Protein AF-F8L084-F1 (afdb_monomer)

Nearest PDB structures (foldseek):
  6c5x-assembly2_D  TM=6.996E-01  e=3.041E-02  Xenopus laevis
  7zls-assembly2_D  TM=6.793E-01  e=5.026E-02  Homo sapiens
  5ndw-assembly2_O5  TM=4.497E-01  e=2.953E+00  Saccharomyces cerevisiae S288C
  2dc3-assembly1_A  TM=3.903E-01  e=5.457E+00  Homo sapiens

Radius of gyration: 29.78 Å; Cα contacts (8 Å, |Δi|>4): 560; chains: 1; bounding box: 77×56×80 Å

Organism: Parachlamydia acanthamoebae (strain UV7) (NCBI:txid765952)

Structure (mmCIF, N/CA/C/O backbone):
data_AF-F8L084-F1
#
_entry.id   AF-F8L084-F1
#
loop_
_atom_site.group_PDB
_atom_site.id
_atom_site.type_symbol
_atom_site.label_atom_id
_atom_site.label_alt_id
_atom_site.label_comp_id
_atom_site.label_asym_id
_atom_site.label_entity_id
_atom_site.label_seq_id
_atom_site.pdbx_PDB_ins_code
_atom_site.Cartn_x
_atom_site.Cartn_y
_atom_site.Cartn_z
_atom_site.occupancy
_atom_site.B_iso_or_equiv
_atom_site.auth_seq_id
_atom_site.auth_comp_id
_atom_site.auth_asym_id
_atom_site.auth_atom_id
_atom_site.pdbx_PDB_model_num
ATOM 1 N N . MET A 1 1 ? -34.695 33.159 -2.929 1.00 55.25 1 MET A N 1
ATOM 2 C CA . MET A 1 1 ? -34.371 31.725 -3.135 1.00 55.25 1 MET A CA 1
ATOM 3 C C . MET A 1 1 ? -35.307 31.016 -4.109 1.00 55.25 1 MET A C 1
ATOM 5 O O . MET A 1 1 ? -34.792 30.316 -4.969 1.00 55.25 1 MET A O 1
ATOM 9 N N . THR A 1 2 ? -36.622 31.263 -4.075 1.00 51.59 2 THR A N 1
ATOM 10 C CA . THR A 1 2 ? -37.584 30.842 -5.120 1.00 51.59 2 THR A CA 1
ATOM 11 C C . THR A 1 2 ? -37.130 31.127 -6.565 1.00 51.59 2 THR A C 1
ATOM 13 O O . THR A 1 2 ? -37.339 30.264 -7.413 1.00 51.59 2 THR A O 1
ATOM 16 N N . PRO A 1 3 ? -36.428 32.246 -6.863 1.00 59.41 3 PRO A N 1
ATOM 17 C CA . PRO A 1 3 ? -35.897 32.490 -8.203 1.00 59.41 3 PRO A CA 1
ATOM 18 C C . PRO A 1 3 ? -34.890 31.420 -8.639 1.00 59.41 3 PRO A C 1
ATOM 20 O O . PRO A 1 3 ? -34.998 30.901 -9.736 1.00 59.41 3 PRO A O 1
ATOM 23 N N . ILE A 1 4 ? -33.969 31.003 -7.761 1.00 63.38 4 ILE A N 1
ATOM 24 C CA . ILE A 1 4 ? -32.866 30.080 -8.093 1.00 63.38 4 ILE A CA 1
ATOM 25 C C . ILE A 1 4 ? -33.387 28.688 -8.464 1.00 63.38 4 ILE A C 1
ATOM 27 O O . ILE A 1 4 ? -32.926 28.094 -9.436 1.00 63.38 4 ILE A O 1
ATOM 31 N N . ILE A 1 5 ? -34.366 28.170 -7.720 1.00 59.41 5 ILE A N 1
ATOM 32 C CA . ILE A 1 5 ? -34.974 26.865 -8.018 1.00 59.41 5 ILE A CA 1
ATOM 33 C C . ILE A 1 5 ? -35.770 26.940 -9.320 1.00 59.41 5 ILE A C 1
ATOM 35 O O . ILE A 1 5 ? -35.641 26.049 -10.158 1.00 59.41 5 ILE A O 1
ATOM 39 N N . ASN A 1 6 ? -36.531 28.021 -9.522 1.00 65.44 6 ASN A N 1
ATOM 40 C CA . ASN A 1 6 ? -37.260 28.248 -10.767 1.00 65.44 6 ASN A CA 1
ATOM 41 C C . ASN A 1 6 ? -36.305 28.359 -11.967 1.00 65.44 6 ASN A C 1
ATOM 43 O O . ASN A 1 6 ? -36.569 27.742 -12.992 1.00 65.44 6 ASN A O 1
ATOM 47 N N . PHE A 1 7 ? -35.142 29.002 -11.811 1.00 68.38 7 PHE A N 1
ATOM 48 C CA . PHE A 1 7 ? -34.120 29.088 -12.858 1.00 68.38 7 PHE A CA 1
ATOM 49 C C . PHE A 1 7 ? -33.545 27.717 -13.241 1.00 68.38 7 PHE A C 1
ATOM 51 O O . PHE A 1 7 ? -33.439 27.398 -14.424 1.00 68.38 7 PHE A O 1
ATOM 58 N N . PHE A 1 8 ? -33.198 26.866 -12.267 1.00 65.75 8 PHE A N 1
ATOM 59 C CA . PHE A 1 8 ? -32.737 25.502 -12.564 1.00 65.75 8 PHE A CA 1
ATOM 60 C C . PHE A 1 8 ? -33.851 24.608 -13.115 1.00 65.75 8 PHE A C 1
ATOM 62 O O . PHE A 1 8 ? -33.569 23.697 -13.894 1.00 65.75 8 PHE A O 1
ATOM 69 N N . ARG A 1 9 ? -35.108 24.864 -12.735 1.00 66.12 9 ARG A N 1
ATOM 70 C CA . ARG A 1 9 ? -36.277 24.196 -13.306 1.00 66.12 9 ARG A CA 1
ATOM 71 C C . ARG A 1 9 ? -36.434 24.563 -14.779 1.00 66.12 9 ARG A C 1
ATOM 73 O O . ARG A 1 9 ? -36.512 23.662 -15.599 1.00 66.12 9 ARG A O 1
ATOM 80 N N . GLU A 1 10 ? -36.432 25.847 -15.121 1.00 69.12 10 GLU A N 1
ATOM 81 C CA . GLU A 1 10 ? -36.576 26.333 -16.500 1.00 69.12 10 GLU A CA 1
ATOM 82 C C . GLU A 1 10 ? -35.428 25.855 -17.398 1.00 69.12 10 GLU A C 1
ATOM 84 O O . GLU A 1 10 ? -35.671 25.284 -18.461 1.00 69.12 10 GLU A O 1
ATOM 89 N N . ALA A 1 11 ? -34.182 25.959 -16.928 1.00 64.94 11 ALA A N 1
ATOM 90 C CA . ALA A 1 11 ? -33.009 25.492 -17.668 1.00 64.94 11 ALA A CA 1
ATOM 91 C C . ALA A 1 11 ? -32.979 23.967 -17.882 1.00 64.94 11 ALA A C 1
ATOM 93 O O . ALA A 1 11 ? -32.348 23.493 -18.824 1.00 64.94 11 ALA A O 1
ATOM 94 N N . ALA A 1 12 ? -33.645 23.182 -17.027 1.00 60.50 12 ALA A N 1
ATOM 95 C CA . ALA A 1 12 ? -33.745 21.732 -17.195 1.00 60.50 12 ALA A CA 1
ATOM 96 C C . ALA A 1 12 ? -34.733 21.310 -18.299 1.00 60.50 12 ALA A C 1
ATOM 98 O O . ALA A 1 12 ? -34.694 20.150 -18.706 1.00 60.50 12 ALA A O 1
ATOM 99 N N . TYR A 1 13 ? -35.606 22.215 -18.760 1.00 64.44 13 TYR A N 1
ATOM 100 C CA . TYR A 1 13 ? -36.677 21.901 -19.714 1.00 64.44 13 TYR A CA 1
ATOM 101 C C . TYR A 1 13 ? -36.719 22.805 -20.958 1.00 64.44 13 TYR A C 1
ATOM 103 O O . TYR A 1 13 ? -37.559 22.578 -21.821 1.00 64.44 13 TYR A O 1
ATOM 111 N N . SER A 1 14 ? -35.848 23.812 -21.082 1.00 63.84 14 SER A N 1
ATOM 112 C CA . SER A 1 14 ? -35.783 24.669 -22.276 1.00 63.84 14 SER A CA 1
ATOM 113 C C . SER A 1 14 ? -34.642 24.262 -23.218 1.00 63.84 14 SER A C 1
ATOM 115 O O . SER A 1 14 ? -33.508 24.103 -22.765 1.00 63.84 14 SER A O 1
ATOM 117 N N . ASP A 1 15 ? -34.896 24.201 -24.526 1.00 60.84 15 ASP A N 1
ATOM 118 C CA . ASP A 1 15 ? -33.909 23.725 -25.510 1.00 60.84 15 ASP A CA 1
ATOM 119 C C . ASP A 1 15 ? -32.805 24.740 -25.872 1.00 60.84 15 ASP A C 1
ATOM 121 O O . ASP A 1 15 ? -31.769 24.364 -26.431 1.00 60.84 15 ASP A O 1
ATOM 125 N N . HIS A 1 16 ? -32.976 26.021 -25.516 1.00 62.50 16 HIS A N 1
ATOM 126 C CA . HIS A 1 16 ? -32.117 27.110 -26.005 1.00 62.50 16 HIS A CA 1
ATOM 127 C C . HIS A 1 16 ? -31.696 28.155 -24.957 1.00 62.50 16 HIS A C 1
ATOM 129 O O . HIS A 1 16 ? -31.237 29.233 -25.330 1.00 62.50 16 HIS A O 1
ATOM 135 N N . THR A 1 17 ? -31.791 27.857 -23.656 1.00 67.75 17 THR A N 1
ATOM 136 C CA . THR A 1 17 ? -31.203 28.729 -22.621 1.00 67.75 17 THR A CA 1
ATOM 137 C C . THR A 1 17 ? -29.917 28.141 -22.052 1.00 67.75 17 THR A C 1
ATOM 139 O O . THR A 1 17 ? -29.753 26.928 -21.903 1.00 67.75 17 THR A O 1
ATOM 142 N N . TYR A 1 18 ? -28.963 29.018 -21.750 1.00 75.25 18 TYR A N 1
ATOM 143 C CA . TYR A 1 18 ? -27.690 28.665 -21.141 1.00 75.25 18 TYR A CA 1
ATOM 144 C C . TYR A 1 18 ? -27.542 29.342 -19.781 1.00 75.25 18 TYR A C 1
ATOM 146 O O . TYR A 1 18 ? -28.055 30.429 -19.539 1.00 75.25 18 TYR A O 1
ATOM 154 N N . LEU A 1 19 ? -26.801 28.709 -18.876 1.00 78.56 19 LEU A N 1
ATOM 155 C CA . LEU A 1 19 ? -26.572 29.232 -17.532 1.00 78.56 19 LEU A CA 1
ATOM 156 C C . LEU A 1 19 ? -25.290 30.065 -17.480 1.00 78.56 19 LEU A C 1
ATOM 158 O O . LEU A 1 19 ? -24.242 29.625 -17.961 1.00 78.56 19 LEU A O 1
ATOM 162 N N . LYS A 1 20 ? -25.344 31.235 -16.840 1.00 82.19 20 LYS A N 1
ATOM 163 C CA . LYS A 1 20 ? -24.173 32.073 -16.551 1.00 82.19 20 LYS A CA 1
ATOM 164 C C . LYS A 1 20 ? -24.152 32.397 -15.059 1.00 82.19 20 LYS A C 1
ATOM 166 O O . LYS A 1 20 ? -25.128 32.874 -14.499 1.00 82.19 20 LYS A O 1
ATOM 171 N N . VAL A 1 21 ? -23.027 32.083 -14.427 1.00 81.75 21 VAL A N 1
ATOM 172 C CA . VAL A 1 21 ? -22.685 32.525 -13.078 1.00 81.75 21 VAL A CA 1
ATOM 173 C C . VAL A 1 21 ? -21.858 33.789 -13.247 1.00 81.75 21 VAL A C 1
ATOM 175 O O . VAL A 1 21 ? -20.856 33.769 -13.975 1.00 81.75 21 VAL A O 1
ATOM 178 N N . ASP A 1 22 ? -22.266 34.881 -12.625 1.00 78.56 22 ASP A N 1
ATOM 179 C CA . ASP A 1 22 ? -21.578 36.163 -12.731 1.00 78.56 22 ASP A CA 1
ATOM 180 C C . ASP A 1 22 ? -20.267 36.183 -11.900 1.00 78.56 22 ASP A C 1
ATOM 182 O O . ASP A 1 22 ? -19.690 35.130 -11.583 1.00 78.56 22 ASP A O 1
ATOM 186 N N . LYS A 1 23 ? -19.704 37.368 -11.635 1.00 72.06 23 LYS A N 1
ATOM 187 C CA . LYS A 1 23 ? -18.488 37.511 -10.811 1.00 72.06 23 LYS A CA 1
ATOM 188 C C . LYS A 1 23 ? -18.787 37.510 -9.307 1.00 72.06 23 LYS A C 1
ATOM 190 O O . LYS A 1 23 ? -17.911 37.126 -8.539 1.00 72.06 23 LYS A O 1
ATOM 195 N N . LEU A 1 24 ? -19.998 37.894 -8.906 1.00 74.19 24 LEU A N 1
ATOM 196 C CA . LEU A 1 24 ? -20.448 37.907 -7.512 1.00 74.19 24 LEU A CA 1
ATOM 197 C C . LEU A 1 24 ? -20.908 36.517 -7.045 1.00 74.19 24 LEU A C 1
ATOM 199 O O . LEU A 1 24 ? -21.069 36.261 -5.851 1.00 74.19 24 LEU A O 1
ATOM 203 N N . GLY A 1 25 ? -21.027 35.580 -7.984 1.00 65.75 25 GLY A N 1
ATOM 204 C CA . GLY A 1 25 ? -21.463 34.224 -7.720 1.00 65.75 25 GLY A CA 1
ATOM 205 C C . GLY A 1 25 ? -22.977 34.125 -7.665 1.00 65.75 25 GLY A C 1
ATOM 206 O O . GLY A 1 25 ? -23.474 33.302 -6.913 1.00 65.75 25 GLY A O 1
ATOM 207 N N . GLU A 1 26 ? -23.691 34.940 -8.431 1.00 75.94 26 GLU A N 1
ATOM 208 C CA . GLU A 1 26 ? -25.122 34.839 -8.693 1.00 75.94 26 GLU A CA 1
ATOM 209 C C . GLU A 1 26 ? -25.365 34.125 -10.028 1.00 75.94 26 GLU A C 1
ATOM 211 O O . GLU A 1 26 ? -24.513 34.132 -10.920 1.00 75.94 26 GLU A O 1
ATOM 216 N N . LEU A 1 27 ? -26.515 33.459 -10.161 1.00 74.69 27 LEU A N 1
ATOM 217 C CA . LEU A 1 27 ? -26.866 32.677 -11.345 1.00 74.69 27 LEU A CA 1
ATOM 218 C C . LEU A 1 27 ? -28.041 33.305 -12.087 1.00 74.69 27 LEU A C 1
ATOM 220 O O . LEU A 1 27 ? -29.094 33.533 -11.497 1.00 74.69 27 LEU A O 1
ATOM 224 N N . TRP A 1 28 ? -27.879 33.467 -13.398 1.00 76.50 28 TRP A N 1
ATOM 225 C CA . TRP A 1 28 ? -28.933 33.889 -14.318 1.00 76.50 28 TRP A CA 1
ATOM 226 C C . TRP A 1 28 ? -28.904 33.074 -15.624 1.00 76.50 28 TRP A C 1
ATOM 228 O O . TRP A 1 28 ? -27.961 32.319 -15.907 1.00 76.50 28 TRP A O 1
ATOM 238 N N . THR A 1 29 ? -29.945 33.228 -16.438 1.00 75.31 29 THR A N 1
ATOM 239 C CA . THR A 1 29 ? -30.062 32.622 -17.769 1.00 75.31 29 THR A CA 1
ATOM 240 C C . THR A 1 29 ? -29.585 33.584 -18.852 1.00 75.31 29 THR A C 1
ATOM 242 O O . THR A 1 29 ? -29.890 34.772 -18.814 1.00 75.31 29 THR A O 1
ATOM 245 N N . VAL A 1 30 ? -28.884 33.066 -19.855 1.00 74.62 30 VAL A N 1
ATOM 246 C CA . VAL A 1 30 ? -28.502 33.790 -21.071 1.00 74.62 30 VAL A CA 1
ATOM 247 C C . VAL A 1 30 ? -28.955 33.011 -22.299 1.00 74.62 30 VAL A C 1
ATOM 249 O O . VAL A 1 30 ? -28.946 31.781 -22.302 1.00 74.62 30 VAL A O 1
ATOM 252 N N . GLN A 1 31 ? -29.342 33.717 -23.358 1.00 73.94 31 GLN A N 1
ATOM 253 C CA . GLN A 1 31 ? -29.720 33.085 -24.627 1.00 73.94 31 GLN A CA 1
ATOM 254 C C . GLN A 1 31 ? -28.495 32.776 -25.499 1.00 73.94 31 GLN A C 1
ATOM 256 O O . GLN A 1 31 ? -28.487 31.799 -26.244 1.00 73.94 31 GLN A O 1
ATOM 261 N N . ASN A 1 32 ? -27.418 33.562 -25.377 1.00 75.38 32 ASN A N 1
ATOM 262 C CA . ASN A 1 32 ? -26.221 33.363 -26.186 1.00 75.38 32 ASN A CA 1
ATOM 263 C C . ASN A 1 32 ? -25.275 32.313 -25.581 1.00 75.38 32 ASN A C 1
ATOM 265 O O . ASN A 1 32 ? -24.867 32.386 -24.419 1.00 75.38 32 ASN A O 1
ATOM 269 N N . LYS A 1 33 ? -24.868 31.347 -26.409 1.00 76.31 33 LYS A N 1
ATOM 270 C CA . LYS A 1 33 ? -23.969 30.249 -26.037 1.00 76.31 33 LYS A CA 1
ATOM 271 C C . LYS A 1 33 ? -22.572 30.727 -25.643 1.00 76.31 33 LYS A C 1
ATOM 273 O O . LYS A 1 33 ? -21.944 30.076 -24.810 1.00 76.31 33 LYS A O 1
ATOM 278 N N . SER A 1 34 ? -22.072 31.808 -26.243 1.00 79.38 34 SER A N 1
ATOM 279 C CA . SER A 1 34 ? -20.730 32.344 -25.956 1.00 79.38 34 SER A CA 1
ATOM 280 C C . SER A 1 34 ? -20.609 32.890 -24.533 1.00 79.38 34 SER A C 1
ATOM 282 O O . SER A 1 34 ? -19.534 32.851 -23.943 1.00 79.38 34 SER A O 1
ATOM 284 N N . GLU A 1 35 ? -21.720 33.335 -23.950 1.00 79.56 35 GLU A N 1
ATOM 285 C CA . GLU A 1 35 ? -21.748 33.959 -22.630 1.00 79.56 35 GLU A CA 1
ATOM 286 C C . GLU A 1 35 ? -21.958 32.977 -21.480 1.00 79.56 35 GLU A C 1
ATOM 288 O O . GLU A 1 35 ? -21.903 33.355 -20.305 1.00 79.56 35 GLU A O 1
ATOM 293 N N . ARG A 1 36 ? -22.216 31.708 -21.794 1.00 82.94 36 ARG A N 1
ATOM 294 C CA . ARG A 1 36 ? -22.499 30.703 -20.777 1.00 82.94 36 ARG A CA 1
ATOM 295 C C . ARG A 1 36 ? -21.288 30.457 -19.889 1.00 82.94 36 ARG A C 1
ATOM 297 O O . ARG A 1 36 ? -20.136 30.427 -20.321 1.00 82.94 36 ARG A O 1
ATOM 304 N N . SER A 1 37 ? -21.567 30.164 -18.632 1.00 80.75 37 SER A N 1
ATOM 305 C CA . SER A 1 37 ? -20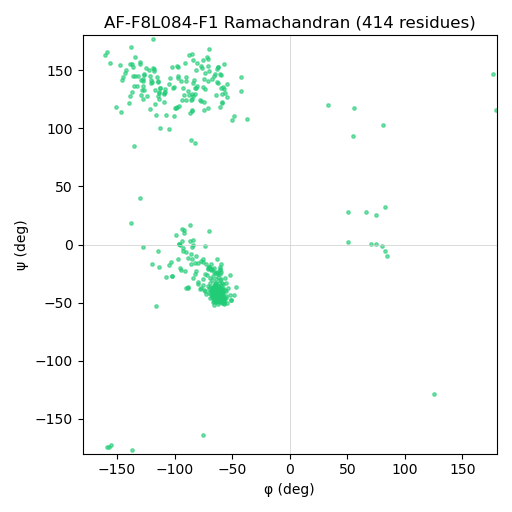.561 29.636 -17.728 1.00 80.75 37 SER A CA 1
ATOM 306 C C . SER A 1 37 ? -20.248 28.179 -18.043 1.00 80.75 37 SER A C 1
ATOM 308 O O . SER A 1 37 ? -21.100 27.406 -18.482 1.00 80.75 37 SER A O 1
ATOM 310 N N . SER A 1 38 ? -18.995 27.790 -17.810 1.00 78.19 38 SER A N 1
ATOM 311 C CA . SER A 1 38 ? -18.592 26.393 -17.934 1.00 78.19 38 SER A CA 1
ATOM 312 C C . SER A 1 38 ? -19.354 25.522 -16.932 1.00 78.19 38 SER A C 1
ATOM 314 O O . SER A 1 38 ? -19.707 25.974 -15.839 1.00 78.19 38 SER A O 1
ATOM 316 N N . LEU A 1 39 ? -19.537 24.238 -17.259 1.00 73.31 39 LEU A N 1
ATOM 317 C CA . LEU A 1 39 ? -20.150 23.276 -16.337 1.00 73.31 39 LEU A CA 1
ATOM 318 C C . LEU A 1 39 ? -19.406 23.235 -14.993 1.00 73.31 39 LEU A C 1
ATOM 320 O O . LEU A 1 39 ? -20.040 23.091 -13.955 1.00 73.31 39 LEU A O 1
ATOM 324 N N . ARG A 1 40 ? -18.079 23.441 -14.990 1.00 70.12 40 ARG A N 1
ATOM 325 C CA . ARG A 1 40 ? -17.268 23.552 -13.766 1.00 70.12 40 ARG A CA 1
ATOM 326 C C . ARG A 1 40 ? -17.727 24.716 -12.887 1.00 70.12 40 ARG A C 1
ATOM 328 O O . ARG A 1 40 ? -17.908 24.528 -11.688 1.00 70.12 40 ARG A O 1
ATOM 335 N N . LYS A 1 41 ? -17.938 25.896 -13.475 1.00 75.25 41 LYS A N 1
ATOM 336 C CA . LYS A 1 41 ? -18.374 27.091 -12.742 1.00 75.25 41 LYS A CA 1
ATOM 337 C C . LYS A 1 41 ? -19.806 26.935 -12.217 1.00 75.25 41 LYS A C 1
ATOM 339 O O . LYS A 1 41 ? -20.069 27.263 -11.065 1.00 75.25 41 LYS A O 1
ATOM 344 N N . ILE A 1 42 ? -20.696 26.342 -13.014 1.00 73.62 42 ILE A N 1
ATOM 345 C CA . ILE A 1 42 ? -22.078 26.037 -12.604 1.00 73.62 42 ILE A CA 1
ATOM 346 C C . ILE A 1 42 ? -22.098 24.978 -11.485 1.00 73.62 42 ILE A C 1
ATOM 348 O O . ILE A 1 42 ? -22.827 25.128 -10.510 1.00 73.62 42 ILE A O 1
ATOM 352 N N . SER A 1 43 ? -21.253 23.945 -11.573 1.00 74.50 43 SER A N 1
ATOM 353 C CA . SER A 1 43 ? -21.139 22.895 -10.548 1.00 74.50 43 SER A CA 1
ATOM 354 C C . SER A 1 43 ? -20.616 23.442 -9.222 1.00 74.50 43 SER A C 1
ATOM 356 O O . SER A 1 43 ? -21.130 23.086 -8.167 1.00 74.50 43 SER A O 1
ATOM 358 N N . ALA A 1 44 ? -19.613 24.324 -9.267 1.00 72.62 44 ALA A N 1
ATOM 359 C CA . ALA A 1 44 ? -19.083 24.983 -8.076 1.00 72.62 44 ALA A CA 1
ATOM 360 C C . ALA A 1 44 ? -20.144 25.864 -7.400 1.00 72.62 44 ALA A C 1
ATOM 362 O O . ALA A 1 44 ? -20.271 25.853 -6.178 1.00 72.62 44 ALA A O 1
ATOM 363 N N . TYR A 1 45 ? -20.950 26.570 -8.197 1.00 77.38 45 TYR A N 1
ATOM 364 C CA . TYR A 1 45 ? -22.071 27.350 -7.687 1.00 77.38 45 TYR A CA 1
ATOM 365 C C . TYR A 1 45 ? -23.145 26.468 -7.034 1.00 77.38 45 TYR A C 1
ATOM 367 O O . TYR A 1 45 ? -23.518 26.705 -5.886 1.00 77.38 45 TYR A O 1
ATOM 375 N N . ALA A 1 46 ? -23.585 25.402 -7.713 1.00 77.62 46 ALA A N 1
ATOM 376 C CA . ALA A 1 46 ? -24.550 24.455 -7.155 1.00 77.62 46 ALA A CA 1
ATOM 377 C C . ALA A 1 46 ? -24.035 23.836 -5.844 1.00 77.62 46 ALA A C 1
ATOM 379 O O . ALA A 1 46 ? -24.775 23.754 -4.867 1.00 77.62 46 ALA A O 1
ATOM 380 N N . LYS A 1 47 ? -22.745 23.479 -5.787 1.00 75.94 47 LYS A N 1
ATOM 381 C CA . LYS A 1 47 ? -22.088 22.977 -4.575 1.00 75.94 47 LYS A CA 1
ATOM 382 C C . LYS A 1 47 ? -22.154 23.973 -3.420 1.00 75.94 47 LYS A C 1
ATOM 384 O O . LYS A 1 47 ? -22.611 23.601 -2.345 1.00 75.94 47 LYS A O 1
ATOM 389 N N . LYS A 1 48 ? -21.798 25.237 -3.664 1.00 78.25 48 LYS A N 1
ATOM 390 C CA . LYS A 1 48 ? -21.864 26.306 -2.656 1.00 78.25 48 LYS A CA 1
ATOM 391 C C . LYS A 1 48 ? -23.266 26.440 -2.050 1.00 78.25 48 LYS A C 1
ATOM 393 O O . LYS A 1 48 ? -23.396 26.637 -0.849 1.00 78.25 48 LYS A O 1
ATOM 398 N N . ILE A 1 49 ? -24.315 26.317 -2.865 1.00 75.56 49 ILE A N 1
ATOM 399 C CA . ILE A 1 49 ? -25.705 26.404 -2.393 1.00 75.56 49 ILE A CA 1
ATOM 400 C C . ILE A 1 49 ? -26.117 25.159 -1.608 1.00 75.56 49 ILE A C 1
ATOM 402 O O . ILE A 1 49 ? -26.753 25.274 -0.563 1.00 75.56 49 ILE A O 1
ATOM 406 N N . LEU A 1 50 ? -25.755 23.968 -2.085 1.00 74.25 50 LEU A N 1
ATOM 407 C CA . LEU A 1 50 ? -26.092 22.714 -1.407 1.00 74.25 50 LEU A CA 1
ATOM 408 C C . LEU A 1 50 ? -25.406 22.603 -0.035 1.00 74.25 50 LEU A C 1
ATOM 410 O O . LEU A 1 50 ? -26.006 22.095 0.914 1.00 74.25 50 LEU A O 1
ATOM 414 N N . GLU A 1 51 ? -24.189 23.131 0.090 1.00 76.50 51 GLU A N 1
ATOM 415 C CA . GLU A 1 51 ? -23.417 23.151 1.337 1.00 76.50 51 GLU A CA 1
ATOM 416 C C . GLU A 1 51 ? -23.853 24.260 2.309 1.00 76.50 51 GLU A C 1
ATOM 418 O O . GLU A 1 51 ? -23.546 24.179 3.496 1.00 76.50 51 GLU A O 1
ATOM 423 N N . ASN A 1 52 ? -24.617 25.260 1.854 1.00 76.25 52 ASN A N 1
ATOM 424 C CA . ASN A 1 52 ? -25.080 26.349 2.709 1.00 76.25 52 ASN A CA 1
ATOM 425 C C . ASN A 1 52 ? -26.213 25.879 3.648 1.00 76.25 52 ASN A C 1
ATOM 427 O O . ASN A 1 52 ? -27.308 25.514 3.206 1.00 76.25 52 ASN A O 1
ATOM 431 N N . SER A 1 53 ? -25.955 25.898 4.960 1.00 71.56 53 SER A N 1
ATOM 432 C CA . SER A 1 53 ? -26.907 25.486 5.999 1.00 71.56 53 SER A CA 1
ATOM 433 C C . SER A 1 53 ? -28.081 26.443 6.200 1.00 71.56 53 SER A C 1
ATOM 435 O O . SER A 1 53 ? -29.119 26.001 6.692 1.00 71.56 53 SER A O 1
ATOM 437 N N . ASP A 1 54 ? -27.948 27.705 5.788 1.00 79.38 54 ASP A N 1
ATOM 438 C CA . ASP A 1 54 ? -28.980 28.741 5.937 1.00 79.38 54 ASP A CA 1
ATOM 439 C C . ASP A 1 54 ? -30.128 28.561 4.930 1.00 79.38 54 ASP A C 1
ATOM 441 O O . ASP A 1 54 ? -31.201 29.154 5.052 1.00 79.38 54 ASP A O 1
ATOM 445 N N . ILE A 1 55 ? -29.923 27.701 3.930 1.00 74.56 55 ILE A N 1
ATOM 446 C CA . ILE A 1 55 ? -30.903 27.374 2.900 1.00 74.56 55 ILE A CA 1
ATOM 447 C C . ILE A 1 55 ? -31.782 26.218 3.375 1.00 74.56 55 ILE A C 1
ATOM 449 O O . ILE A 1 55 ? -31.300 25.170 3.835 1.00 74.56 55 ILE A O 1
ATOM 453 N N . LYS A 1 56 ? -33.102 26.385 3.216 1.00 79.31 56 LYS A N 1
ATOM 454 C CA . LYS A 1 56 ? -34.087 25.361 3.578 1.00 79.31 56 LYS A CA 1
ATOM 455 C C . LYS A 1 56 ? -33.748 24.037 2.889 1.00 79.31 56 LYS A C 1
ATOM 457 O O . LYS A 1 56 ? -33.373 23.985 1.722 1.00 79.31 56 LYS A O 1
ATOM 462 N N . LEU A 1 57 ? -33.873 22.943 3.635 1.00 73.75 57 LEU A N 1
ATOM 463 C CA . LEU A 1 57 ? -33.502 21.610 3.154 1.00 73.75 57 LEU A CA 1
ATOM 464 C C . LEU A 1 57 ? -34.283 21.202 1.894 1.00 73.75 57 LEU A C 1
ATOM 466 O O . LEU A 1 57 ? -33.715 20.590 0.995 1.00 73.75 57 LEU A O 1
ATOM 470 N N . GLU A 1 58 ? -35.567 21.550 1.826 1.00 75.06 58 GLU A N 1
ATOM 471 C CA . GLU A 1 58 ? -36.422 21.225 0.679 1.00 75.06 58 GLU A CA 1
ATOM 472 C C . GLU A 1 58 ? -35.949 21.937 -0.597 1.00 75.06 58 GLU A C 1
ATOM 474 O O . GLU A 1 58 ? -35.820 21.315 -1.649 1.00 75.06 58 GLU A O 1
ATOM 479 N N . ASP A 1 59 ? -35.548 23.200 -0.464 1.00 73.94 59 ASP A N 1
ATOM 480 C CA . ASP A 1 59 ? -35.002 24.015 -1.549 1.00 73.94 59 ASP A CA 1
ATOM 481 C C . ASP A 1 59 ? -33.690 23.424 -2.094 1.00 73.94 59 ASP A C 1
ATOM 483 O O . ASP A 1 59 ? -33.486 23.325 -3.308 1.00 73.94 59 ASP A O 1
ATOM 487 N N . ARG A 1 60 ? -32.814 22.941 -1.200 1.00 75.06 60 ARG A N 1
ATOM 488 C CA . ARG A 1 60 ? -31.576 22.239 -1.581 1.00 75.06 60 ARG A CA 1
ATOM 489 C C . ARG A 1 60 ? -31.852 20.918 -2.294 1.00 75.06 60 ARG A C 1
ATOM 491 O O . ARG A 1 60 ? -31.156 20.584 -3.252 1.00 75.06 60 ARG A O 1
ATOM 498 N N . LYS A 1 61 ? -32.872 20.170 -1.868 1.00 73.19 61 LYS A N 1
ATOM 499 C CA . LYS A 1 61 ? -33.269 18.912 -2.520 1.00 73.19 61 LYS A CA 1
ATOM 500 C C . LYS A 1 61 ? -33.788 19.153 -3.929 1.00 73.19 61 LYS A C 1
ATOM 502 O O . LYS A 1 61 ? -33.324 18.494 -4.858 1.00 73.19 61 LYS A O 1
ATOM 507 N N . GLN A 1 62 ? -34.688 20.118 -4.099 1.00 74.19 62 GLN A N 1
ATOM 508 C CA . GLN A 1 62 ? -35.217 20.474 -5.414 1.00 74.19 62 GLN A CA 1
ATOM 509 C C . GLN A 1 62 ? -34.097 20.925 -6.357 1.00 74.19 62 GLN A C 1
ATOM 511 O O . GLN A 1 62 ? -34.003 20.432 -7.482 1.00 74.19 62 GLN A O 1
ATOM 516 N N . LEU A 1 63 ? -33.174 21.762 -5.874 1.00 75.50 63 LEU A N 1
ATOM 517 C CA . LEU A 1 63 ? -31.989 22.158 -6.631 1.00 75.50 63 LEU A CA 1
ATOM 518 C C . LEU A 1 63 ? -31.136 20.957 -7.068 1.00 75.50 63 LEU A C 1
ATOM 520 O O . LEU A 1 63 ? -30.767 20.862 -8.238 1.00 75.50 63 LEU A O 1
ATOM 524 N N . ALA A 1 64 ? -30.832 20.030 -6.153 1.00 74.12 64 ALA A N 1
ATOM 525 C CA . ALA A 1 64 ? -30.042 18.839 -6.465 1.00 74.12 64 ALA A CA 1
ATOM 526 C C . ALA A 1 64 ? -30.720 17.963 -7.530 1.00 74.12 64 ALA A C 1
ATOM 528 O O . ALA A 1 64 ? -30.050 17.460 -8.434 1.00 74.12 64 ALA A O 1
ATOM 529 N N . VAL A 1 65 ? -32.047 17.814 -7.459 1.00 74.56 65 VAL A N 1
ATOM 530 C CA . VAL A 1 65 ? -32.843 17.071 -8.446 1.00 74.56 65 VAL A CA 1
ATOM 531 C C . VAL A 1 65 ? -32.791 17.745 -9.818 1.00 74.56 65 VAL A C 1
ATOM 533 O O . VAL A 1 65 ? -32.525 17.070 -10.812 1.00 74.56 65 VAL A O 1
ATOM 536 N N . HIS A 1 66 ? -32.992 19.062 -9.899 1.00 73.50 66 HIS A N 1
ATOM 537 C CA . HIS A 1 66 ? -32.932 19.786 -11.173 1.00 73.50 66 HIS A CA 1
ATOM 538 C C . HIS A 1 66 ? -31.526 19.781 -11.777 1.00 73.50 66 HIS A C 1
ATOM 540 O O . HIS A 1 66 ? -31.359 19.499 -12.964 1.00 73.50 66 HIS A O 1
ATOM 546 N N . PHE A 1 67 ? -30.498 19.998 -10.956 1.00 77.25 67 PHE A N 1
ATOM 547 C CA . PHE A 1 67 ? -29.114 19.963 -11.414 1.00 77.25 67 PHE A CA 1
ATOM 548 C C . PHE A 1 67 ? -28.709 18.572 -11.919 1.00 77.25 67 PHE A C 1
ATOM 550 O O . PHE A 1 67 ? -28.038 18.458 -12.944 1.00 77.25 67 PHE A O 1
ATOM 557 N N . LYS A 1 68 ? -29.182 17.504 -11.265 1.00 74.88 68 LYS A N 1
ATOM 558 C CA . LYS A 1 68 ? -28.995 16.128 -11.740 1.00 74.88 68 LYS A CA 1
ATOM 559 C C . LYS A 1 68 ? -29.556 15.930 -13.152 1.00 74.88 68 LYS A C 1
ATOM 561 O O . LYS A 1 68 ? -28.845 15.386 -13.990 1.00 74.88 68 LYS A O 1
ATOM 566 N N . LYS A 1 69 ? -30.773 16.416 -13.435 1.00 73.06 69 LYS A N 1
ATOM 567 C CA . LYS A 1 69 ? -31.385 16.314 -14.776 1.00 73.06 69 LYS A CA 1
ATOM 568 C C . LYS A 1 69 ? -30.550 17.015 -15.848 1.00 73.06 69 LYS A C 1
ATOM 570 O O . LYS A 1 69 ? -30.331 16.457 -16.919 1.00 73.06 69 LYS A O 1
ATOM 575 N N . ILE A 1 70 ? -30.026 18.201 -15.537 1.00 70.25 70 ILE A N 1
ATOM 576 C CA . ILE A 1 70 ? -29.138 18.945 -16.440 1.00 70.25 70 ILE A CA 1
ATOM 577 C C . ILE A 1 70 ? -27.884 18.119 -16.747 1.00 70.25 70 ILE A C 1
ATOM 579 O O . ILE A 1 70 ? -27.537 17.936 -17.910 1.00 70.25 70 ILE A O 1
ATOM 583 N N . VAL A 1 71 ? -27.230 17.566 -15.724 1.00 70.62 71 VAL A N 1
ATOM 584 C CA . VAL A 1 71 ? -26.017 16.744 -15.880 1.00 70.62 71 VAL A CA 1
ATOM 585 C C . VAL A 1 71 ? -26.295 15.475 -16.696 1.00 70.62 71 VAL A C 1
ATOM 587 O O . VAL A 1 71 ? -25.507 15.139 -17.577 1.00 70.62 71 VAL A O 1
ATOM 590 N N . GLU A 1 72 ? -27.425 14.808 -16.455 1.00 65.38 72 GLU A N 1
ATOM 591 C CA . GLU A 1 72 ? -27.849 13.613 -17.201 1.00 65.38 72 GLU A CA 1
ATOM 592 C C . GLU A 1 72 ? -28.137 13.925 -18.682 1.00 65.38 72 GLU A C 1
ATOM 594 O O . GLU A 1 72 ? -27.783 13.136 -19.557 1.00 65.38 72 GLU A O 1
ATOM 599 N N . SER A 1 73 ? -28.673 15.111 -18.998 1.00 65.81 73 SER A N 1
ATOM 600 C CA . SER A 1 73 ? -28.915 15.530 -20.389 1.00 65.81 73 SER A CA 1
ATOM 601 C C . SER A 1 73 ? -27.629 15.683 -21.224 1.00 65.81 73 SER A C 1
ATOM 603 O O . SER A 1 73 ? -27.640 15.444 -22.434 1.00 65.81 73 SER A O 1
ATOM 605 N N . PHE A 1 74 ? -26.499 16.030 -20.591 1.00 61.75 74 PHE A N 1
ATOM 606 C CA . PHE A 1 74 ? -25.197 16.126 -21.263 1.00 61.75 74 PHE A CA 1
ATOM 607 C C . PHE A 1 74 ? -24.584 14.753 -21.567 1.00 61.75 74 PHE A C 1
ATOM 609 O O . PHE A 1 74 ? -23.863 14.616 -22.556 1.00 61.75 74 PHE A O 1
ATOM 616 N N . GLU A 1 75 ? -24.886 13.744 -20.748 1.00 56.22 75 GLU A N 1
ATOM 617 C CA . GLU A 1 75 ? -24.401 12.365 -20.895 1.00 56.22 75 GLU A CA 1
ATOM 618 C C . GLU A 1 75 ? -25.011 11.701 -22.143 1.00 56.22 75 GLU A C 1
ATOM 620 O O . GLU A 1 75 ? -24.303 11.078 -22.934 1.00 56.22 75 GLU A O 1
ATOM 625 N N . ASN A 1 76 ? -26.300 11.953 -22.396 1.00 54.62 76 ASN A N 1
ATOM 626 C CA . ASN A 1 76 ? -27.008 11.420 -23.563 1.00 54.62 76 ASN A CA 1
ATOM 627 C C . ASN A 1 76 ? -26.534 12.018 -24.902 1.00 54.62 76 ASN A C 1
ATOM 629 O O . ASN A 1 76 ? -26.716 11.393 -25.943 1.00 54.62 76 ASN A O 1
ATOM 633 N N . LYS A 1 77 ? -25.909 13.208 -24.901 1.00 54.84 77 LYS A N 1
ATOM 634 C CA . LYS A 1 77 ? -25.428 13.882 -26.125 1.00 54.84 77 LYS A CA 1
ATOM 635 C C . LYS A 1 77 ? -23.938 13.657 -26.427 1.00 54.84 77 LYS A C 1
ATOM 637 O O . LYS A 1 77 ? -23.511 13.973 -27.535 1.00 54.84 77 LYS A O 1
ATOM 642 N N . LYS A 1 78 ? -23.135 13.114 -25.498 1.00 48.72 78 LYS A N 1
ATOM 643 C CA . LYS A 1 78 ? -21.717 12.769 -25.736 1.00 48.72 78 LYS A CA 1
ATOM 644 C C . LYS A 1 78 ? -21.292 11.522 -24.955 1.00 48.72 78 LYS A C 1
ATOM 646 O O . LYS A 1 78 ? -21.154 11.563 -23.735 1.00 48.72 78 LYS A O 1
ATOM 651 N N . LYS A 1 79 ? -20.977 10.441 -25.682 1.00 48.88 79 LYS A N 1
ATOM 652 C CA . LYS A 1 79 ? -20.267 9.272 -25.141 1.00 48.88 79 LYS A CA 1
ATOM 653 C C . LYS A 1 79 ? -18.910 9.724 -24.580 1.00 48.88 79 LYS A C 1
ATOM 655 O O . LYS A 1 79 ? -18.078 10.245 -25.315 1.00 48.88 79 LYS A O 1
ATOM 660 N N . SER A 1 80 ? -18.691 9.462 -23.294 1.00 48.31 80 SER A N 1
ATOM 661 C CA . SER A 1 80 ? -17.438 9.615 -22.535 1.00 48.31 80 SER A CA 1
ATOM 662 C C . SER A 1 80 ? -17.086 11.025 -22.023 1.00 48.31 80 SER A C 1
ATOM 664 O O . SER A 1 80 ? -16.531 11.882 -22.705 1.00 48.31 80 SER A O 1
ATOM 666 N N . THR A 1 81 ? -17.305 11.246 -20.723 1.00 53.44 81 THR A N 1
ATOM 667 C CA . THR A 1 81 ? -16.346 11.996 -19.897 1.00 53.44 81 THR A CA 1
ATOM 668 C C . THR A 1 81 ? -16.437 11.498 -18.444 1.00 53.44 81 THR A C 1
ATOM 670 O O . THR A 1 81 ? -17.482 11.681 -17.817 1.00 53.44 81 THR A O 1
ATOM 673 N N . PRO A 1 82 ? -15.362 10.939 -17.850 1.00 53.81 82 PRO A N 1
ATOM 674 C CA . PRO A 1 82 ? -15.329 10.491 -16.444 1.00 53.81 82 PRO A CA 1
ATOM 675 C C . PRO A 1 82 ? -15.786 11.559 -15.431 1.00 53.81 82 PRO A C 1
ATOM 677 O O . PRO A 1 82 ? -16.322 11.256 -14.366 1.00 53.81 82 PRO A O 1
ATOM 680 N N . LYS A 1 83 ? -15.630 12.838 -15.795 1.00 55.34 83 LYS A N 1
ATOM 681 C CA . LYS A 1 83 ? -16.020 14.005 -14.991 1.00 55.34 83 LYS A CA 1
ATOM 682 C C . LYS A 1 83 ? -17.538 14.107 -14.763 1.00 55.34 83 LYS A C 1
ATOM 684 O O . LYS A 1 83 ? -17.950 14.546 -13.693 1.00 55.34 83 LYS A O 1
ATOM 689 N N . ILE A 1 84 ? -18.363 13.682 -15.727 1.00 56.25 84 ILE A N 1
ATOM 690 C CA . ILE A 1 84 ? -19.836 13.689 -15.610 1.00 56.25 84 ILE A CA 1
ATOM 691 C C . ILE A 1 84 ? -20.294 12.569 -14.660 1.00 56.25 84 ILE A C 1
ATOM 693 O O . ILE A 1 84 ? -21.130 12.800 -13.784 1.00 56.25 84 ILE A O 1
ATOM 697 N N . LEU A 1 85 ? -19.660 11.393 -14.748 1.00 57.19 85 LEU A N 1
ATOM 698 C CA . LEU A 1 85 ? -19.909 10.254 -13.857 1.00 57.19 85 LEU A CA 1
ATOM 699 C C . LEU A 1 85 ? -19.549 10.570 -12.395 1.00 57.19 85 LEU A C 1
ATOM 701 O O . LEU A 1 85 ? -20.313 10.232 -11.487 1.00 57.19 85 LEU A O 1
ATOM 705 N N . PHE A 1 86 ? -18.434 11.275 -12.159 1.00 57.81 86 PHE A N 1
ATOM 706 C CA . PHE A 1 86 ? -18.057 11.752 -10.823 1.00 57.81 86 PHE A CA 1
ATOM 707 C C . PHE A 1 86 ? -19.114 12.697 -10.238 1.00 57.81 86 PHE A C 1
ATOM 709 O O . PHE A 1 86 ? -19.552 12.508 -9.101 1.00 57.81 86 PHE A O 1
ATOM 716 N N . LEU A 1 87 ? -19.584 13.667 -11.031 1.00 59.94 87 LEU A N 1
ATOM 717 C CA . LEU A 1 87 ? -20.609 14.618 -10.602 1.00 59.94 87 LEU A CA 1
ATOM 718 C C . LEU A 1 87 ? -21.924 13.908 -10.244 1.00 59.94 87 LEU A C 1
ATOM 720 O O . LEU A 1 87 ? -22.538 14.214 -9.226 1.00 59.94 87 LEU A O 1
ATOM 724 N N . LYS A 1 88 ? -22.326 12.904 -11.033 1.00 60.88 88 LYS A N 1
ATOM 725 C CA . LYS A 1 88 ? -23.520 12.084 -10.784 1.00 60.88 88 LYS A CA 1
ATOM 726 C C . LYS A 1 88 ? -23.404 11.273 -9.496 1.00 60.88 88 LYS A C 1
ATOM 728 O O . LYS A 1 88 ? -24.350 11.249 -8.708 1.00 60.88 88 LYS A O 1
ATOM 733 N N . LYS A 1 89 ? -22.253 10.632 -9.254 1.00 67.25 89 LYS A N 1
ATOM 734 C CA . LYS A 1 89 ? -21.985 9.888 -8.009 1.00 67.25 89 LYS A CA 1
ATOM 735 C C . LYS A 1 89 ? -22.026 10.825 -6.801 1.00 67.25 89 LYS A C 1
ATOM 737 O O . LYS A 1 89 ? -22.648 10.495 -5.797 1.00 67.25 89 LYS A O 1
ATOM 742 N N . TRP A 1 90 ? -21.448 12.017 -6.931 1.00 69.88 90 TRP A N 1
ATOM 743 C CA . TRP A 1 90 ? -21.451 13.038 -5.889 1.00 69.88 90 TRP A CA 1
ATOM 744 C C . TRP A 1 90 ? -22.861 13.583 -5.589 1.00 69.88 90 TRP A C 1
ATOM 746 O O . TRP A 1 90 ? -23.277 13.563 -4.432 1.00 69.88 90 TRP A O 1
ATOM 756 N N . ILE A 1 91 ? -23.648 13.957 -6.608 1.00 61.34 91 ILE A N 1
ATOM 757 C CA . ILE A 1 91 ? -25.043 14.410 -6.432 1.00 61.34 91 ILE A CA 1
ATOM 758 C C . ILE A 1 91 ? -25.908 13.289 -5.840 1.00 61.34 91 ILE A C 1
ATOM 760 O O . ILE A 1 91 ? -26.693 13.532 -4.927 1.00 61.34 91 ILE A O 1
ATOM 764 N N . ARG A 1 92 ? -25.747 12.043 -6.309 1.00 65.31 92 ARG A N 1
ATOM 765 C CA . ARG A 1 92 ? -26.464 10.878 -5.767 1.00 65.31 92 ARG A CA 1
ATOM 766 C C . ARG A 1 92 ? -26.125 10.650 -4.292 1.00 65.31 92 ARG A C 1
ATOM 768 O O . ARG A 1 92 ? -27.029 10.368 -3.514 1.00 65.31 92 ARG A O 1
ATOM 775 N N . ASN A 1 93 ? -24.860 10.800 -3.903 1.00 69.38 93 ASN A N 1
ATOM 776 C CA . ASN A 1 93 ? -24.434 10.685 -2.509 1.00 69.38 93 ASN A CA 1
ATOM 777 C C . ASN A 1 93 ? -24.979 11.827 -1.642 1.00 69.38 93 ASN A C 1
ATOM 779 O O . ASN A 1 93 ? -25.386 11.572 -0.514 1.00 69.38 93 ASN A O 1
ATOM 783 N N . LEU A 1 94 ? -25.054 13.055 -2.164 1.00 65.06 94 LEU A N 1
ATOM 784 C CA . LEU A 1 94 ? -25.694 14.178 -1.473 1.00 65.06 94 LEU A CA 1
ATOM 785 C C . LEU A 1 94 ? -27.190 13.940 -1.266 1.00 65.06 94 LEU A C 1
ATOM 787 O O . LEU A 1 94 ? -27.670 14.073 -0.145 1.00 65.06 94 LEU A O 1
ATOM 791 N N . ILE A 1 95 ? -27.915 13.530 -2.311 1.00 63.78 95 ILE A N 1
ATOM 792 C CA . ILE A 1 95 ? -29.341 13.191 -2.206 1.00 63.78 95 ILE A CA 1
ATOM 793 C C . ILE A 1 95 ? -29.536 12.084 -1.163 1.00 63.78 95 ILE A C 1
ATOM 795 O O . ILE A 1 95 ? -30.325 12.273 -0.243 1.00 63.78 95 ILE A O 1
ATOM 799 N N . LYS A 1 96 ? -28.747 10.999 -1.222 1.00 65.31 96 LYS A N 1
ATOM 800 C CA . LYS A 1 96 ? -28.788 9.912 -0.228 1.00 65.31 96 LYS A CA 1
ATOM 801 C C . LYS A 1 96 ? -28.490 10.395 1.190 1.00 65.31 96 LYS A C 1
ATOM 803 O O . LYS A 1 96 ? -29.199 10.010 2.109 1.00 65.31 96 LYS A O 1
ATOM 808 N N . LYS A 1 97 ? -27.483 11.253 1.381 1.00 63.91 97 LYS A N 1
ATOM 809 C CA . LYS A 1 97 ? -27.137 11.840 2.687 1.00 63.91 97 LYS A CA 1
ATOM 810 C C . LYS A 1 97 ? -28.302 12.663 3.257 1.00 63.91 97 LYS A C 1
ATOM 812 O O . LYS A 1 97 ? -28.613 12.542 4.437 1.00 63.91 97 LYS A O 1
ATOM 817 N N . TYR A 1 98 ? -29.001 13.429 2.419 1.00 61.50 98 TYR A N 1
ATOM 818 C CA . TYR A 1 98 ? -30.161 14.231 2.830 1.00 61.50 98 TYR A CA 1
ATOM 819 C C . TYR A 1 98 ? -31.487 13.444 2.920 1.00 61.50 98 TYR A C 1
ATOM 821 O O . TYR A 1 98 ? -32.426 13.872 3.602 1.00 61.50 98 TYR A O 1
ATOM 829 N N . GLU A 1 99 ? -31.623 12.314 2.225 1.00 54.66 99 GLU A N 1
ATOM 830 C CA . GLU A 1 99 ? -32.714 11.343 2.408 1.00 54.66 99 GLU A CA 1
ATOM 831 C C . GLU A 1 99 ? -32.522 10.537 3.697 1.00 54.66 99 GLU A C 1
ATOM 833 O O . GLU A 1 99 ? -33.478 10.364 4.457 1.00 54.66 99 GLU A O 1
ATOM 838 N N . LEU A 1 100 ? -31.279 10.161 4.012 1.00 50.38 100 LEU A N 1
ATOM 839 C CA . LEU A 1 100 ? -30.885 9.617 5.309 1.00 50.38 100 LEU A CA 1
ATOM 840 C C . LEU A 1 100 ? -31.203 10.605 6.430 1.00 50.38 100 LEU A C 1
ATOM 842 O O . LEU A 1 100 ? -31.824 10.200 7.399 1.00 50.38 100 LEU A O 1
ATOM 846 N N . GLU A 1 101 ? -30.916 11.904 6.286 1.00 49.19 101 GLU A N 1
ATOM 847 C CA . GLU A 1 101 ? -31.336 12.906 7.282 1.00 49.19 101 GLU A CA 1
ATOM 848 C C . GLU A 1 101 ? -32.860 12.968 7.478 1.00 49.19 101 GLU A C 1
ATOM 850 O O . GLU A 1 101 ? -33.311 13.169 8.602 1.00 49.19 101 GLU A O 1
ATOM 855 N N . LYS A 1 102 ? -33.674 12.770 6.427 1.00 43.38 102 LYS A N 1
ATOM 856 C CA . LYS A 1 102 ? -35.147 12.709 6.550 1.00 43.38 102 LYS A CA 1
ATOM 857 C C . LYS A 1 102 ? -35.581 11.432 7.280 1.00 43.38 102 LYS A C 1
ATOM 859 O O . LYS A 1 102 ? -36.461 11.501 8.129 1.00 43.38 102 LYS A O 1
ATOM 864 N N . SER A 1 103 ? -34.905 10.317 7.012 1.00 34.25 103 SER A N 1
ATOM 865 C CA . SER A 1 103 ? -35.099 9.026 7.689 1.00 34.25 103 SER A CA 1
ATOM 866 C C . SER A 1 103 ? -34.696 9.110 9.168 1.00 34.25 103 SER A C 1
ATOM 868 O O . SER A 1 103 ? -35.442 8.679 10.038 1.00 34.25 103 SER A O 1
ATOM 870 N N . TYR A 1 104 ? -33.594 9.800 9.475 1.00 35.22 104 TYR A N 1
ATOM 871 C CA . TYR A 1 104 ? -33.167 10.149 10.832 1.00 35.22 104 TYR A CA 1
ATOM 872 C C . TYR A 1 104 ? -34.111 11.150 11.515 1.00 35.22 104 TYR A C 1
ATOM 874 O O . TYR A 1 104 ? -34.258 11.111 12.732 1.00 35.22 104 TYR A O 1
ATOM 882 N N . LYS A 1 105 ? -34.780 12.039 10.766 1.00 37.12 105 LYS A N 1
ATOM 883 C CA . LYS A 1 105 ? -35.793 12.963 11.306 1.00 37.12 105 LYS A CA 1
ATOM 884 C C . LYS A 1 105 ? -37.117 12.260 11.612 1.00 37.12 105 LYS A C 1
ATOM 886 O O . LYS A 1 105 ? -37.748 12.619 12.598 1.00 37.12 105 LYS A O 1
ATOM 891 N N . ILE A 1 106 ? -37.495 11.257 10.813 1.00 34.16 106 ILE A N 1
ATOM 892 C CA . ILE A 1 106 ? -38.625 10.346 11.070 1.00 34.16 106 ILE A CA 1
ATOM 893 C C . ILE A 1 106 ? -38.320 9.479 12.302 1.00 34.16 106 ILE A C 1
ATOM 895 O O . ILE A 1 106 ? -39.141 9.394 13.208 1.00 34.16 106 ILE A O 1
ATOM 899 N N . LEU A 1 107 ? -37.091 8.964 12.417 1.00 30.39 107 LEU A N 1
ATOM 900 C CA . LEU A 1 107 ? -36.615 8.260 13.616 1.00 30.39 107 LEU A CA 1
ATOM 901 C C . LEU A 1 107 ? -36.509 9.169 14.859 1.00 30.39 107 LEU A C 1
ATOM 903 O O . LEU A 1 107 ? -36.599 8.675 15.973 1.00 30.39 107 LEU A O 1
ATOM 907 N N . ARG A 1 108 ? -36.364 10.493 14.687 1.00 32.94 108 ARG A N 1
ATOM 908 C CA . ARG A 1 108 ? -36.414 11.504 15.767 1.00 32.94 108 ARG A CA 1
ATOM 909 C C . ARG A 1 108 ? -37.813 12.044 16.082 1.00 32.94 108 ARG A C 1
ATOM 911 O O . ARG A 1 108 ? -37.950 12.763 17.062 1.00 32.94 108 ARG A O 1
ATOM 918 N N . THR A 1 109 ? -38.823 11.781 15.249 1.00 32.91 109 THR A N 1
ATOM 919 C CA . THR A 1 109 ? -40.222 12.176 15.529 1.00 32.91 109 THR A CA 1
ATOM 920 C C . THR A 1 109 ? -41.012 11.075 16.236 1.00 32.91 109 THR A C 1
ATOM 922 O O . THR A 1 109 ? -42.137 11.317 16.659 1.00 32.91 109 THR A O 1
ATOM 925 N N . PHE A 1 110 ? -40.395 9.912 16.450 1.00 27.39 110 PHE A N 1
ATOM 926 C CA . PHE A 1 110 ? -40.751 9.003 17.533 1.00 27.39 110 PHE A CA 1
ATOM 927 C C . PHE A 1 110 ? -40.060 9.495 18.813 1.00 27.39 110 PHE A C 1
ATOM 929 O O . PHE A 1 110 ? -38.925 9.133 19.108 1.00 27.39 110 PHE A O 1
ATOM 936 N N . ASP A 1 111 ? -40.723 10.404 19.520 1.00 29.92 111 ASP A N 1
ATOM 937 C CA . ASP A 1 111 ? -40.271 10.944 20.804 1.00 29.92 111 ASP A CA 1
ATOM 938 C C . ASP A 1 111 ? -41.047 10.248 21.932 1.00 29.92 111 ASP A C 1
ATOM 940 O O . ASP A 1 111 ? -42.278 10.184 21.872 1.00 29.92 111 ASP A O 1
ATOM 944 N N . PRO A 1 112 ? -40.374 9.813 23.005 1.00 28.66 112 PRO A N 1
ATOM 945 C CA . PRO A 1 112 ? -40.887 10.084 24.326 1.00 28.66 112 PRO A CA 1
ATOM 946 C C . PRO A 1 112 ? -39.923 11.052 25.008 1.00 28.66 112 PRO A C 1
ATOM 948 O O . PRO A 1 112 ? -38.871 10.659 25.502 1.00 28.66 112 PRO A O 1
ATOM 951 N N . SER A 1 113 ? -40.336 12.321 25.002 1.00 31.23 113 SER A N 1
ATOM 952 C CA . SER A 1 113 ? -40.128 13.352 26.020 1.00 31.23 113 SER A CA 1
ATOM 953 C C . SER A 1 113 ? -38.812 13.317 26.810 1.00 31.23 113 SER A C 1
ATOM 955 O O . SER A 1 113 ? -38.597 12.415 27.604 1.00 31.23 113 SER A O 1
ATOM 957 N N . TYR A 1 114 ? -38.015 14.387 26.735 1.00 28.09 114 TYR A N 1
ATOM 958 C CA . TYR A 1 114 ? -37.773 15.309 27.863 1.00 28.09 114 TYR A CA 1
ATOM 959 C C . TYR A 1 114 ? -36.796 16.435 27.452 1.00 28.09 114 TYR A C 1
ATOM 961 O O . TYR A 1 114 ? -35.618 16.230 27.182 1.00 28.09 114 TYR A O 1
ATOM 969 N N . THR A 1 115 ? -37.332 17.660 27.471 1.00 29.95 115 THR A N 1
ATOM 970 C CA . THR A 1 115 ? -36.698 18.953 27.814 1.00 29.95 115 THR A CA 1
ATOM 971 C C . THR A 1 115 ? -35.431 19.463 27.097 1.00 29.95 115 THR A C 1
ATOM 973 O O . THR A 1 115 ? -34.311 18.989 27.254 1.00 29.95 115 THR A O 1
ATOM 976 N N . ARG A 1 116 ? -35.634 20.614 26.433 1.00 36.88 116 ARG A N 1
ATOM 977 C CA . ARG A 1 116 ? -34.653 21.628 26.001 1.00 36.88 116 ARG A CA 1
ATOM 978 C C . ARG A 1 116 ? -33.578 21.948 27.052 1.00 36.88 116 ARG A C 1
ATOM 980 O O . ARG A 1 116 ? -33.927 22.442 28.117 1.00 36.88 116 ARG A O 1
ATOM 987 N N . ILE A 1 117 ? -32.306 21.954 26.636 1.00 30.03 117 ILE A N 1
ATOM 988 C CA . ILE A 1 117 ? -31.302 22.950 27.070 1.00 30.03 117 ILE A CA 1
ATOM 989 C C . ILE A 1 117 ? -30.429 23.350 25.866 1.00 30.03 117 ILE A C 1
ATOM 991 O O . ILE A 1 117 ? -29.764 22.516 25.256 1.00 30.03 117 ILE A O 1
ATOM 995 N N . LYS A 1 118 ? -30.406 24.651 25.536 1.00 38.59 118 LYS A N 1
ATOM 996 C CA . LYS A 1 118 ? -29.395 25.279 24.666 1.00 38.59 118 LYS A CA 1
ATOM 997 C C . LYS A 1 118 ? -28.178 25.664 25.518 1.00 38.59 118 LYS A C 1
ATOM 999 O O . LYS A 1 118 ? -28.287 26.568 26.338 1.00 38.59 118 LYS A O 1
ATOM 1004 N N . LYS A 1 119 ? -27.020 25.050 25.263 1.00 32.34 119 LYS A N 1
ATOM 1005 C CA . LYS A 1 119 ? -25.669 25.581 25.536 1.00 32.34 119 LYS A CA 1
ATOM 1006 C C . LYS A 1 119 ? -24.741 25.089 24.417 1.00 32.34 119 LYS A C 1
ATOM 1008 O O . LYS A 1 119 ? -24.911 23.965 23.952 1.00 32.34 119 LYS A O 1
ATOM 1013 N N . LYS A 1 120 ? -23.807 25.935 23.955 1.00 39.97 120 LYS A N 1
ATOM 1014 C CA . LYS A 1 120 ? -22.731 25.572 23.008 1.00 39.97 120 LYS A CA 1
ATOM 1015 C C . LYS A 1 120 ? -22.058 24.286 23.509 1.00 39.97 120 LYS A C 1
ATOM 1017 O O . LYS A 1 120 ? -21.419 24.324 24.556 1.00 39.97 120 LYS A O 1
ATOM 1022 N N . LYS A 1 121 ? -22.232 23.162 22.808 1.00 30.41 121 LYS A N 1
ATOM 1023 C CA . LYS A 1 121 ? -21.559 21.910 23.163 1.00 30.41 121 LYS A CA 1
ATOM 1024 C C . LYS A 1 121 ? -20.171 21.907 22.527 1.00 30.41 121 LYS A C 1
ATOM 1026 O O . LYS A 1 121 ? -20.044 22.074 21.315 1.00 30.41 121 LYS A O 1
ATOM 1031 N N . ALA A 1 122 ? -19.149 21.714 23.364 1.00 34.94 122 ALA A N 1
ATOM 1032 C CA . ALA A 1 122 ? -17.921 21.040 22.959 1.00 34.94 122 ALA A CA 1
ATOM 1033 C C . ALA A 1 122 ? -18.299 19.825 22.098 1.00 34.94 122 ALA A C 1
ATOM 1035 O O . ALA A 1 122 ? -19.344 19.231 22.374 1.00 34.94 122 ALA A O 1
ATOM 1036 N N . LYS A 1 123 ? -17.508 19.496 21.064 1.00 36.50 123 LYS A N 1
ATOM 1037 C CA . LYS A 1 123 ? -17.680 18.269 20.263 1.00 36.50 123 LYS A CA 1
ATOM 1038 C C . LYS A 1 123 ? -18.114 17.143 21.205 1.00 36.50 123 LYS A C 1
ATOM 1040 O O . LYS A 1 123 ? -17.338 16.741 22.070 1.00 36.50 123 LYS A O 1
ATOM 1045 N N . GLU A 1 124 ? -19.381 16.736 21.112 1.00 37.06 124 GLU A N 1
ATOM 1046 C CA . GLU A 1 124 ? -19.879 15.614 21.897 1.00 37.06 124 GLU A CA 1
ATOM 1047 C C . GLU A 1 124 ? -18.982 14.433 21.562 1.00 37.06 124 GLU A C 1
ATOM 1049 O O . GLU A 1 124 ? -18.697 14.186 20.389 1.00 37.06 124 GLU A O 1
ATOM 1054 N N . ILE A 1 125 ? -18.486 13.768 22.601 1.00 42.84 125 ILE A N 1
ATOM 1055 C CA . ILE A 1 125 ? -17.713 12.541 22.487 1.00 42.84 125 ILE A CA 1
ATOM 1056 C C . ILE A 1 125 ? -18.528 11.598 21.587 1.00 42.84 125 ILE A C 1
ATOM 1058 O O . ILE A 1 125 ? -19.572 11.102 21.991 1.00 42.84 125 ILE A O 1
ATOM 1062 N N . LEU A 1 126 ? -18.076 11.405 20.343 1.00 52.25 126 LEU A N 1
ATOM 1063 C CA . LEU A 1 126 ? -18.693 10.509 19.352 1.00 52.25 126 LEU A CA 1
ATOM 1064 C C . LEU A 1 126 ? -18.445 9.027 19.677 1.00 52.25 126 LEU A C 1
ATOM 1066 O O . LEU A 1 126 ? -18.907 8.150 18.951 1.00 52.25 126 LEU A O 1
ATOM 1070 N N . ALA A 1 127 ? -17.708 8.744 20.751 1.00 59.50 127 ALA A N 1
ATOM 1071 C CA . ALA A 1 127 ? -17.482 7.394 21.227 1.00 59.50 127 ALA A CA 1
ATOM 1072 C C . ALA A 1 127 ? -18.737 6.876 21.939 1.00 59.50 127 ALA A C 1
ATOM 1074 O O . ALA A 1 127 ? -19.307 7.604 22.759 1.00 59.50 127 ALA A O 1
ATOM 1075 N N . PRO A 1 128 ? -19.160 5.630 21.684 1.00 71.88 128 PRO A N 1
ATOM 1076 C CA . PRO A 1 128 ? -20.217 5.019 22.468 1.00 71.88 128 PRO A CA 1
ATOM 1077 C C . PRO A 1 128 ? -19.771 4.953 23.933 1.00 71.88 128 PRO A C 1
ATOM 1079 O O . PRO A 1 128 ? -18.745 4.355 24.270 1.00 71.88 128 PRO A O 1
ATOM 1082 N N . TYR A 1 129 ? -20.530 5.646 24.782 1.00 76.25 129 TYR A N 1
ATOM 1083 C CA . TYR A 1 129 ? -20.338 5.668 26.222 1.00 76.25 129 TYR A CA 1
ATOM 1084 C C . TYR A 1 129 ? -21.269 4.644 26.866 1.00 76.25 129 TYR A C 1
ATOM 1086 O O . TYR A 1 129 ? -22.492 4.752 26.758 1.00 76.25 129 TYR A O 1
ATOM 1094 N N . PHE A 1 130 ? -20.683 3.665 27.544 1.00 79.25 130 PHE A N 1
ATOM 1095 C CA . PHE A 1 130 ? -21.404 2.626 28.263 1.00 79.25 130 PHE A CA 1
ATOM 1096 C C . PHE A 1 130 ? -21.412 2.988 29.743 1.00 79.25 130 PHE A C 1
ATOM 1098 O O . PHE A 1 130 ? -20.377 2.991 30.411 1.00 79.25 130 PHE A O 1
ATOM 1105 N N . LYS A 1 131 ? -22.579 3.350 30.267 1.00 74.62 131 LYS A N 1
ATOM 1106 C CA . LYS A 1 131 ? -22.699 3.704 31.679 1.00 74.62 131 LYS A CA 1
ATOM 1107 C C . LYS A 1 131 ? -22.555 2.441 32.532 1.00 74.62 131 LYS A C 1
ATOM 1109 O O . LYS A 1 131 ? -23.375 1.538 32.405 1.00 74.62 131 LYS A O 1
ATOM 1114 N N . ASP A 1 132 ? -21.517 2.404 33.367 1.00 67.88 132 ASP A N 1
ATOM 1115 C CA . ASP A 1 132 ? -21.238 1.351 34.356 1.00 67.88 132 ASP A CA 1
ATOM 1116 C C . ASP A 1 132 ? -21.277 -0.090 33.802 1.00 67.88 132 ASP A C 1
ATOM 1118 O O . ASP A 1 132 ? -21.575 -1.035 34.528 1.00 67.88 132 ASP A O 1
ATOM 1122 N N . ASN A 1 133 ? -20.989 -0.277 32.506 1.00 81.75 133 ASN A N 1
ATOM 1123 C CA . ASN A 1 133 ? -21.107 -1.579 31.849 1.00 81.75 133 ASN A CA 1
ATOM 1124 C C . ASN A 1 133 ? -19.896 -1.880 30.955 1.00 81.75 133 ASN A C 1
ATOM 1126 O O . ASN A 1 133 ? -19.898 -1.628 29.747 1.00 81.75 133 ASN A O 1
ATOM 1130 N N . SER A 1 134 ? -18.843 -2.419 31.573 1.00 86.69 134 SER A N 1
ATOM 1131 C CA . SER A 1 134 ? -17.625 -2.833 30.870 1.00 86.69 134 SER A CA 1
ATOM 1132 C C . SER A 1 134 ? -17.871 -3.986 29.900 1.00 86.69 134 SER A C 1
ATOM 1134 O O . SER A 1 134 ? -17.256 -4.021 28.840 1.00 86.69 134 SER A O 1
ATOM 1136 N N . GLU A 1 135 ? -18.775 -4.912 30.227 1.00 87.25 135 GLU A N 1
ATOM 1137 C CA . GLU A 1 135 ? -19.067 -6.078 29.385 1.00 87.25 135 GLU A CA 1
ATOM 1138 C C . GLU A 1 135 ? -19.662 -5.657 28.040 1.00 87.25 135 GLU A C 1
ATOM 1140 O O . GLU A 1 135 ? -19.190 -6.096 26.994 1.00 87.25 135 GLU A O 1
ATOM 1145 N N . GLN A 1 136 ? -20.624 -4.729 28.046 1.00 87.00 136 GLN A N 1
ATOM 1146 C CA . GLN A 1 136 ? -21.196 -4.173 26.818 1.00 87.00 136 GLN A CA 1
ATOM 1147 C C . GLN A 1 136 ? -20.168 -3.388 26.000 1.00 87.00 136 GLN A C 1
ATOM 1149 O O . GLN A 1 136 ? -20.176 -3.473 24.773 1.00 87.00 136 GLN A O 1
ATOM 1154 N N . ALA A 1 137 ? -19.270 -2.647 26.657 1.00 85.12 137 ALA A N 1
ATOM 1155 C CA . ALA A 1 137 ? -18.203 -1.931 25.964 1.00 85.12 137 ALA A CA 1
ATOM 1156 C C . ALA A 1 137 ? -17.236 -2.899 25.263 1.00 85.12 137 ALA A C 1
ATOM 1158 O O . ALA A 1 137 ? -16.847 -2.666 24.116 1.00 85.12 137 ALA A O 1
ATOM 1159 N N . VAL A 1 138 ? -16.874 -4.000 25.926 1.00 86.44 138 VAL A N 1
ATOM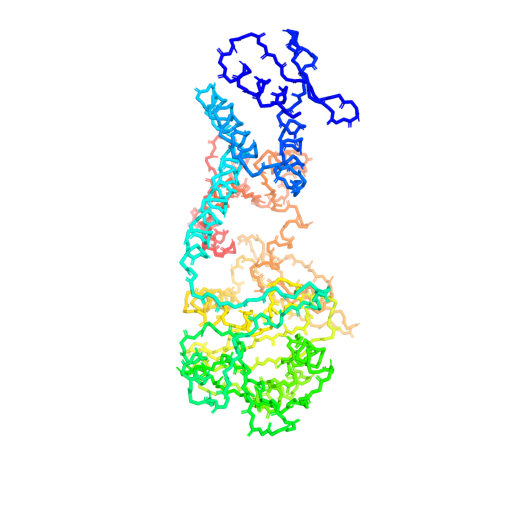 1160 C CA . VAL A 1 138 ? -15.999 -5.035 25.362 1.00 86.44 138 VAL A CA 1
ATOM 1161 C C . VAL A 1 138 ? -16.701 -5.798 24.237 1.00 86.44 138 VAL A C 1
ATOM 1163 O O . VAL A 1 138 ? -16.106 -5.942 23.173 1.00 86.44 138 VAL A O 1
ATOM 1166 N N . ASP A 1 139 ? -17.956 -6.218 24.413 1.00 86.56 139 ASP A N 1
ATOM 1167 C CA . ASP A 1 139 ? -18.743 -6.899 23.369 1.00 86.56 139 ASP A CA 1
ATOM 1168 C C . ASP A 1 139 ? -18.939 -6.006 22.131 1.00 86.56 139 ASP A C 1
ATOM 1170 O O . ASP A 1 139 ? -18.776 -6.452 20.991 1.00 86.56 139 ASP A O 1
ATOM 1174 N N . PHE A 1 140 ? -19.197 -4.710 22.340 1.00 87.75 140 PHE A N 1
ATOM 1175 C CA . PHE A 1 140 ? -19.226 -3.724 21.263 1.00 87.75 140 PHE A CA 1
ATOM 1176 C C . PHE A 1 140 ? -17.887 -3.670 20.524 1.00 87.75 140 PHE A C 1
ATOM 1178 O O . PHE A 1 140 ? -17.858 -3.779 19.297 1.00 87.75 140 PHE A O 1
ATOM 1185 N N . LEU A 1 141 ? -16.773 -3.537 21.252 1.00 87.31 141 LEU A N 1
ATOM 1186 C CA . LEU A 1 141 ? -15.451 -3.469 20.638 1.00 87.31 141 LEU A CA 1
ATOM 1187 C C . LEU A 1 141 ? -15.129 -4.751 19.870 1.00 87.31 141 LEU A C 1
ATOM 1189 O O . LEU A 1 141 ? -14.709 -4.657 18.722 1.00 87.31 141 LEU A O 1
ATOM 1193 N N . GLN A 1 142 ? -15.422 -5.929 20.422 1.00 85.88 142 GLN A N 1
ATOM 1194 C CA . GLN A 1 142 ? -15.242 -7.233 19.766 1.00 85.88 142 GLN A CA 1
ATOM 1195 C C . GLN A 1 142 ? -16.044 -7.400 18.466 1.00 85.88 142 GLN A C 1
ATOM 1197 O O . GLN A 1 142 ? -15.687 -8.234 17.628 1.00 85.88 142 GLN A O 1
ATOM 1202 N N . LYS A 1 143 ? -17.058 -6.564 18.225 1.00 84.06 143 LYS A N 1
ATOM 1203 C CA . LYS A 1 143 ? -17.828 -6.517 16.969 1.00 84.06 143 LYS A CA 1
ATOM 1204 C C . LYS A 1 143 ? -17.475 -5.320 16.076 1.00 84.06 143 LYS A C 1
ATOM 1206 O O . LYS A 1 143 ? -17.777 -5.344 14.887 1.00 84.06 143 LYS A O 1
ATOM 1211 N N . ALA A 1 144 ? -16.832 -4.289 16.621 1.00 82.81 144 ALA A N 1
ATOM 1212 C CA . ALA A 1 144 ? -16.483 -3.062 15.907 1.00 82.81 144 ALA A CA 1
ATOM 1213 C C . ALA A 1 144 ? -15.205 -3.192 15.048 1.00 82.81 144 ALA A C 1
ATOM 1215 O O . ALA A 1 144 ? -14.341 -4.000 15.367 1.00 82.81 144 ALA A O 1
ATOM 1216 N N . PRO A 1 145 ? -15.010 -2.378 13.996 1.00 78.81 145 PRO A N 1
ATOM 1217 C CA . PRO A 1 145 ? -13.754 -2.357 13.234 1.00 78.81 145 PRO A CA 1
ATOM 1218 C C . PRO A 1 145 ? -12.522 -2.057 14.105 1.00 78.81 145 PRO A C 1
ATOM 1220 O O . PRO A 1 145 ? -12.642 -1.394 15.145 1.00 78.81 145 PRO A O 1
ATOM 1223 N N . ILE A 1 146 ? -11.331 -2.491 13.679 1.00 80.25 146 ILE A N 1
ATOM 1224 C CA . ILE A 1 146 ? -10.083 -2.141 14.370 1.00 80.25 146 ILE A CA 1
ATOM 1225 C C . ILE A 1 146 ? -9.894 -0.614 14.392 1.00 80.25 146 ILE A C 1
ATOM 1227 O O . ILE A 1 146 ? -10.295 0.118 13.488 1.00 80.25 146 ILE A O 1
ATOM 1231 N N . GLY A 1 147 ? -9.302 -0.105 15.471 1.00 73.44 147 GLY A N 1
ATOM 1232 C CA . GLY A 1 147 ? -9.125 1.327 15.695 1.00 73.44 147 GLY A CA 1
ATOM 1233 C C . GLY A 1 147 ? -10.358 2.020 16.275 1.00 73.44 147 GLY A C 1
ATOM 1234 O O . GLY A 1 147 ? -10.267 3.189 16.650 1.00 73.44 147 GLY A O 1
ATOM 1235 N N . THR A 1 148 ? -11.482 1.310 16.413 1.00 82.94 148 THR A N 1
ATOM 1236 C CA . THR A 1 148 ? -12.616 1.789 17.207 1.00 82.94 148 THR A CA 1
ATOM 1237 C C . THR A 1 148 ? -12.232 1.823 18.683 1.00 82.94 148 THR A C 1
ATOM 1239 O O . THR A 1 148 ? -11.539 0.931 19.184 1.00 82.94 148 THR A O 1
ATOM 1242 N N . TYR A 1 149 ? -12.716 2.842 19.386 1.00 87.88 149 TYR A N 1
ATOM 1243 C CA . TYR A 1 149 ? -12.595 2.946 20.830 1.00 87.88 149 TYR A CA 1
ATOM 1244 C C . TYR A 1 149 ? -13.964 3.123 21.489 1.00 87.88 149 TYR A C 1
ATOM 1246 O O . TYR A 1 149 ? -14.903 3.648 20.888 1.00 87.88 149 TYR A O 1
ATOM 1254 N N . ALA A 1 150 ? -14.069 2.666 22.731 1.00 88.62 150 ALA A N 1
ATOM 1255 C CA . ALA A 1 150 ? -15.251 2.784 23.571 1.00 88.62 150 ALA A CA 1
ATOM 1256 C C . ALA A 1 150 ? -14.852 3.344 24.931 1.00 88.62 150 ALA A C 1
ATOM 1258 O O . ALA A 1 150 ? -13.703 3.204 25.362 1.00 88.62 150 ALA A O 1
ATOM 1259 N N . VAL A 1 151 ? -15.807 3.979 25.605 1.00 87.12 151 VAL A N 1
ATOM 1260 C CA . VAL A 1 151 ? -15.584 4.546 26.933 1.00 87.12 151 VAL A CA 1
ATOM 1261 C C . VAL A 1 151 ? -16.649 4.027 27.887 1.00 87.12 151 VAL A C 1
ATOM 1263 O O . VAL A 1 151 ? -17.825 4.004 27.539 1.00 87.12 151 VAL A O 1
ATOM 1266 N N . TRP A 1 152 ? -16.269 3.640 29.100 1.00 88.19 152 TRP A N 1
ATOM 1267 C CA . TRP A 1 152 ? -17.227 3.369 30.175 1.00 88.19 152 TRP A CA 1
ATOM 1268 C C . TRP A 1 152 ? -16.777 4.011 31.476 1.00 88.19 152 TRP A C 1
ATOM 1270 O O . TRP A 1 152 ? -15.618 4.387 31.635 1.00 88.19 152 TRP A O 1
ATOM 1280 N N . GLN A 1 153 ? -17.701 4.167 32.415 1.00 84.81 153 GLN A N 1
ATOM 1281 C CA . GLN A 1 153 ? -17.368 4.630 33.755 1.00 84.81 153 GLN A CA 1
ATOM 1282 C C . GLN A 1 153 ? -16.945 3.443 34.624 1.00 84.81 153 GLN A C 1
ATOM 1284 O O . GLN A 1 153 ? -17.678 2.467 34.732 1.00 84.81 153 GLN A O 1
ATOM 1289 N N . GLN A 1 154 ? -15.749 3.510 35.216 1.00 84.06 154 GLN A N 1
ATOM 1290 C CA . GLN A 1 154 ? -15.265 2.481 36.146 1.00 84.06 154 GLN A CA 1
ATOM 1291 C C . GLN A 1 154 ? -15.660 2.802 37.586 1.00 84.06 154 GLN A C 1
ATOM 1293 O O . GLN A 1 154 ? -15.952 1.903 38.365 1.00 84.06 154 GLN A O 1
ATOM 1298 N N . ASN A 1 155 ? -15.626 4.082 37.960 1.00 82.25 155 ASN A N 1
ATOM 1299 C CA . ASN A 1 155 ? -16.035 4.555 39.278 1.00 82.25 155 ASN A CA 1
ATOM 1300 C C . ASN A 1 155 ? -16.420 6.043 39.217 1.00 82.25 155 ASN A C 1
ATOM 1302 O O . ASN A 1 155 ? -16.443 6.659 38.153 1.00 82.25 155 ASN A O 1
ATOM 1306 N N . SER A 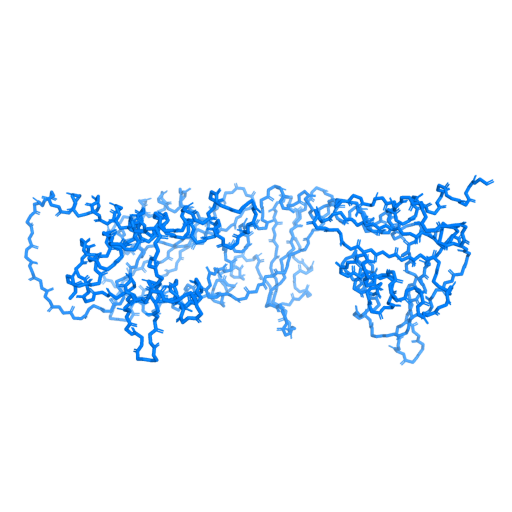1 156 ? -16.712 6.658 40.364 1.00 80.06 156 SER A N 1
ATOM 1307 C CA . SER A 1 156 ? -17.110 8.073 40.450 1.00 80.06 156 SER A CA 1
ATOM 1308 C C . SER A 1 156 ? -16.042 9.077 39.992 1.00 80.06 156 SER A C 1
ATOM 1310 O O . SER A 1 156 ? -16.360 10.250 39.818 1.00 80.06 156 SER A O 1
ATOM 1312 N N . LYS A 1 157 ? -14.790 8.643 39.800 1.00 82.88 157 LYS A N 1
ATOM 1313 C CA . LYS A 1 157 ? -13.644 9.500 39.467 1.00 82.88 157 LYS A CA 1
ATOM 1314 C C . LYS A 1 157 ? -12.984 9.166 38.133 1.00 82.88 157 LYS A C 1
ATOM 1316 O O . LYS A 1 157 ? -12.251 10.010 37.629 1.00 82.88 157 LYS A O 1
ATOM 1321 N N . ASN A 1 158 ? -13.235 7.989 37.561 1.00 84.38 158 ASN A N 1
ATOM 1322 C CA . ASN A 1 158 ? -12.520 7.484 36.392 1.00 84.38 158 ASN A CA 1
ATOM 1323 C C . ASN A 1 158 ? -13.467 6.933 35.319 1.00 84.38 158 ASN A C 1
ATOM 1325 O O . ASN A 1 158 ? -14.379 6.145 35.587 1.00 84.38 158 ASN A O 1
ATOM 1329 N N . LEU A 1 159 ? -13.158 7.304 34.084 1.00 86.12 159 LEU A N 1
ATOM 1330 C CA . LEU A 1 159 ? -13.548 6.625 32.862 1.00 86.12 159 LEU A CA 1
ATOM 1331 C C . LEU A 1 159 ? -12.473 5.604 32.481 1.00 86.12 159 LEU A C 1
ATOM 1333 O O . LEU A 1 159 ? -11.303 5.759 32.820 1.00 86.12 159 LEU A O 1
ATOM 1337 N N . MET A 1 160 ? -12.858 4.592 31.724 1.00 89.25 160 MET A N 1
ATOM 1338 C CA . MET A 1 160 ? -11.950 3.688 31.034 1.00 89.25 160 MET A CA 1
ATOM 1339 C C . MET A 1 160 ? -12.128 3.900 29.545 1.00 89.25 160 MET A C 1
ATOM 1341 O O . MET A 1 160 ? -13.243 3.813 29.039 1.00 89.25 160 MET A O 1
ATOM 1345 N N . LEU A 1 161 ? -11.031 4.187 28.858 1.00 89.56 161 LEU A N 1
ATOM 1346 C CA . LEU A 1 161 ? -10.957 4.264 27.409 1.00 89.56 161 LEU A CA 1
ATOM 1347 C C . LEU A 1 161 ? -10.360 2.956 26.907 1.00 89.56 161 LEU A C 1
ATOM 1349 O O . LEU A 1 161 ? -9.209 2.666 27.231 1.00 89.56 161 LEU A O 1
ATOM 1353 N N . ALA A 1 162 ? -11.106 2.186 26.120 1.00 89.62 162 ALA A N 1
ATOM 1354 C CA . ALA A 1 162 ? -10.578 0.985 25.489 1.00 89.62 162 ALA A CA 1
ATOM 1355 C C . ALA A 1 162 ? -10.547 1.078 23.974 1.00 89.62 162 ALA A C 1
ATOM 1357 O O . ALA A 1 162 ? -11.449 1.639 23.360 1.00 89.62 162 ALA A O 1
ATOM 1358 N N . PHE A 1 163 ? -9.516 0.481 23.390 1.00 88.25 163 PHE A N 1
ATOM 1359 C CA . PHE A 1 163 ? -9.290 0.381 21.959 1.00 88.25 163 PHE A CA 1
ATOM 1360 C C . PHE A 1 163 ? -9.381 -1.066 21.531 1.00 88.25 163 PHE A C 1
ATOM 1362 O O . PHE A 1 163 ? -8.831 -1.939 22.200 1.00 88.25 163 PHE A O 1
ATOM 1369 N N . ARG A 1 164 ? -9.982 -1.299 20.367 1.00 86.38 164 ARG A N 1
ATOM 1370 C CA . ARG A 1 164 ? -9.745 -2.530 19.625 1.00 86.38 164 ARG A CA 1
ATOM 1371 C C . ARG A 1 164 ? -8.518 -2.349 18.739 1.00 86.38 164 ARG A C 1
ATOM 1373 O O . ARG A 1 164 ? -8.556 -1.573 17.785 1.00 86.38 164 ARG A O 1
ATOM 1380 N N . ILE A 1 165 ? -7.452 -3.077 19.041 1.00 85.38 165 ILE A N 1
ATOM 1381 C CA . ILE A 1 165 ? -6.215 -3.070 18.261 1.00 85.38 165 ILE A CA 1
ATOM 1382 C C . ILE A 1 165 ? -6.123 -4.322 17.373 1.00 85.38 165 ILE A C 1
ATOM 1384 O O . ILE A 1 165 ? -6.711 -5.359 17.707 1.00 85.38 165 ILE A O 1
ATOM 1388 N N . PRO A 1 166 ? -5.411 -4.249 16.238 1.00 76.12 166 PRO A N 1
ATOM 1389 C CA . PRO A 1 166 ? -5.177 -5.417 15.402 1.00 76.12 166 PRO A CA 1
ATOM 1390 C C . PRO A 1 166 ? -4.305 -6.442 16.144 1.00 76.12 166 PRO A C 1
ATOM 1392 O O . PRO A 1 166 ? -3.435 -6.084 16.929 1.00 76.12 166 PRO A O 1
ATOM 1395 N N . SER A 1 167 ? -4.560 -7.729 15.921 1.00 75.88 167 SER A N 1
ATOM 1396 C CA . SER A 1 167 ? -3.752 -8.843 16.432 1.00 75.88 167 SER A CA 1
ATOM 1397 C C . SER A 1 167 ? -3.961 -10.064 15.533 1.00 75.88 167 SER A C 1
ATOM 1399 O O . SER A 1 167 ? -4.974 -10.151 14.837 1.00 75.88 167 SER A O 1
ATOM 1401 N N . SER A 1 168 ? -2.987 -10.975 15.519 1.00 61.06 168 SER A N 1
ATOM 1402 C CA . SER A 1 168 ? -2.863 -12.077 14.554 1.00 61.06 168 SER A CA 1
ATOM 1403 C C . SER A 1 168 ? -4.001 -13.097 14.586 1.00 61.06 168 SER A C 1
ATOM 1405 O O . SER A 1 168 ? -4.231 -13.773 13.588 1.00 61.06 168 SER A O 1
ATOM 1407 N N . LYS A 1 169 ? -4.720 -13.219 15.710 1.00 61.78 169 LYS A N 1
ATOM 1408 C CA . LYS A 1 169 ? -5.806 -14.204 15.883 1.00 61.78 169 LYS A CA 1
ATOM 1409 C C . LYS A 1 169 ? -7.163 -13.530 16.079 1.00 61.78 169 LYS A C 1
ATOM 1411 O O . LYS A 1 169 ? -8.099 -13.793 15.331 1.00 61.78 169 LYS A O 1
ATOM 1416 N N . HIS A 1 170 ? -7.256 -12.608 17.036 1.00 62.28 170 HIS A N 1
ATOM 1417 C CA . HIS A 1 170 ? -8.455 -11.816 17.315 1.00 62.28 170 HIS A CA 1
ATOM 1418 C C . HIS A 1 170 ? -8.047 -10.411 17.747 1.00 62.28 170 HIS A C 1
ATOM 1420 O O . HIS A 1 170 ? -7.046 -10.262 18.442 1.00 62.28 170 HIS A O 1
ATOM 1426 N N . GLY A 1 171 ? -8.817 -9.387 17.361 1.00 65.75 171 GLY A N 1
ATOM 1427 C CA . GLY A 1 171 ? -8.547 -8.014 17.795 1.00 65.75 171 GLY A CA 1
ATOM 1428 C C . GLY A 1 171 ? -8.481 -7.932 19.321 1.00 65.75 171 GLY A C 1
ATOM 1429 O O . GLY A 1 171 ? -9.397 -8.393 20.001 1.00 65.75 171 GLY A O 1
ATOM 1430 N N . LEU A 1 172 ? -7.393 -7.376 19.853 1.00 76.69 172 LEU A N 1
ATOM 1431 C CA . LEU A 1 172 ? -7.206 -7.240 21.296 1.00 76.69 172 LEU A CA 1
ATOM 1432 C C . LEU A 1 172 ? -7.920 -5.981 21.774 1.00 76.69 172 LEU A C 1
ATOM 1434 O O . LEU A 1 172 ? -7.853 -4.938 21.123 1.00 76.69 172 LEU A O 1
ATOM 1438 N N . VAL A 1 173 ? -8.589 -6.071 22.920 1.00 80.38 173 VAL A N 1
ATOM 1439 C CA . VAL A 1 173 ? -9.162 -4.905 23.591 1.00 80.38 173 VAL A CA 1
ATOM 1440 C C . VAL A 1 173 ? -8.206 -4.470 24.693 1.00 80.38 173 VAL A C 1
ATOM 1442 O O . VAL A 1 173 ? -7.964 -5.223 25.631 1.00 80.38 173 VAL A O 1
ATOM 1445 N N . ILE A 1 174 ? -7.665 -3.259 24.580 1.00 82.31 174 ILE A N 1
ATOM 1446 C CA . ILE A 1 174 ? -6.738 -2.682 25.563 1.00 82.31 174 ILE A CA 1
ATOM 1447 C C . ILE A 1 174 ? -7.386 -1.450 26.158 1.00 82.31 174 ILE A C 1
ATOM 1449 O O . ILE A 1 174 ? -7.881 -0.609 25.414 1.00 82.31 174 ILE A O 1
ATOM 1453 N N . SER A 1 175 ? -7.358 -1.325 27.483 1.00 84.94 175 SER A N 1
ATOM 1454 C CA . SER A 1 175 ? -8.006 -0.230 28.200 1.00 84.94 175 SER A CA 1
ATOM 1455 C C . SER A 1 175 ? -7.036 0.583 29.047 1.00 84.94 175 SER A C 1
ATOM 1457 O O . SER A 1 175 ? -6.143 0.016 29.671 1.00 84.94 175 SER A O 1
ATOM 1459 N N . GLN A 1 176 ? -7.269 1.889 29.138 1.00 87.62 176 GLN A N 1
ATOM 1460 C CA . GLN A 1 176 ? -6.523 2.808 29.992 1.00 87.62 176 GLN A CA 1
ATOM 1461 C C . GLN A 1 176 ? -7.468 3.746 30.761 1.00 87.62 176 GLN A C 1
ATOM 1463 O O . GLN A 1 176 ? -8.509 4.139 30.222 1.00 87.62 176 GLN A O 1
ATOM 1468 N N . PRO A 1 177 ? -7.135 4.109 32.011 1.00 89.00 177 PRO A N 1
ATOM 1469 C CA . PRO A 1 177 ? -7.960 5.002 32.811 1.00 89.00 177 PRO A CA 1
ATOM 1470 C C . PRO A 1 177 ? -7.846 6.456 32.334 1.00 89.00 177 PRO A C 1
ATOM 1472 O O . PRO A 1 177 ? -6.769 6.931 31.982 1.00 89.00 177 PRO A O 1
ATOM 1475 N N . VAL A 1 178 ? -8.963 7.179 32.378 1.00 87.44 178 VAL A N 1
ATOM 1476 C CA . VAL A 1 178 ? -9.075 8.614 32.092 1.00 87.44 178 VAL A CA 1
ATOM 1477 C C . VAL A 1 178 ? -9.824 9.277 33.252 1.00 87.44 178 VAL A C 1
ATOM 1479 O O . VAL A 1 178 ? -10.913 8.821 33.597 1.00 87.44 178 VAL A O 1
ATOM 1482 N N . PRO A 1 179 ? -9.312 10.358 33.864 1.00 82.44 179 PRO A N 1
ATOM 1483 C CA . PRO A 1 179 ? -10.038 11.063 34.919 1.00 82.44 179 PRO A CA 1
ATOM 1484 C C . PRO A 1 179 ? -11.404 11.555 34.428 1.00 82.44 179 PRO A C 1
ATOM 1486 O O . PRO A 1 179 ? -11.485 12.130 33.345 1.00 82.44 179 PRO A O 1
ATOM 1489 N N . LEU A 1 180 ? -12.463 11.370 35.219 1.00 83.69 180 LEU A N 1
ATOM 1490 C CA . LEU A 1 180 ? -13.820 11.860 34.953 1.00 83.69 180 LEU A CA 1
ATOM 1491 C C . LEU A 1 180 ? -13.961 13.303 35.466 1.00 83.69 180 LEU A C 1
ATOM 1493 O O . LEU A 1 180 ? -14.292 13.541 36.625 1.00 83.69 180 LEU A O 1
ATOM 1497 N N . ASN A 1 181 ? -13.663 14.278 34.609 1.00 82.19 181 ASN A N 1
ATOM 1498 C CA . ASN A 1 181 ? -13.726 15.709 34.903 1.00 82.19 181 ASN A CA 1
ATOM 1499 C C . ASN A 1 181 ? -13.934 16.529 33.609 1.00 82.19 181 ASN A C 1
ATOM 1501 O O . ASN A 1 181 ? -14.157 15.983 32.532 1.00 82.19 181 ASN A O 1
ATOM 1505 N N . ALA A 1 182 ? -13.862 17.860 33.692 1.00 74.75 182 ALA A N 1
ATOM 1506 C CA . ALA A 1 182 ? -14.046 18.731 32.525 1.00 74.75 182 ALA A CA 1
ATOM 1507 C C . ALA A 1 182 ? -13.012 18.502 31.397 1.00 74.75 182 ALA A C 1
ATOM 1509 O O . ALA A 1 182 ? -13.290 18.832 30.245 1.00 74.75 182 ALA A O 1
ATOM 1510 N N . ASN A 1 183 ? -11.853 17.911 31.709 1.00 78.25 183 ASN A N 1
ATOM 1511 C CA . ASN A 1 183 ? -10.767 17.648 30.766 1.00 78.25 183 ASN A CA 1
ATOM 1512 C C . ASN A 1 183 ? -10.834 16.248 30.133 1.00 78.25 183 ASN A C 1
ATOM 1514 O O . ASN A 1 183 ? -10.054 15.978 29.222 1.00 78.25 183 ASN A O 1
ATOM 1518 N N . SER A 1 184 ? -11.759 15.370 30.551 1.00 79.00 184 SER A N 1
ATOM 1519 C CA . SER A 1 184 ? -11.880 14.016 29.982 1.00 79.00 184 SER A CA 1
ATOM 1520 C C . SER A 1 184 ? -11.964 13.993 28.450 1.00 79.00 184 SER A C 1
ATOM 1522 O O . SER A 1 184 ? -11.279 13.165 27.854 1.00 79.00 184 SER A O 1
ATOM 1524 N N . PRO A 1 185 ? -12.737 14.874 27.773 1.00 81.94 185 PRO A N 1
ATOM 1525 C CA . PRO A 1 185 ? -12.812 14.858 26.312 1.00 81.94 185 PRO A CA 1
ATOM 1526 C C . PRO A 1 185 ? -11.465 15.154 25.640 1.00 81.94 185 PRO A C 1
ATOM 1528 O O . PRO A 1 185 ? -11.094 14.463 24.695 1.00 81.94 185 PRO A O 1
ATOM 1531 N N . ALA A 1 186 ? -10.724 16.145 26.147 1.00 80.12 186 ALA A N 1
ATOM 1532 C CA . ALA A 1 186 ? -9.413 16.517 25.614 1.00 80.12 186 ALA A CA 1
ATOM 1533 C C . ALA A 1 186 ? -8.380 15.407 25.846 1.00 80.12 186 ALA A C 1
ATOM 1535 O O . ALA A 1 186 ? -7.549 15.137 24.983 1.00 80.12 186 ALA A O 1
ATOM 1536 N N . GLU A 1 187 ? -8.462 14.727 26.990 1.00 82.44 187 GLU A N 1
ATOM 1537 C CA . GLU A 1 187 ? -7.593 13.595 27.296 1.00 82.44 187 GLU A CA 1
ATOM 1538 C C . GLU A 1 187 ? -7.894 12.384 26.403 1.00 82.44 187 GLU A C 1
ATOM 1540 O O . GLU A 1 187 ? -6.970 11.755 25.895 1.00 82.44 187 GLU A O 1
ATOM 1545 N N . ILE A 1 188 ? -9.170 12.093 26.127 1.00 85.06 188 ILE A N 1
ATOM 1546 C CA . ILE A 1 188 ? -9.559 11.055 25.160 1.00 85.06 188 ILE A CA 1
ATOM 1547 C C . ILE A 1 188 ? -9.029 11.404 23.764 1.00 85.06 188 ILE A C 1
ATOM 1549 O O . ILE A 1 188 ? -8.394 10.563 23.133 1.00 85.06 188 ILE A O 1
ATOM 1553 N N . GLU A 1 189 ? -9.228 12.641 23.297 1.00 85.81 189 GLU A N 1
ATOM 1554 C CA . GLU A 1 189 ? -8.720 13.100 21.996 1.00 85.81 189 GLU A CA 1
ATOM 1555 C C . GLU A 1 189 ? -7.196 12.941 21.913 1.00 85.81 189 GLU A C 1
ATOM 1557 O O . GLU A 1 189 ? -6.689 12.322 20.974 1.00 85.81 189 GLU A O 1
ATOM 1562 N N . ARG A 1 190 ? -6.470 13.377 22.953 1.00 86.44 190 ARG A N 1
ATOM 1563 C CA . ARG A 1 190 ? -5.022 13.181 23.083 1.00 86.44 190 ARG A CA 1
ATOM 1564 C C . ARG A 1 190 ? -4.657 11.704 22.965 1.00 86.44 190 ARG A C 1
ATOM 1566 O O . ARG A 1 190 ? -3.779 11.362 22.182 1.00 86.44 190 ARG A O 1
ATOM 1573 N N . LEU A 1 191 ? -5.311 10.825 23.715 1.00 85.56 191 LEU A N 1
ATOM 1574 C CA . LEU A 1 191 ? -5.009 9.392 23.747 1.00 85.56 191 LEU A CA 1
ATOM 1575 C C . LEU A 1 191 ? -5.335 8.663 22.436 1.00 85.56 191 LEU A C 1
ATOM 1577 O O . LEU A 1 191 ? -4.760 7.611 22.169 1.00 85.56 191 LEU A O 1
ATOM 1581 N N . THR A 1 192 ? -6.212 9.225 21.605 1.00 86.56 192 THR A N 1
ATOM 1582 C CA . THR A 1 192 ? -6.569 8.662 20.294 1.00 86.56 192 THR A CA 1
ATOM 1583 C C . THR A 1 192 ? -5.619 9.058 19.154 1.00 86.56 192 THR A C 1
ATOM 1585 O O . THR A 1 192 ? -5.794 8.558 18.044 1.00 86.56 192 THR A O 1
ATOM 1588 N N . THR A 1 193 ? -4.598 9.895 19.388 1.00 86.94 193 THR A N 1
ATOM 1589 C CA . THR A 1 193 ? -3.645 10.320 18.341 1.00 86.94 193 THR A CA 1
ATOM 1590 C C . THR A 1 193 ? -2.694 9.198 17.894 1.00 86.94 193 THR A C 1
ATOM 1592 O O . THR A 1 193 ? -2.357 8.330 18.704 1.00 86.94 193 THR A O 1
ATOM 1595 N N . PRO A 1 194 ? -2.167 9.225 16.650 1.00 88.44 194 PRO A N 1
ATOM 1596 C CA . PRO A 1 194 ? -1.210 8.222 16.165 1.00 88.44 194 PRO A CA 1
ATOM 1597 C C . PRO A 1 194 ? 0.018 8.034 17.065 1.00 88.44 194 PRO A C 1
ATOM 1599 O O . PRO A 1 194 ? 0.466 6.911 17.288 1.00 88.44 194 PRO A O 1
ATOM 1602 N N . GLN A 1 195 ? 0.537 9.117 17.653 1.00 89.06 195 GLN A N 1
ATOM 1603 C CA . GLN A 1 195 ? 1.691 9.056 18.551 1.00 89.06 195 GLN A CA 1
ATOM 1604 C C . GLN A 1 195 ? 1.374 8.292 19.842 1.00 89.06 195 GLN A C 1
ATOM 1606 O O . GLN A 1 195 ? 2.229 7.559 20.335 1.00 89.06 195 GLN A O 1
ATOM 1611 N N . ASN A 1 196 ? 0.164 8.437 20.392 1.00 90.38 196 ASN A N 1
ATOM 1612 C CA . ASN A 1 196 ? -0.244 7.670 21.570 1.00 90.38 196 ASN A CA 1
ATOM 1613 C C . ASN A 1 196 ? -0.673 6.246 21.206 1.00 90.38 196 ASN A C 1
ATOM 1615 O O . ASN A 1 196 ? -0.380 5.330 21.965 1.00 90.38 196 ASN A O 1
ATOM 1619 N N . GLN A 1 197 ? -1.253 6.023 20.025 1.00 90.38 197 GLN A N 1
ATOM 1620 C CA . GLN A 1 197 ? -1.498 4.673 19.507 1.00 90.38 197 GLN A CA 1
ATOM 1621 C C . GLN A 1 197 ? -0.196 3.883 19.351 1.00 90.38 197 GLN A C 1
ATOM 1623 O O . GLN A 1 197 ? -0.134 2.723 19.747 1.00 90.38 197 GLN A O 1
ATOM 1628 N N . PHE A 1 198 ? 0.871 4.522 18.863 1.00 92.06 198 PHE A N 1
ATOM 1629 C CA . PHE A 1 198 ? 2.198 3.914 18.814 1.00 92.06 198 PHE A CA 1
ATOM 1630 C C . PHE A 1 198 ? 2.702 3.532 20.212 1.00 92.06 198 PHE A C 1
ATOM 1632 O O . PHE A 1 198 ? 3.146 2.407 20.406 1.00 92.06 198 PHE A O 1
ATOM 1639 N N . LYS A 1 199 ? 2.564 4.421 21.207 1.00 91.06 199 LYS A N 1
ATOM 1640 C CA . LYS A 1 199 ? 2.920 4.108 22.605 1.00 91.06 199 LYS A CA 1
ATOM 1641 C C . LYS A 1 199 ? 2.100 2.953 23.180 1.00 91.06 199 LYS A C 1
ATOM 1643 O O . LYS A 1 199 ? 2.626 2.155 23.943 1.00 91.06 199 LYS A O 1
ATOM 1648 N N . ILE A 1 200 ? 0.820 2.842 22.817 1.00 88.94 200 ILE A N 1
ATOM 1649 C CA . ILE A 1 200 ? -0.008 1.692 23.204 1.00 88.94 200 ILE A CA 1
ATOM 1650 C C . ILE A 1 200 ? 0.589 0.408 22.615 1.00 88.94 200 ILE A C 1
ATOM 1652 O O . ILE A 1 200 ? 0.752 -0.562 23.347 1.00 88.94 200 ILE A O 1
ATOM 1656 N N . LEU A 1 201 ? 0.967 0.399 21.334 1.00 90.38 201 LEU A N 1
ATOM 1657 C CA . LEU A 1 201 ? 1.621 -0.762 20.715 1.00 90.38 201 LEU A CA 1
ATOM 1658 C C . LEU A 1 201 ? 2.979 -1.079 21.358 1.00 90.38 201 LEU A C 1
ATOM 1660 O O . LEU A 1 201 ? 3.307 -2.250 21.518 1.00 90.38 201 LEU A O 1
ATOM 1664 N N . GLU A 1 202 ? 3.743 -0.061 21.752 1.00 91.69 202 GLU A N 1
ATOM 1665 C CA . GLU A 1 202 ? 5.041 -0.206 22.423 1.00 91.69 202 GLU A CA 1
ATOM 1666 C C . GLU A 1 202 ? 4.889 -0.895 23.784 1.00 91.69 202 GLU A C 1
ATOM 1668 O O . GLU A 1 202 ? 5.530 -1.912 24.036 1.00 91.69 202 GLU A O 1
ATOM 1673 N N . THR A 1 203 ? 3.944 -0.441 24.614 1.00 89.25 203 THR A N 1
ATOM 1674 C CA . THR A 1 203 ? 3.621 -1.076 25.906 1.00 89.25 203 THR A CA 1
ATOM 1675 C C . THR A 1 203 ? 3.166 -2.533 25.759 1.00 89.25 203 THR A C 1
ATOM 1677 O O . THR A 1 203 ? 3.279 -3.311 26.701 1.00 89.25 203 THR A O 1
ATOM 1680 N N . ASN A 1 204 ? 2.655 -2.917 24.586 1.00 85.69 204 ASN A N 1
ATOM 1681 C CA . ASN A 1 204 ? 2.195 -4.278 24.299 1.00 85.69 204 ASN A CA 1
ATOM 1682 C C . ASN A 1 204 ? 3.229 -5.118 23.535 1.00 85.69 204 ASN A C 1
ATOM 1684 O O . ASN A 1 204 ? 2.898 -6.212 23.088 1.00 85.69 204 ASN A O 1
ATOM 1688 N N . GLY A 1 205 ? 4.462 -4.626 23.366 1.00 88.56 205 GLY A N 1
ATOM 1689 C CA . GLY A 1 205 ? 5.526 -5.361 22.681 1.00 88.56 205 GLY A CA 1
ATOM 1690 C C . GLY A 1 205 ? 5.258 -5.589 21.192 1.00 88.56 205 GLY A C 1
ATOM 1691 O O . GLY A 1 205 ? 5.711 -6.582 20.640 1.00 88.56 205 GLY A O 1
ATOM 1692 N N . ILE A 1 206 ? 4.488 -4.704 20.553 1.00 90.81 206 ILE A N 1
ATOM 1693 C CA . ILE A 1 206 ? 4.183 -4.745 19.112 1.00 90.81 206 ILE A CA 1
ATOM 1694 C C . ILE A 1 206 ? 4.933 -3.632 18.370 1.00 90.81 206 ILE A C 1
ATOM 1696 O O . ILE A 1 206 ? 5.223 -3.761 17.179 1.00 90.81 206 ILE A O 1
ATOM 1700 N N . ALA A 1 207 ? 5.240 -2.520 19.047 1.00 92.94 207 ALA A N 1
ATOM 1701 C CA . ALA A 1 207 ? 5.975 -1.411 18.452 1.00 92.94 207 ALA A CA 1
ATOM 1702 C C . ALA A 1 207 ? 7.317 -1.132 19.130 1.00 92.94 207 ALA A C 1
ATOM 1704 O O . ALA A 1 207 ? 7.464 -1.318 20.334 1.00 92.94 207 ALA A O 1
ATOM 1705 N N . TYR A 1 208 ? 8.276 -0.638 18.345 1.00 92.88 208 TYR A N 1
ATOM 1706 C CA . TYR A 1 208 ? 9.645 -0.392 18.788 1.00 92.88 208 TYR A CA 1
ATOM 1707 C C . TYR A 1 208 ? 10.153 0.972 18.305 1.00 92.88 208 TYR A C 1
ATOM 1709 O O . TYR A 1 208 ? 9.986 1.328 17.134 1.00 92.88 208 TYR A O 1
ATOM 1717 N N . PRO A 1 209 ? 10.826 1.760 19.153 1.00 89.19 209 PRO A N 1
ATOM 1718 C CA . PRO A 1 209 ? 11.326 3.080 18.779 1.00 89.19 209 PRO A CA 1
ATOM 1719 C C . PRO A 1 209 ? 12.463 3.038 17.747 1.00 89.19 209 PRO A C 1
ATOM 1721 O O . PRO A 1 209 ? 12.753 4.066 17.134 1.00 89.19 209 PRO A O 1
ATOM 1724 N N . THR A 1 210 ? 13.115 1.885 17.548 1.00 82.06 210 THR A N 1
ATOM 1725 C CA . THR A 1 210 ? 14.241 1.731 16.614 1.00 82.06 210 THR A CA 1
ATOM 1726 C C . THR A 1 210 ? 14.154 0.444 15.798 1.00 82.06 210 THR A C 1
ATOM 1728 O O . THR A 1 210 ? 13.588 -0.555 16.239 1.00 82.06 210 THR A O 1
ATOM 1731 N N . THR A 1 211 ? 14.788 0.454 14.623 1.00 81.00 211 THR A N 1
ATOM 1732 C CA . THR A 1 211 ? 14.923 -0.723 13.755 1.00 81.00 211 THR A CA 1
ATOM 1733 C C . THR A 1 211 ? 15.674 -1.868 14.439 1.00 81.00 211 THR A C 1
ATOM 1735 O O . THR A 1 211 ? 15.299 -3.021 14.267 1.00 81.00 211 THR A O 1
ATOM 1738 N N . LEU A 1 212 ? 16.705 -1.564 15.240 1.00 77.44 212 LEU A N 1
ATOM 1739 C CA . LEU A 1 212 ? 17.504 -2.575 15.944 1.00 77.44 212 LEU A CA 1
ATOM 1740 C C . LEU A 1 212 ? 16.645 -3.380 16.929 1.00 77.44 212 LEU A C 1
ATOM 1742 O O . LEU A 1 212 ? 16.594 -4.601 16.841 1.00 77.44 212 LEU A O 1
ATOM 1746 N N . GLN A 1 213 ? 15.902 -2.686 17.793 1.00 81.94 213 GLN A N 1
ATOM 1747 C CA . GLN A 1 213 ? 15.011 -3.334 18.761 1.00 81.94 213 GLN A CA 1
ATOM 1748 C C . GLN A 1 213 ? 13.904 -4.138 18.079 1.00 81.94 213 GLN A C 1
ATOM 1750 O O . GLN A 1 213 ? 13.523 -5.202 18.557 1.00 81.94 213 GLN A O 1
ATOM 1755 N N . MET A 1 214 ? 13.400 -3.655 16.942 1.00 87.25 214 MET A N 1
ATOM 1756 C CA . MET A 1 214 ? 12.432 -4.409 16.154 1.00 87.25 214 MET A CA 1
ATOM 1757 C C . MET A 1 214 ? 13.037 -5.707 15.602 1.00 87.25 214 MET A C 1
ATOM 1759 O O . MET A 1 214 ? 12.386 -6.743 15.675 1.00 87.25 214 MET A O 1
ATOM 1763 N N . HIS A 1 215 ? 14.278 -5.688 15.103 1.00 73.81 215 HIS A N 1
ATOM 1764 C CA . HIS A 1 215 ? 14.942 -6.897 14.601 1.00 73.81 215 HIS A CA 1
ATOM 1765 C C . HIS A 1 215 ? 15.153 -7.961 15.682 1.00 73.81 215 HIS A C 1
ATOM 1767 O O . HIS A 1 215 ? 14.974 -9.146 15.407 1.00 73.81 215 HIS A O 1
ATOM 1773 N N . GLU A 1 216 ? 15.485 -7.542 16.903 1.00 81.12 216 GLU A N 1
ATOM 1774 C CA . GLU A 1 216 ? 15.608 -8.431 18.067 1.00 81.12 216 GLU A CA 1
ATOM 1775 C C . GLU A 1 216 ? 14.267 -9.063 18.471 1.00 81.12 216 GLU A C 1
ATOM 1777 O O . GLU A 1 216 ? 14.245 -10.099 19.130 1.00 81.12 216 GLU A O 1
ATOM 1782 N N . ASN A 1 217 ? 13.149 -8.464 18.051 1.00 85.50 217 ASN A N 1
ATOM 1783 C CA . ASN A 1 217 ? 11.796 -8.856 18.432 1.00 85.50 217 ASN A CA 1
ATOM 1784 C C . ASN A 1 217 ? 10.877 -9.016 17.207 1.00 85.50 217 ASN A C 1
ATOM 1786 O O . ASN A 1 217 ? 9.714 -8.596 17.204 1.00 85.50 217 ASN A O 1
ATOM 1790 N N . LEU A 1 218 ? 11.406 -9.597 16.127 1.00 84.25 218 LEU A N 1
ATOM 1791 C CA . LEU A 1 218 ? 10.610 -9.878 14.936 1.00 84.25 218 LEU A CA 1
ATOM 1792 C C . LEU A 1 218 ? 9.449 -10.832 15.261 1.00 84.25 218 LEU A C 1
ATOM 1794 O O . LEU A 1 218 ? 9.601 -11.747 16.076 1.00 84.25 218 LEU A O 1
ATOM 1798 N N . PRO A 1 219 ? 8.298 -10.675 14.587 1.00 86.38 219 PRO A N 1
ATOM 1799 C CA . PRO A 1 219 ? 7.164 -11.553 14.807 1.00 86.38 219 PRO A CA 1
ATOM 1800 C C . PRO A 1 219 ? 7.514 -12.986 14.383 1.00 86.38 219 PRO A C 1
ATOM 1802 O O . PRO A 1 219 ? 7.980 -13.220 13.267 1.00 86.38 219 PRO A O 1
ATOM 1805 N N . LEU A 1 220 ? 7.281 -13.949 15.279 1.00 85.88 220 LEU A N 1
ATOM 1806 C CA . LEU A 1 220 ? 7.612 -15.362 15.052 1.00 85.88 220 LEU A CA 1
ATOM 1807 C C . LEU A 1 220 ? 6.478 -16.130 14.360 1.00 85.88 220 LEU A C 1
ATOM 1809 O O . LEU A 1 220 ? 6.728 -16.998 13.524 1.00 85.88 220 LEU A O 1
ATOM 1813 N N . GLU A 1 221 ? 5.228 -15.805 14.692 1.00 87.38 221 GLU A N 1
ATOM 1814 C CA . GLU A 1 221 ? 4.044 -16.472 14.145 1.00 87.38 221 GLU A CA 1
ATOM 1815 C C . GLU A 1 221 ? 3.544 -15.787 12.867 1.00 87.38 221 GLU A C 1
ATOM 1817 O O . GLU A 1 221 ? 3.558 -14.562 12.746 1.00 87.38 221 GLU A O 1
ATOM 1822 N N . THR A 1 222 ? 3.049 -16.582 11.917 1.00 84.44 222 THR A N 1
ATOM 1823 C CA . THR A 1 222 ? 2.408 -16.061 10.699 1.00 84.44 222 THR A CA 1
ATOM 1824 C C . THR A 1 222 ? 1.193 -15.202 11.058 1.00 84.44 222 THR A C 1
ATOM 1826 O O . THR A 1 222 ? 0.385 -15.580 11.902 1.00 84.44 222 THR A O 1
ATOM 1829 N N . GLY A 1 223 ? 1.067 -14.042 10.414 1.00 82.50 223 GLY A N 1
ATOM 1830 C CA . GLY A 1 223 ? 0.028 -13.047 10.681 1.00 82.50 223 GLY A CA 1
ATOM 1831 C C . GLY A 1 223 ? 0.360 -12.087 11.828 1.00 82.50 223 GLY A C 1
ATOM 1832 O O . GLY A 1 223 ? -0.336 -11.085 11.994 1.00 82.50 223 GLY A O 1
ATOM 1833 N N . CYS A 1 224 ? 1.421 -12.339 12.603 1.00 88.62 224 CYS A N 1
ATOM 1834 C CA . CYS A 1 224 ? 1.930 -11.363 13.565 1.00 88.62 224 CYS A CA 1
ATOM 1835 C C . CYS A 1 224 ? 2.716 -10.262 12.854 1.00 88.62 224 CYS A C 1
ATOM 1837 O O . CYS A 1 224 ? 3.323 -10.467 11.800 1.00 88.62 224 CYS A O 1
ATOM 1839 N N . TYR A 1 225 ? 2.722 -9.082 13.461 1.00 92.75 225 TYR A N 1
ATOM 1840 C CA . TYR A 1 225 ? 3.387 -7.914 12.916 1.00 92.75 225 TYR A CA 1
ATOM 1841 C C . TYR A 1 225 ? 4.118 -7.141 14.010 1.00 92.75 225 TYR A C 1
ATOM 1843 O O . TYR A 1 225 ? 3.721 -7.185 15.172 1.00 92.75 225 TYR A O 1
ATOM 1851 N N . SER A 1 226 ? 5.141 -6.402 13.599 1.00 93.31 226 SER A N 1
ATOM 1852 C CA . SER A 1 226 ? 5.851 -5.433 14.428 1.00 93.31 226 SER A CA 1
ATOM 1853 C C . SER A 1 226 ? 5.877 -4.085 13.718 1.00 93.31 226 SER A C 1
ATOM 1855 O O . SER A 1 226 ? 5.934 -4.022 12.488 1.00 93.31 226 SER A O 1
ATOM 1857 N N . VAL A 1 227 ? 5.829 -2.993 14.474 1.00 93.94 227 VAL A N 1
ATOM 1858 C CA . VAL A 1 227 ? 5.878 -1.624 13.940 1.00 93.94 227 VAL A CA 1
ATOM 1859 C C . VAL A 1 227 ? 7.092 -0.909 14.512 1.00 93.94 227 VAL A C 1
ATOM 1861 O O . VAL A 1 227 ? 7.386 -1.035 15.692 1.00 93.94 227 VAL A O 1
ATOM 1864 N N . PHE A 1 228 ? 7.806 -0.119 13.722 1.00 92.88 228 PHE A N 1
ATOM 1865 C CA . PHE A 1 228 ? 8.859 0.731 14.263 1.00 92.88 228 PHE A CA 1
ATOM 1866 C C . PHE A 1 228 ? 8.832 2.127 13.675 1.00 92.88 228 PHE A C 1
ATOM 1868 O O . PHE A 1 228 ? 8.347 2.351 12.566 1.00 92.88 228 PHE A O 1
ATOM 1875 N N . LYS A 1 229 ? 9.333 3.085 14.455 1.00 89.00 229 LYS A N 1
ATOM 1876 C CA . LYS A 1 229 ? 9.368 4.490 14.060 1.00 89.00 229 LYS A CA 1
ATOM 1877 C C . LYS A 1 229 ? 10.566 4.768 13.155 1.00 89.00 229 LYS A C 1
ATOM 1879 O O . LYS A 1 229 ? 11.689 4.366 13.456 1.00 89.00 229 LYS A O 1
ATOM 1884 N N . THR A 1 230 ? 10.339 5.500 12.071 1.00 84.44 230 THR A N 1
ATOM 1885 C CA . THR A 1 230 ? 11.394 5.934 11.149 1.00 84.44 230 THR A CA 1
ATOM 1886 C C . THR A 1 230 ? 11.839 7.366 11.437 1.00 84.44 230 THR A C 1
ATOM 1888 O O . THR A 1 230 ? 11.095 8.177 11.983 1.00 84.44 230 THR A O 1
ATOM 1891 N N . LYS A 1 231 ? 13.088 7.687 11.074 1.00 74.94 231 LYS A N 1
ATOM 1892 C CA . LYS A 1 231 ? 13.645 9.054 11.141 1.00 74.94 231 LYS A CA 1
ATOM 1893 C C . LYS A 1 231 ? 13.509 9.830 9.817 1.00 74.94 231 LYS A C 1
ATOM 1895 O O . LYS A 1 231 ? 14.043 10.927 9.707 1.00 74.94 231 LYS A O 1
ATOM 1900 N N . GLY A 1 232 ? 12.869 9.240 8.804 1.00 57.94 232 GLY A N 1
ATOM 1901 C CA . GLY A 1 232 ? 12.771 9.803 7.454 1.00 57.94 232 GLY A CA 1
ATOM 1902 C C . GLY A 1 232 ? 11.636 10.817 7.296 1.00 57.94 232 GLY A C 1
ATOM 1903 O O . GLY A 1 232 ? 10.673 10.795 8.053 1.00 57.94 232 GLY A O 1
ATOM 1904 N N . TYR A 1 233 ? 11.744 11.680 6.283 1.00 52.09 233 TYR A N 1
ATOM 1905 C CA . TYR A 1 233 ? 10.766 12.740 5.999 1.00 52.09 233 TYR A CA 1
ATOM 1906 C C . TYR A 1 233 ? 9.444 12.228 5.403 1.00 52.09 233 TYR A C 1
ATOM 1908 O O . TYR A 1 233 ? 8.415 12.875 5.569 1.00 52.09 233 TYR A O 1
ATOM 1916 N N . ASP A 1 234 ? 9.456 11.068 4.736 1.00 67.50 234 ASP A N 1
ATOM 1917 C CA . ASP A 1 234 ? 8.301 10.597 3.961 1.00 67.50 234 ASP A CA 1
ATOM 1918 C C . ASP A 1 234 ? 7.480 9.502 4.639 1.00 67.50 234 ASP A C 1
ATOM 1920 O O . ASP A 1 234 ? 6.378 9.210 4.181 1.00 67.50 234 ASP A O 1
ATOM 1924 N N . VAL A 1 235 ? 8.001 8.850 5.674 1.00 77.25 235 VAL A N 1
ATOM 1925 C CA . VAL A 1 235 ? 7.350 7.721 6.349 1.00 77.25 235 VAL A CA 1
ATOM 1926 C C . VAL A 1 235 ? 7.519 7.924 7.844 1.00 77.25 235 VAL A C 1
ATOM 1928 O O . VAL A 1 235 ? 8.634 8.182 8.299 1.00 77.25 235 VAL A O 1
ATOM 1931 N N . ASP A 1 236 ? 6.427 7.805 8.596 1.00 86.19 236 ASP A N 1
ATOM 1932 C CA . ASP A 1 236 ? 6.444 7.946 10.054 1.00 86.19 236 ASP A CA 1
ATOM 1933 C C . ASP A 1 236 ? 6.742 6.610 10.744 1.00 86.19 236 ASP A C 1
ATOM 1935 O O . ASP A 1 236 ? 7.457 6.567 11.751 1.00 86.19 236 ASP A O 1
ATOM 1939 N N . TYR A 1 237 ? 6.204 5.516 10.189 1.00 91.94 237 TYR A N 1
ATOM 1940 C CA . TYR A 1 237 ? 6.388 4.170 10.718 1.00 91.94 237 TYR A CA 1
ATOM 1941 C C . TYR A 1 237 ? 6.534 3.132 9.609 1.00 91.94 237 TYR A C 1
ATOM 1943 O O . TYR A 1 237 ? 5.933 3.236 8.540 1.00 91.94 237 TYR A O 1
ATOM 1951 N N . ILE A 1 238 ? 7.274 2.073 9.905 1.00 90.81 238 ILE A N 1
ATOM 1952 C CA . ILE A 1 238 ? 7.331 0.871 9.082 1.00 90.81 238 ILE A CA 1
ATOM 1953 C C . ILE A 1 238 ? 6.696 -0.275 9.857 1.00 90.81 238 ILE A C 1
ATOM 1955 O O . ILE A 1 238 ? 6.971 -0.471 11.037 1.00 90.81 238 ILE A O 1
ATOM 1959 N N . MET A 1 239 ? 5.858 -1.039 9.171 1.00 93.81 239 MET A N 1
ATOM 1960 C CA . MET A 1 239 ? 5.244 -2.260 9.668 1.00 93.81 239 MET A CA 1
ATOM 1961 C C . MET A 1 239 ? 5.846 -3.462 8.952 1.00 93.81 239 MET A C 1
ATOM 1963 O O . MET A 1 239 ? 5.906 -3.483 7.725 1.00 93.81 239 MET A O 1
ATOM 1967 N N . ILE A 1 240 ? 6.259 -4.466 9.716 1.00 90.06 240 ILE A N 1
ATOM 1968 C CA . ILE A 1 240 ? 6.757 -5.744 9.211 1.00 90.06 240 ILE A CA 1
ATOM 1969 C C . ILE A 1 240 ? 5.784 -6.834 9.632 1.00 90.06 240 ILE A C 1
ATOM 1971 O O . ILE A 1 240 ? 5.468 -6.942 10.812 1.00 90.06 240 ILE A O 1
ATOM 1975 N N . VAL A 1 241 ? 5.324 -7.643 8.682 1.00 91.50 241 VAL A N 1
ATOM 1976 C CA . VAL A 1 241 ? 4.406 -8.762 8.930 1.00 91.50 241 VAL A CA 1
ATOM 1977 C C . VAL A 1 241 ? 5.122 -10.068 8.633 1.00 91.50 241 VAL A C 1
ATOM 1979 O O . VAL A 1 241 ? 5.729 -10.211 7.570 1.00 91.50 241 VAL A O 1
ATOM 1982 N N . LYS A 1 242 ? 5.044 -11.022 9.562 1.00 88.38 242 LYS A N 1
ATOM 1983 C CA . LYS A 1 242 ? 5.486 -12.398 9.342 1.00 88.38 242 LYS A CA 1
ATOM 1984 C C . LYS A 1 242 ? 4.431 -13.128 8.522 1.00 88.38 242 LYS A C 1
ATOM 1986 O O . LYS A 1 242 ? 3.271 -13.214 8.915 1.00 88.38 242 LYS A O 1
ATOM 1991 N N . THR A 1 243 ? 4.846 -13.682 7.400 1.00 86.75 243 THR A N 1
ATOM 1992 C CA . THR A 1 243 ? 4.030 -14.509 6.520 1.00 86.75 243 THR A CA 1
ATOM 1993 C C . THR A 1 243 ? 4.612 -15.921 6.409 1.00 86.75 243 THR A C 1
ATOM 1995 O O . THR A 1 243 ? 5.676 -16.211 6.985 1.00 86.75 243 THR A O 1
ATOM 1998 N N . GLN A 1 244 ? 3.917 -16.804 5.682 1.00 83.44 244 GLN A N 1
ATOM 1999 C CA . GLN A 1 244 ? 4.387 -18.173 5.447 1.00 83.44 244 GLN A CA 1
ATOM 2000 C C . GLN A 1 244 ? 5.742 -18.155 4.720 1.00 83.44 244 GLN A C 1
ATOM 2002 O O . GLN A 1 244 ? 6.674 -18.833 5.151 1.00 83.44 244 GLN A O 1
ATOM 2007 N N . ASP A 1 245 ? 5.903 -17.247 3.753 1.00 77.75 245 ASP A N 1
ATOM 2008 C CA . ASP A 1 245 ? 7.093 -17.131 2.897 1.00 77.75 245 ASP A CA 1
ATOM 2009 C C . ASP A 1 245 ? 8.153 -16.132 3.413 1.00 77.75 245 ASP A C 1
ATOM 2011 O O . ASP A 1 245 ? 9.090 -15.726 2.714 1.00 77.75 245 ASP A O 1
ATOM 2015 N N . GLY A 1 246 ? 8.034 -15.695 4.669 1.00 83.38 246 GLY A N 1
ATOM 2016 C CA . GLY A 1 246 ? 9.029 -14.848 5.329 1.00 83.38 246 GLY A CA 1
ATOM 2017 C C . GLY A 1 246 ? 8.425 -13.574 5.894 1.00 83.38 246 GLY A C 1
ATOM 2018 O O . GLY A 1 246 ? 7.502 -13.645 6.687 1.00 83.38 246 GLY A O 1
ATOM 2019 N N . PHE A 1 247 ? 9.002 -12.420 5.568 1.00 84.31 247 PHE A N 1
ATOM 2020 C CA . PHE A 1 247 ? 8.524 -11.113 6.028 1.00 84.31 247 PHE A CA 1
ATOM 2021 C C . PHE A 1 247 ? 8.147 -10.207 4.857 1.00 84.31 247 PHE A C 1
ATOM 2023 O O . PHE A 1 247 ? 8.870 -10.187 3.856 1.00 84.31 247 PHE A O 1
ATOM 2030 N N . VAL A 1 248 ? 7.067 -9.443 5.013 1.00 86.88 248 VAL A N 1
ATOM 2031 C CA . VAL A 1 248 ? 6.656 -8.356 4.109 1.00 86.88 248 VAL A CA 1
ATOM 2032 C C . VAL A 1 248 ? 6.631 -7.028 4.863 1.00 86.88 248 VAL A C 1
ATOM 2034 O O . VAL A 1 248 ? 6.425 -7.006 6.078 1.00 86.88 248 VAL A O 1
ATOM 2037 N N . GLN A 1 249 ? 6.855 -5.921 4.153 1.00 88.12 249 GLN A N 1
ATOM 2038 C CA . GLN A 1 249 ? 6.972 -4.585 4.740 1.00 88.12 249 GLN A CA 1
ATOM 2039 C C . GLN A 1 249 ? 5.913 -3.626 4.182 1.00 88.12 249 GLN A C 1
ATOM 2041 O O . GLN A 1 249 ? 5.684 -3.579 2.975 1.00 88.12 249 GLN A O 1
ATOM 2046 N N . PHE A 1 250 ? 5.335 -2.799 5.055 1.00 91.12 250 PHE A N 1
ATOM 2047 C CA . PHE A 1 250 ? 4.412 -1.722 4.707 1.00 91.12 250 PHE A CA 1
ATOM 2048 C C . PHE A 1 250 ? 4.861 -0.389 5.313 1.00 91.12 250 PHE A C 1
ATOM 2050 O O . PHE A 1 250 ? 5.307 -0.329 6.459 1.00 91.12 250 PHE A O 1
ATOM 2057 N N . ASN A 1 251 ? 4.701 0.693 4.553 1.00 90.50 251 ASN A N 1
ATOM 2058 C CA . ASN A 1 251 ? 4.956 2.053 5.028 1.00 90.50 251 ASN A CA 1
ATOM 2059 C C . ASN A 1 251 ? 3.659 2.652 5.580 1.00 90.50 251 ASN A C 1
ATOM 2061 O O . ASN A 1 251 ? 2.644 2.659 4.881 1.00 90.50 251 ASN A O 1
ATOM 2065 N N . LEU A 1 252 ? 3.704 3.181 6.801 1.00 90.81 252 LEU A N 1
ATOM 2066 C CA . LEU A 1 252 ? 2.582 3.838 7.468 1.00 90.81 252 LEU A CA 1
ATOM 2067 C C . LEU A 1 252 ? 2.906 5.323 7.667 1.00 90.81 252 LEU A C 1
ATOM 2069 O O . LEU A 1 252 ? 4.038 5.686 8.007 1.00 90.81 252 LEU A O 1
ATOM 2073 N N . LYS A 1 253 ? 1.913 6.187 7.457 1.00 89.69 253 LYS A N 1
ATOM 2074 C CA . LYS A 1 253 ? 2.076 7.643 7.557 1.00 89.69 253 LYS A CA 1
ATOM 2075 C C . LYS A 1 253 ? 1.002 8.239 8.444 1.00 89.69 253 LYS A C 1
ATOM 2077 O O . LYS A 1 253 ? -0.153 7.838 8.371 1.00 89.69 253 LYS A O 1
ATOM 2082 N N . ASN A 1 254 ? 1.350 9.230 9.244 1.00 85.38 254 ASN A N 1
ATOM 2083 C CA . ASN A 1 254 ? 0.370 10.017 9.971 1.00 85.38 254 ASN A CA 1
ATOM 2084 C C . ASN A 1 254 ? -0.595 10.673 8.974 1.00 85.38 254 ASN A C 1
ATOM 2086 O O . ASN A 1 254 ? -0.178 11.285 7.993 1.00 85.38 254 ASN A O 1
ATOM 2090 N N . SER A 1 255 ? -1.892 10.511 9.219 1.00 80.44 255 SER A N 1
ATOM 2091 C CA . SER A 1 255 ? -2.966 11.031 8.377 1.00 80.44 255 SER A CA 1
ATOM 2092 C C . SER A 1 255 ? -4.042 11.648 9.263 1.00 80.44 255 SER A C 1
ATOM 2094 O O . SER A 1 255 ? -4.300 11.153 10.360 1.00 80.44 255 SER A O 1
ATOM 2096 N N . GLU A 1 256 ? -4.675 12.721 8.788 1.00 75.25 256 GLU A N 1
ATOM 2097 C CA . GLU A 1 256 ? -5.871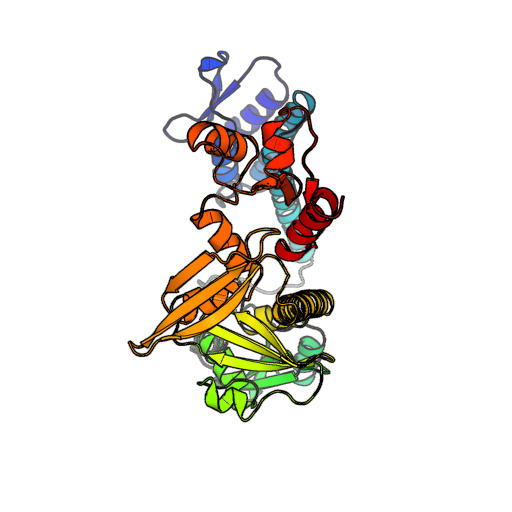 13.281 9.432 1.00 75.25 256 GLU A CA 1
ATOM 2098 C C . GLU A 1 256 ? -7.100 12.379 9.231 1.00 75.25 256 GLU A C 1
ATOM 2100 O O . GLU A 1 256 ? -8.008 12.376 10.061 1.00 75.25 256 GLU A O 1
ATOM 2105 N N . ASP A 1 257 ? -7.110 11.592 8.151 1.00 78.69 257 ASP A N 1
ATOM 2106 C CA . ASP A 1 257 ? -8.247 10.762 7.748 1.00 78.69 257 ASP A CA 1
ATOM 2107 C C . ASP A 1 257 ? -8.195 9.340 8.329 1.00 78.69 257 ASP A C 1
ATOM 2109 O O . ASP A 1 257 ? -9.226 8.669 8.409 1.00 78.69 257 ASP A O 1
ATOM 2113 N N . GLU A 1 258 ? -7.005 8.853 8.704 1.00 82.50 258 GLU A N 1
ATOM 2114 C CA . GLU A 1 258 ? -6.797 7.458 9.108 1.00 82.50 258 GLU A CA 1
ATOM 2115 C C . GLU A 1 258 ? -5.868 7.322 10.309 1.00 82.50 258 GLU A C 1
ATOM 2117 O O . GLU A 1 258 ? -4.724 7.783 10.302 1.00 82.50 258 GLU A O 1
ATOM 2122 N N . SER A 1 259 ? -6.340 6.596 11.321 1.00 85.88 259 SER A N 1
ATOM 2123 C CA . SER A 1 259 ? -5.539 6.272 12.495 1.00 85.88 259 SER A CA 1
ATOM 2124 C C . SER A 1 259 ? -4.454 5.236 12.187 1.00 85.88 259 SER A C 1
ATOM 2126 O O . SER A 1 259 ? -4.542 4.485 11.211 1.00 85.88 259 SER A O 1
ATOM 2128 N N . LEU A 1 260 ? -3.436 5.152 13.048 1.00 90.31 260 LEU A N 1
ATOM 2129 C CA . LEU A 1 260 ? -2.375 4.153 12.909 1.00 90.31 260 LEU A CA 1
ATOM 2130 C C . LEU A 1 260 ? -2.959 2.730 12.946 1.00 90.31 260 LEU A C 1
ATOM 2132 O O . LEU A 1 260 ? -2.593 1.889 12.128 1.00 90.31 260 LEU A O 1
ATOM 2136 N N . PHE A 1 261 ? -3.924 2.473 13.834 1.00 89.94 261 PHE A N 1
ATOM 2137 C CA . PHE A 1 261 ? -4.606 1.176 13.920 1.00 89.94 261 PHE A CA 1
ATOM 2138 C C . PHE A 1 261 ? -5.372 0.807 12.645 1.00 89.94 261 PHE A C 1
ATOM 2140 O O . PHE A 1 261 ? -5.306 -0.344 12.215 1.00 89.94 261 PHE A O 1
ATOM 2147 N N . GLN A 1 262 ? -6.049 1.769 12.012 1.00 85.50 262 GLN A N 1
ATOM 2148 C CA . GLN A 1 262 ? -6.763 1.537 10.750 1.00 85.50 262 GLN A CA 1
ATOM 2149 C C . GLN A 1 262 ? -5.803 1.219 9.599 1.00 85.50 262 GLN A C 1
ATOM 2151 O O . GLN A 1 262 ? -6.079 0.341 8.782 1.00 85.50 262 GLN A O 1
ATOM 2156 N N . GLN A 1 263 ? -4.658 1.902 9.537 1.00 90.31 263 GLN A N 1
ATOM 2157 C CA . GLN A 1 263 ? -3.642 1.617 8.522 1.00 90.31 263 GLN A CA 1
ATOM 2158 C C . GLN A 1 263 ? -3.055 0.213 8.688 1.00 90.31 263 GLN A C 1
ATOM 2160 O O . GLN A 1 263 ? -2.868 -0.494 7.698 1.00 90.31 263 GLN A O 1
ATOM 2165 N N . ILE A 1 264 ? -2.807 -0.213 9.930 1.00 91.25 264 ILE A N 1
ATOM 2166 C CA . ILE A 1 264 ? -2.346 -1.574 10.225 1.00 91.25 264 ILE A CA 1
ATOM 2167 C C . ILE A 1 264 ? -3.394 -2.601 9.774 1.00 91.25 264 ILE A C 1
ATOM 2169 O O . ILE A 1 264 ? -3.056 -3.523 9.037 1.00 91.25 264 ILE A O 1
ATOM 2173 N N . GLU A 1 265 ? -4.668 -2.419 10.138 1.00 88.00 265 GLU A N 1
ATOM 2174 C CA . GLU A 1 265 ? -5.758 -3.330 9.749 1.00 88.00 265 GLU A CA 1
ATOM 2175 C C . GLU A 1 265 ? -5.840 -3.522 8.230 1.00 88.00 265 GLU A C 1
ATOM 2177 O O . GLU A 1 265 ? -5.909 -4.653 7.748 1.00 88.00 265 GLU A O 1
ATOM 2182 N N . LYS A 1 266 ? -5.763 -2.434 7.455 1.00 88.00 266 LYS A N 1
ATOM 2183 C CA . LYS A 1 266 ? -5.803 -2.503 5.986 1.00 88.00 266 LYS A CA 1
ATOM 2184 C C . LYS A 1 266 ? -4.691 -3.368 5.400 1.00 88.00 266 LYS A C 1
ATOM 2186 O O . LYS A 1 266 ? -4.928 -4.074 4.416 1.00 88.00 266 LYS A O 1
ATOM 2191 N N . ASN A 1 267 ? -3.500 -3.315 5.990 1.00 89.75 267 ASN A N 1
ATOM 2192 C CA . ASN A 1 267 ? -2.332 -4.055 5.520 1.00 89.75 267 ASN A CA 1
ATOM 2193 C C . ASN A 1 267 ? -2.307 -5.520 5.989 1.00 89.75 267 ASN A C 1
ATOM 2195 O O . ASN A 1 267 ? -1.595 -6.318 5.391 1.00 89.75 267 ASN A O 1
ATOM 2199 N N . LEU A 1 268 ? -3.112 -5.897 6.992 1.00 87.88 268 LEU A N 1
ATOM 2200 C CA . LEU A 1 268 ? -3.264 -7.289 7.449 1.00 87.88 268 LEU A CA 1
ATOM 2201 C C . LEU A 1 268 ? -4.323 -8.086 6.671 1.00 87.88 268 LEU A C 1
ATOM 2203 O O . LEU A 1 268 ? -4.596 -9.237 7.004 1.00 87.88 268 LEU A O 1
ATOM 2207 N N . THR A 1 269 ? -4.948 -7.501 5.647 1.00 85.81 269 THR A N 1
ATOM 2208 C CA . THR A 1 269 ? -5.934 -8.226 4.832 1.00 85.81 269 THR A CA 1
ATOM 2209 C C . THR A 1 269 ? -5.253 -9.288 3.952 1.00 85.81 269 THR A C 1
ATOM 2211 O O . THR A 1 269 ? -4.211 -8.984 3.366 1.00 85.81 269 THR A O 1
ATOM 2214 N N . PRO A 1 270 ? -5.837 -10.495 3.776 1.00 83.06 270 PRO A N 1
ATOM 2215 C CA . PRO A 1 270 ? -5.232 -11.561 2.967 1.00 83.06 270 PRO A CA 1
ATOM 2216 C C . PRO A 1 270 ? -4.809 -11.098 1.568 1.00 83.06 270 PRO A C 1
ATOM 2218 O O . PRO A 1 270 ? -3.652 -11.240 1.197 1.00 83.06 270 PRO A O 1
ATOM 2221 N N . ALA A 1 271 ? -5.688 -10.388 0.854 1.00 81.75 271 ALA A N 1
ATOM 2222 C CA . ALA A 1 271 ? -5.398 -9.869 -0.485 1.00 81.75 271 ALA A CA 1
ATOM 2223 C C . ALA A 1 271 ? -4.205 -8.891 -0.536 1.00 81.75 271 ALA A C 1
ATOM 2225 O O . ALA A 1 271 ? -3.526 -8.780 -1.556 1.00 81.75 271 ALA A O 1
ATOM 2226 N N . ARG A 1 272 ? -3.950 -8.134 0.542 1.00 84.69 272 ARG A N 1
ATOM 2227 C CA . ARG A 1 272 ? -2.789 -7.232 0.620 1.00 84.69 272 ARG A CA 1
ATOM 2228 C C . ARG A 1 272 ? -1.504 -7.989 0.912 1.00 84.69 272 ARG A C 1
ATOM 2230 O O . ARG A 1 272 ? -0.476 -7.626 0.342 1.00 84.69 272 ARG A O 1
ATOM 2237 N N . LEU A 1 273 ? -1.572 -9.003 1.769 1.00 85.56 273 LEU A N 1
ATOM 2238 C CA . LEU A 1 273 ? -0.437 -9.857 2.100 1.00 85.56 273 LEU A CA 1
ATOM 2239 C C . LEU A 1 273 ? -0.015 -10.691 0.888 1.00 85.56 273 LEU A C 1
ATOM 2241 O O . LEU A 1 273 ? 1.139 -10.591 0.489 1.00 85.56 273 LEU A O 1
ATOM 2245 N N . GLU A 1 274 ? -0.957 -11.362 0.219 1.00 83.75 274 GLU A N 1
ATOM 2246 C CA . GLU A 1 274 ? -0.705 -12.144 -1.003 1.00 83.75 274 GLU A CA 1
ATOM 2247 C C . GLU A 1 274 ? -0.045 -11.290 -2.096 1.00 83.75 274 GLU A C 1
ATOM 2249 O O . GLU A 1 274 ? 0.942 -11.690 -2.714 1.00 83.75 274 GLU A O 1
ATOM 2254 N N . LYS A 1 275 ? -0.536 -10.059 -2.301 1.00 80.75 275 LYS A N 1
ATOM 2255 C CA . LYS A 1 275 ? 0.072 -9.121 -3.256 1.00 80.75 275 LYS A CA 1
ATOM 2256 C C . LYS A 1 275 ? 1.513 -8.761 -2.874 1.00 80.75 275 LYS A C 1
ATOM 2258 O O . LYS A 1 275 ? 2.366 -8.648 -3.752 1.00 80.75 275 LYS A O 1
ATOM 2263 N N . ALA A 1 276 ? 1.785 -8.541 -1.589 1.00 81.19 276 ALA A N 1
ATOM 2264 C CA . ALA A 1 276 ? 3.124 -8.205 -1.111 1.00 81.19 276 ALA A CA 1
ATOM 2265 C C . ALA A 1 276 ? 4.089 -9.404 -1.190 1.00 81.19 276 ALA A C 1
ATOM 2267 O O . ALA A 1 276 ? 5.265 -9.221 -1.504 1.00 81.19 276 ALA A O 1
ATOM 2268 N N . GLU A 1 277 ? 3.601 -10.622 -0.949 1.00 82.06 277 GLU A N 1
ATOM 2269 C CA . GLU A 1 277 ? 4.368 -11.863 -1.095 1.00 82.06 277 GLU A CA 1
ATOM 2270 C C . GLU A 1 277 ? 4.731 -12.137 -2.553 1.00 82.06 277 GLU A C 1
ATOM 2272 O O . GLU A 1 277 ? 5.901 -12.382 -2.849 1.00 82.06 277 GLU A O 1
ATOM 2277 N N . ALA A 1 278 ? 3.770 -12.003 -3.473 1.00 78.00 278 ALA A N 1
ATOM 2278 C CA . ALA A 1 278 ? 4.013 -12.154 -4.906 1.00 78.00 278 ALA A CA 1
ATOM 2279 C C . ALA A 1 278 ? 5.088 -11.176 -5.402 1.00 78.00 278 ALA A C 1
ATOM 2281 O O . ALA A 1 278 ? 6.015 -11.573 -6.108 1.00 78.00 278 ALA A O 1
ATOM 2282 N N . GLN A 1 279 ? 5.016 -9.913 -4.965 1.00 73.75 279 GLN A N 1
ATOM 2283 C CA . GLN A 1 279 ? 6.030 -8.909 -5.282 1.00 73.75 279 GLN A CA 1
ATOM 2284 C C . GLN A 1 279 ? 7.423 -9.329 -4.800 1.00 73.75 279 GLN A C 1
ATOM 2286 O O . GLN A 1 279 ? 8.405 -9.231 -5.532 1.00 73.75 279 GLN A O 1
ATOM 2291 N N . LYS A 1 280 ? 7.512 -9.820 -3.563 1.00 74.81 280 LYS A N 1
ATOM 2292 C CA . LYS A 1 280 ? 8.779 -10.228 -2.959 1.00 74.81 280 LYS A CA 1
ATOM 2293 C C . LYS A 1 280 ? 9.377 -11.456 -3.646 1.00 74.81 280 LYS A C 1
ATOM 2295 O O . LYS A 1 280 ? 10.584 -11.489 -3.878 1.00 74.81 280 LYS A O 1
ATOM 2300 N N . ALA A 1 281 ? 8.562 -12.462 -3.960 1.00 73.56 281 ALA A N 1
ATOM 2301 C CA . ALA A 1 281 ? 9.010 -13.659 -4.672 1.00 73.56 281 ALA A CA 1
ATOM 2302 C C . ALA A 1 281 ? 9.605 -13.300 -6.041 1.00 73.56 281 ALA A C 1
ATOM 2304 O O . ALA A 1 281 ? 10.648 -13.822 -6.433 1.00 73.56 281 ALA A O 1
ATOM 2305 N N . ASN A 1 282 ? 8.979 -12.343 -6.719 1.00 69.19 282 ASN A N 1
ATOM 2306 C CA . ASN A 1 282 ? 9.429 -11.799 -7.990 1.00 69.19 282 ASN A CA 1
ATOM 2307 C C . ASN A 1 282 ? 10.767 -11.047 -7.866 1.00 69.19 282 ASN A C 1
ATOM 2309 O O . ASN A 1 282 ? 11.720 -11.357 -8.581 1.00 69.19 282 ASN A O 1
ATOM 2313 N N . ASP A 1 283 ? 10.896 -10.153 -6.878 1.00 67.88 283 ASP A N 1
ATOM 2314 C CA . ASP A 1 283 ? 12.155 -9.447 -6.600 1.00 67.88 283 ASP A CA 1
ATOM 2315 C C . ASP A 1 283 ? 13.307 -10.432 -6.288 1.00 67.88 283 ASP A C 1
ATOM 2317 O O . ASP A 1 283 ? 14.437 -10.236 -6.744 1.00 67.88 283 ASP A O 1
ATOM 2321 N N . ILE A 1 284 ? 13.037 -11.525 -5.557 1.00 70.44 284 ILE A N 1
ATOM 2322 C CA . ILE A 1 284 ? 14.022 -12.586 -5.273 1.00 70.44 284 ILE A CA 1
ATOM 2323 C C . ILE A 1 284 ? 14.400 -13.351 -6.547 1.00 70.44 284 ILE A C 1
ATOM 2325 O O . ILE A 1 284 ? 15.583 -13.607 -6.782 1.00 70.44 284 ILE A O 1
ATOM 2329 N N . TYR A 1 285 ? 13.415 -13.723 -7.367 1.00 71.31 285 TYR A N 1
ATOM 2330 C CA . TYR A 1 285 ? 13.649 -14.423 -8.627 1.00 71.31 285 TYR A CA 1
ATOM 2331 C C . TYR A 1 285 ? 14.578 -13.612 -9.537 1.00 71.31 285 TYR A C 1
ATOM 2333 O O . TYR A 1 285 ? 15.618 -14.123 -9.961 1.00 71.31 285 TYR A O 1
ATOM 2341 N N . VAL A 1 286 ? 14.268 -12.332 -9.754 1.00 67.81 286 VAL A N 1
ATOM 2342 C CA . VAL A 1 286 ? 15.094 -11.416 -10.552 1.00 67.81 286 VAL A CA 1
ATOM 2343 C C . VAL A 1 286 ? 16.499 -11.284 -9.959 1.00 67.81 286 VAL A C 1
ATOM 2345 O O . VAL A 1 286 ? 17.490 -11.368 -10.685 1.00 67.81 286 VAL A O 1
ATOM 2348 N N . ALA A 1 287 ? 16.618 -11.114 -8.638 1.00 66.31 287 ALA A N 1
ATOM 2349 C CA . ALA A 1 287 ? 17.914 -10.954 -7.978 1.00 66.31 287 ALA A CA 1
ATOM 2350 C C . ALA A 1 287 ? 18.835 -12.179 -8.129 1.00 66.31 287 ALA A C 1
ATOM 2352 O O . ALA A 1 287 ? 20.059 -12.028 -8.120 1.00 66.31 287 ALA A O 1
ATOM 2353 N N . ASN A 1 288 ? 18.276 -13.380 -8.288 1.00 70.25 288 ASN A N 1
ATOM 2354 C CA . ASN A 1 288 ? 19.050 -14.615 -8.413 1.00 70.25 288 ASN A CA 1
ATOM 2355 C C . ASN A 1 288 ? 19.501 -14.927 -9.854 1.00 70.25 288 ASN A C 1
ATOM 2357 O O . ASN A 1 288 ? 20.434 -15.711 -10.039 1.00 70.25 288 ASN A O 1
ATOM 2361 N N . HIS A 1 289 ? 18.911 -14.299 -10.876 1.00 71.50 289 HIS A N 1
ATOM 2362 C CA . HIS A 1 289 ? 19.207 -14.594 -12.283 1.00 71.50 289 HIS A CA 1
ATOM 2363 C C . HIS A 1 289 ? 20.080 -13.504 -12.926 1.00 71.50 289 HIS A C 1
ATOM 2365 O O . HIS A 1 289 ? 19.595 -12.476 -13.386 1.00 71.50 289 HIS A O 1
ATOM 2371 N N . LYS A 1 290 ? 21.395 -13.761 -13.028 1.00 70.88 290 LYS A N 1
ATOM 2372 C CA . LYS A 1 290 ? 22.407 -12.806 -13.548 1.00 70.88 290 LYS A CA 1
ATOM 2373 C C . LYS A 1 290 ? 22.197 -12.347 -14.998 1.00 70.88 290 LYS A C 1
ATOM 2375 O O . LYS A 1 290 ? 22.766 -11.332 -15.397 1.00 70.88 290 LYS A O 1
ATOM 2380 N N . ASN A 1 291 ? 21.416 -13.101 -15.770 1.00 73.69 291 ASN A N 1
ATOM 2381 C CA . ASN A 1 291 ? 21.158 -12.831 -17.184 1.00 73.69 291 ASN A CA 1
ATOM 2382 C C . ASN A 1 291 ? 19.852 -12.066 -17.418 1.00 73.69 291 ASN A C 1
ATOM 2384 O O . ASN A 1 291 ? 19.535 -11.789 -18.567 1.00 73.69 291 ASN A O 1
ATOM 2388 N N . HIS A 1 292 ? 19.125 -11.734 -16.352 1.00 79.69 292 HIS A N 1
ATOM 2389 C CA . HIS A 1 292 ? 17.823 -11.098 -16.442 1.00 79.69 292 HIS A CA 1
ATOM 2390 C C . HIS A 1 292 ? 17.932 -9.577 -16.623 1.00 79.69 292 HIS A C 1
ATOM 2392 O O . HIS A 1 292 ? 18.762 -8.929 -15.981 1.00 79.69 292 HIS A O 1
ATOM 2398 N N . ILE A 1 293 ? 17.065 -8.978 -17.438 1.00 84.00 293 ILE A N 1
ATOM 2399 C CA . ILE A 1 293 ? 16.975 -7.520 -17.585 1.00 84.00 293 ILE A CA 1
ATOM 2400 C C . ILE A 1 293 ? 16.587 -6.896 -16.241 1.00 84.00 293 ILE A C 1
ATOM 2402 O O . ILE A 1 293 ? 15.771 -7.431 -15.493 1.00 84.00 293 ILE A O 1
ATOM 2406 N N . GLY A 1 294 ? 17.204 -5.769 -15.905 1.00 81.38 294 GLY A N 1
ATOM 2407 C CA . GLY A 1 294 ? 17.053 -5.087 -14.626 1.00 81.38 294 GLY A CA 1
ATOM 2408 C C . GLY A 1 294 ? 17.787 -5.751 -13.464 1.00 81.38 294 GLY A C 1
ATOM 2409 O O . GLY A 1 294 ? 17.743 -5.2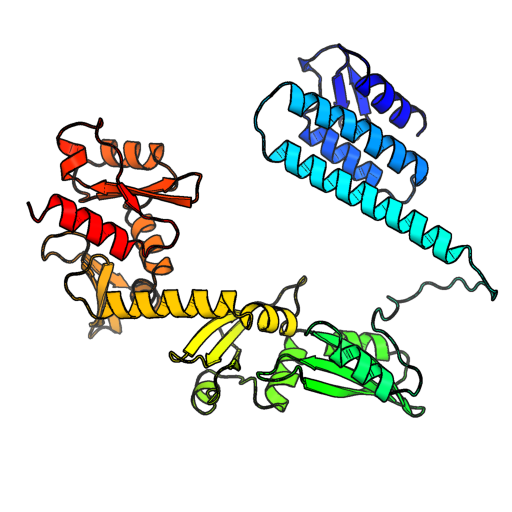18 -12.355 1.00 81.38 294 GLY A O 1
ATOM 2410 N N . TYR A 1 295 ? 18.498 -6.867 -13.688 1.00 83.56 295 TYR A N 1
ATOM 2411 C CA . TYR A 1 295 ? 19.417 -7.421 -12.696 1.00 83.56 295 TYR A CA 1
ATOM 2412 C C . TYR A 1 295 ? 20.485 -6.380 -12.347 1.00 83.56 295 TYR A C 1
ATOM 2414 O O . TYR A 1 295 ? 21.215 -5.917 -13.225 1.00 83.56 295 TYR A O 1
ATOM 2422 N N . ALA A 1 296 ? 20.589 -6.038 -11.059 1.00 82.44 296 ALA A N 1
ATOM 2423 C CA . ALA A 1 296 ? 21.533 -5.056 -10.544 1.00 82.44 296 ALA A CA 1
ATOM 2424 C C . ALA A 1 296 ? 22.545 -5.710 -9.592 1.00 82.44 296 ALA A C 1
ATOM 2426 O O . ALA A 1 296 ? 22.209 -6.090 -8.466 1.00 82.44 296 ALA A O 1
ATOM 2427 N N . LYS A 1 297 ? 23.815 -5.791 -10.004 1.00 85.06 297 LYS A N 1
ATOM 2428 C CA . LYS A 1 297 ? 24.913 -6.141 -9.092 1.00 85.06 297 LYS A CA 1
ATOM 2429 C C . LYS A 1 297 ? 25.397 -4.885 -8.382 1.00 85.06 297 LYS A C 1
ATOM 2431 O O . LYS A 1 297 ? 25.949 -3.998 -9.026 1.00 85.06 297 LYS A O 1
ATOM 2436 N N . ILE A 1 298 ? 25.219 -4.839 -7.065 1.00 87.75 298 ILE A N 1
ATOM 2437 C CA . ILE A 1 298 ? 25.561 -3.680 -6.237 1.00 87.75 298 ILE A CA 1
ATOM 2438 C C . ILE A 1 298 ? 26.842 -3.951 -5.442 1.00 87.75 298 ILE A C 1
ATOM 2440 O O . ILE A 1 298 ? 27.002 -5.043 -4.894 1.00 87.75 298 ILE A O 1
ATOM 2444 N N . LYS A 1 299 ? 27.738 -2.966 -5.358 1.00 90.44 299 LYS A N 1
ATOM 2445 C CA . LYS A 1 299 ? 28.914 -2.982 -4.476 1.00 90.44 299 LYS A CA 1
ATOM 2446 C C . LYS A 1 299 ? 29.194 -1.584 -3.921 1.00 90.44 299 LYS A C 1
ATOM 2448 O O . LYS A 1 299 ? 28.978 -0.596 -4.617 1.00 90.44 299 LYS A O 1
ATOM 2453 N N . MET A 1 300 ? 29.718 -1.514 -2.703 1.00 90.56 300 MET A N 1
ATOM 2454 C CA . MET A 1 300 ? 30.305 -0.287 -2.168 1.00 90.56 300 MET A CA 1
ATOM 2455 C C . MET A 1 300 ? 31.731 -0.138 -2.717 1.00 90.56 300 MET A C 1
ATOM 2457 O O . MET A 1 300 ? 32.468 -1.121 -2.815 1.00 90.56 300 MET A O 1
ATOM 2461 N N . LEU A 1 301 ? 32.083 1.070 -3.136 1.00 90.19 301 LEU A N 1
ATOM 2462 C CA . LEU A 1 301 ? 33.413 1.456 -3.589 1.00 90.19 301 LEU A CA 1
ATOM 2463 C C . LEU A 1 301 ? 34.270 1.902 -2.395 1.00 90.19 301 LEU A C 1
ATOM 2465 O O . LEU A 1 301 ? 33.757 2.196 -1.317 1.00 90.19 301 LEU A O 1
ATOM 2469 N N . GLU A 1 302 ? 35.587 1.955 -2.593 1.00 88.25 302 GLU A N 1
ATOM 2470 C CA . GLU A 1 302 ? 36.552 2.337 -1.548 1.00 88.25 302 GLU A CA 1
ATOM 2471 C C . GLU A 1 302 ? 36.363 3.781 -1.049 1.00 88.25 302 GLU A C 1
ATOM 2473 O O . GLU A 1 302 ? 36.698 4.088 0.090 1.00 88.25 302 GLU A O 1
ATOM 2478 N N . ASP A 1 303 ? 35.774 4.651 -1.872 1.00 87.75 303 ASP A N 1
ATOM 2479 C CA . ASP A 1 303 ? 35.444 6.043 -1.542 1.00 87.75 303 ASP A CA 1
ATOM 2480 C C . ASP A 1 303 ? 34.098 6.203 -0.802 1.00 87.75 303 ASP A C 1
ATOM 2482 O O . ASP A 1 303 ? 33.658 7.324 -0.543 1.00 87.75 303 ASP A O 1
ATOM 2486 N N . GLY A 1 304 ? 33.429 5.093 -0.466 1.00 83.31 304 GLY A N 1
ATOM 2487 C CA . GLY A 1 304 ? 32.128 5.073 0.206 1.00 83.31 304 GLY A CA 1
ATOM 2488 C C . GLY A 1 304 ? 30.924 5.305 -0.715 1.00 83.31 304 GLY A C 1
ATOM 2489 O O . GLY A 1 304 ? 29.786 5.252 -0.243 1.00 83.31 304 GLY A O 1
ATOM 2490 N N . GLN A 1 305 ? 31.129 5.530 -2.018 1.00 88.00 305 GLN A N 1
ATOM 2491 C CA . GLN A 1 305 ? 30.035 5.556 -2.992 1.00 88.00 305 GLN A CA 1
ATOM 2492 C C . GLN A 1 305 ? 29.543 4.142 -3.299 1.00 88.00 305 GLN A C 1
ATOM 2494 O O . GLN A 1 305 ? 30.263 3.159 -3.131 1.00 88.00 305 GLN A O 1
ATOM 2499 N N . TRP A 1 306 ? 28.315 4.020 -3.796 1.00 90.56 306 TRP A N 1
ATOM 2500 C CA . TRP A 1 306 ? 27.772 2.734 -4.206 1.00 90.56 306 TRP A CA 1
ATOM 2501 C C . TRP A 1 306 ? 27.666 2.642 -5.726 1.00 90.56 306 TRP A C 1
ATOM 2503 O O . TRP A 1 306 ? 27.182 3.553 -6.389 1.00 90.56 306 TRP A O 1
ATOM 2513 N N . GLU A 1 307 ? 28.109 1.518 -6.284 1.00 91.00 307 GLU A N 1
ATOM 2514 C CA . GLU A 1 307 ? 28.013 1.193 -7.707 1.00 91.00 307 GLU A CA 1
ATOM 2515 C C . GLU A 1 307 ? 26.966 0.095 -7.912 1.00 91.00 307 GLU A C 1
ATOM 2517 O O . GLU A 1 307 ? 27.022 -0.948 -7.258 1.00 91.00 307 GLU A O 1
ATOM 2522 N N . ALA A 1 308 ? 26.058 0.295 -8.864 1.00 89.62 308 ALA A N 1
ATOM 2523 C CA . ALA A 1 308 ? 25.188 -0.730 -9.419 1.00 89.62 308 ALA A CA 1
ATOM 2524 C C . ALA A 1 308 ? 25.546 -0.994 -10.888 1.00 89.62 308 ALA A C 1
ATOM 2526 O O . ALA A 1 308 ? 25.722 -0.066 -11.677 1.00 89.62 308 ALA A O 1
ATOM 2527 N N . ARG A 1 309 ? 25.630 -2.274 -11.262 1.00 89.56 309 ARG A N 1
ATOM 2528 C CA . ARG A 1 309 ? 25.748 -2.732 -12.653 1.00 89.56 309 ARG A CA 1
ATOM 2529 C C . ARG A 1 309 ? 24.430 -3.349 -13.075 1.00 89.56 309 ARG A C 1
ATOM 2531 O O . ARG A 1 309 ? 24.075 -4.397 -12.539 1.00 89.56 309 ARG A O 1
ATOM 2538 N N . ILE A 1 310 ? 23.723 -2.696 -13.986 1.00 88.38 310 ILE A N 1
ATOM 2539 C CA . ILE A 1 310 ? 22.352 -3.039 -14.362 1.00 88.38 310 ILE A CA 1
ATOM 2540 C C . ILE A 1 310 ? 22.350 -3.635 -15.765 1.00 88.38 310 ILE A C 1
ATOM 2542 O O . ILE A 1 310 ? 22.797 -2.975 -16.700 1.00 88.38 310 ILE A O 1
ATOM 2546 N N . LYS A 1 311 ? 21.841 -4.857 -15.930 1.00 87.25 311 LYS A N 1
ATOM 2547 C CA . LYS A 1 311 ? 21.639 -5.434 -17.265 1.00 87.25 311 LYS A CA 1
ATOM 2548 C C . LYS A 1 311 ? 20.426 -4.775 -17.919 1.00 87.25 311 LYS A C 1
ATOM 2550 O O . LYS A 1 311 ? 19.349 -4.784 -17.329 1.00 87.25 311 LYS A O 1
ATOM 2555 N N . MET A 1 312 ? 20.599 -4.171 -19.090 1.00 83.69 312 MET A N 1
ATOM 2556 C CA . MET A 1 312 ? 19.542 -3.391 -19.753 1.00 83.69 312 MET A CA 1
ATOM 2557 C C . MET A 1 312 ? 19.052 -4.025 -21.050 1.00 83.69 312 MET A C 1
ATOM 2559 O O . MET A 1 312 ? 17.959 -3.706 -21.493 1.00 83.69 312 MET A O 1
ATOM 2563 N N . ASP A 1 313 ? 19.817 -4.928 -21.645 1.00 78.25 313 ASP A N 1
ATOM 2564 C CA . ASP A 1 313 ? 19.507 -5.523 -22.938 1.00 78.25 313 ASP A CA 1
ATOM 2565 C C . ASP A 1 313 ? 19.768 -7.040 -22.938 1.00 78.25 313 ASP A C 1
ATOM 2567 O O . ASP A 1 313 ? 20.097 -7.646 -21.912 1.00 78.25 313 ASP A O 1
ATOM 2571 N N . ALA A 1 314 ? 19.576 -7.666 -24.101 1.00 70.44 314 ALA A N 1
ATOM 2572 C CA . ALA A 1 314 ? 19.940 -9.063 -24.326 1.00 70.44 314 ALA A CA 1
ATOM 2573 C C . ALA A 1 314 ? 21.464 -9.274 -24.374 1.00 70.44 314 ALA A C 1
ATOM 2575 O O . ALA A 1 314 ? 21.943 -10.395 -24.180 1.00 70.44 314 ALA A O 1
ATOM 2576 N N . SER A 1 315 ? 22.232 -8.207 -24.605 1.00 70.31 315 SER A N 1
ATOM 2577 C CA . SER A 1 315 ? 23.684 -8.265 -24.647 1.00 70.31 315 SER A CA 1
ATOM 2578 C C . SER A 1 315 ? 24.250 -8.517 -23.236 1.00 70.31 315 SER A C 1
ATOM 2580 O O . SER A 1 315 ? 23.539 -8.528 -22.225 1.00 70.31 315 SER A O 1
ATOM 2582 N N . ASN A 1 316 ? 25.542 -8.835 -23.140 1.00 68.31 316 ASN A N 1
ATOM 2583 C CA . ASN A 1 316 ? 26.203 -8.986 -21.836 1.00 68.31 316 ASN A CA 1
ATOM 2584 C C . ASN A 1 316 ? 26.723 -7.649 -21.291 1.00 68.31 316 ASN A C 1
ATOM 2586 O O . ASN A 1 316 ? 27.536 -7.643 -20.361 1.00 68.31 316 ASN A O 1
ATOM 2590 N N . ASP A 1 317 ? 26.237 -6.536 -21.839 1.00 79.31 317 ASP A N 1
ATOM 2591 C CA . ASP A 1 317 ? 26.590 -5.208 -21.382 1.00 79.31 317 ASP A CA 1
ATOM 2592 C C . ASP A 1 317 ? 25.772 -4.804 -20.154 1.00 79.31 317 ASP A C 1
ATOM 2594 O O . ASP A 1 317 ? 24.641 -5.230 -19.903 1.00 79.31 317 ASP A O 1
ATOM 2598 N N . TYR A 1 318 ? 26.399 -3.964 -19.336 1.00 83.88 318 TYR A N 1
ATOM 2599 C CA . TYR A 1 318 ? 25.811 -3.455 -18.110 1.00 83.88 318 TYR A CA 1
ATOM 2600 C C . TYR A 1 318 ? 25.885 -1.938 -18.101 1.00 83.88 318 TYR A C 1
ATOM 2602 O O . TYR A 1 318 ? 26.948 -1.345 -18.292 1.00 83.88 318 TYR A O 1
ATOM 2610 N N . LEU A 1 319 ? 24.765 -1.310 -17.765 1.00 85.69 319 LEU A N 1
ATOM 2611 C CA . LEU A 1 319 ? 24.723 0.101 -17.441 1.00 85.69 319 LEU A CA 1
ATOM 2612 C C . LEU A 1 319 ? 25.272 0.311 -16.027 1.00 85.69 319 LEU A C 1
ATOM 2614 O O . LEU A 1 319 ? 24.786 -0.273 -15.055 1.00 85.69 319 LEU A O 1
ATOM 2618 N N . LEU A 1 320 ? 26.298 1.151 -15.916 1.00 88.44 320 LEU A N 1
ATOM 2619 C CA . LEU A 1 320 ? 26.900 1.519 -14.639 1.00 88.44 320 LEU A CA 1
ATOM 2620 C C . LEU A 1 320 ? 26.173 2.720 -14.036 1.00 88.44 320 LEU A C 1
ATOM 2622 O O . LEU A 1 320 ? 26.021 3.762 -14.673 1.00 88.44 320 LEU A O 1
ATOM 2626 N N . VAL A 1 321 ? 25.771 2.582 -12.777 1.00 87.44 321 VAL A N 1
ATOM 2627 C CA . VAL A 1 321 ? 25.170 3.648 -11.974 1.00 87.44 321 VAL A CA 1
ATOM 2628 C C . VAL A 1 321 ? 25.991 3.803 -10.706 1.00 87.44 321 VAL A C 1
ATOM 2630 O O . VAL A 1 321 ? 26.236 2.820 -10.012 1.00 87.44 321 VAL A O 1
ATOM 2633 N N . LYS A 1 322 ? 26.420 5.027 -10.403 1.00 89.38 322 LYS A N 1
ATOM 2634 C CA . LYS A 1 322 ? 27.093 5.364 -9.146 1.00 89.38 322 LYS A CA 1
ATOM 2635 C C . LYS A 1 322 ? 26.242 6.370 -8.392 1.00 89.38 322 LYS A C 1
ATOM 2637 O O . LYS A 1 322 ? 25.938 7.425 -8.943 1.00 89.38 322 LYS A O 1
ATOM 2642 N N . ASP A 1 323 ? 25.821 6.017 -7.184 1.00 86.88 323 ASP A N 1
ATOM 2643 C CA . ASP A 1 323 ? 24.896 6.819 -6.382 1.00 86.88 323 ASP A CA 1
ATOM 2644 C C . ASP A 1 323 ? 25.006 6.454 -4.884 1.00 86.88 323 ASP A C 1
ATOM 2646 O O . ASP A 1 323 ? 25.863 5.674 -4.466 1.00 86.88 323 ASP A O 1
ATOM 2650 N N . THR A 1 324 ? 24.138 7.032 -4.061 1.00 85.56 324 THR A N 1
ATOM 2651 C CA . THR A 1 324 ? 23.916 6.670 -2.662 1.00 85.56 324 THR A CA 1
ATOM 2652 C C . THR A 1 324 ? 23.406 5.235 -2.526 1.00 85.56 324 THR A C 1
ATOM 2654 O O . THR A 1 324 ? 22.697 4.726 -3.399 1.00 85.56 324 THR A O 1
ATOM 2657 N N . GLU A 1 325 ? 23.691 4.604 -1.381 1.00 84.25 325 GLU A N 1
ATOM 2658 C CA . GLU A 1 325 ? 23.189 3.268 -1.024 1.00 84.25 325 GLU A CA 1
ATOM 2659 C C . GLU A 1 325 ? 21.680 3.143 -1.241 1.00 84.25 325 GLU A C 1
ATOM 2661 O O . GLU A 1 325 ? 21.195 2.155 -1.794 1.00 84.25 325 GLU A O 1
ATOM 2666 N N . GLN A 1 326 ? 20.931 4.166 -0.826 1.00 81.94 326 GLN A N 1
ATOM 2667 C CA . GLN A 1 326 ? 19.481 4.186 -0.935 1.00 81.94 326 GLN A CA 1
ATOM 2668 C C . GLN A 1 326 ? 19.040 4.117 -2.400 1.00 81.94 326 GLN A C 1
ATOM 2670 O O . GLN A 1 326 ? 18.183 3.301 -2.736 1.00 81.94 326 GLN A O 1
ATOM 2675 N N . ASN A 1 327 ? 19.634 4.926 -3.279 1.00 80.94 327 ASN A N 1
ATOM 2676 C CA . ASN A 1 327 ? 19.260 4.962 -4.691 1.00 80.94 327 ASN A CA 1
ATOM 2677 C C . ASN A 1 327 ? 19.629 3.665 -5.411 1.00 80.94 327 ASN A C 1
ATOM 2679 O O . ASN A 1 327 ? 18.777 3.097 -6.098 1.00 80.94 327 ASN A O 1
ATOM 2683 N N . VAL A 1 328 ? 20.833 3.124 -5.189 1.00 86.31 328 VAL A N 1
ATOM 2684 C CA . VAL A 1 328 ? 21.195 1.837 -5.801 1.00 86.31 328 VAL A CA 1
ATOM 2685 C C . VAL A 1 328 ? 20.354 0.685 -5.252 1.00 86.31 328 VAL A C 1
ATOM 2687 O O . VAL A 1 328 ? 19.954 -0.197 -6.007 1.00 86.31 328 VAL A O 1
ATOM 2690 N N . THR A 1 329 ? 20.016 0.690 -3.960 1.00 81.75 329 THR A N 1
ATOM 2691 C CA . THR A 1 329 ? 19.222 -0.383 -3.343 1.00 81.75 329 THR A CA 1
ATOM 2692 C C . THR A 1 329 ? 17.784 -0.370 -3.846 1.00 81.75 329 THR A C 1
ATOM 2694 O O . THR A 1 329 ? 17.199 -1.436 -4.040 1.00 81.75 329 THR A O 1
ATOM 2697 N N . ARG A 1 330 ? 17.221 0.809 -4.147 1.00 84.25 330 ARG A N 1
ATOM 2698 C CA . ARG A 1 330 ? 15.879 0.930 -4.742 1.00 84.25 330 ARG A CA 1
ATOM 2699 C C . ARG A 1 330 ? 15.770 0.221 -6.091 1.00 84.25 330 ARG A C 1
ATOM 2701 O O . ARG A 1 330 ? 14.699 -0.307 -6.380 1.00 84.25 330 ARG A O 1
ATOM 2708 N N . LEU A 1 331 ? 16.856 0.115 -6.862 1.00 86.06 331 LEU A N 1
ATOM 2709 C CA . LEU A 1 331 ? 16.878 -0.611 -8.141 1.00 86.06 331 LEU A CA 1
ATOM 2710 C C . LEU A 1 331 ? 16.527 -2.099 -8.003 1.00 86.06 331 LEU A C 1
ATOM 2712 O O . LEU A 1 331 ? 16.084 -2.706 -8.975 1.00 86.06 331 LEU A O 1
ATOM 2716 N N . LYS A 1 332 ? 16.682 -2.688 -6.806 1.00 82.06 332 LYS A N 1
ATOM 2717 C CA . LYS A 1 332 ? 16.262 -4.070 -6.518 1.00 82.06 332 LYS A CA 1
ATOM 2718 C C . LYS A 1 332 ? 14.748 -4.243 -6.476 1.00 82.06 332 LYS A C 1
ATOM 2720 O O . LYS A 1 332 ? 14.277 -5.348 -6.691 1.00 82.06 332 LYS A O 1
ATOM 2725 N N . THR A 1 333 ? 13.985 -3.170 -6.293 1.00 81.44 333 THR A N 1
ATOM 2726 C CA . THR A 1 333 ? 12.513 -3.205 -6.301 1.00 81.44 333 THR A CA 1
ATOM 2727 C C . THR A 1 333 ? 11.963 -2.815 -7.667 1.00 81.44 333 THR A C 1
ATOM 2729 O O . THR A 1 333 ? 12.506 -1.915 -8.310 1.00 81.44 333 THR A O 1
ATOM 2732 N N . GLU A 1 334 ? 10.871 -3.443 -8.098 1.00 83.31 334 GLU A N 1
ATOM 2733 C CA . GLU A 1 334 ? 10.191 -3.102 -9.357 1.00 83.31 334 GLU A CA 1
ATOM 2734 C C . GLU A 1 334 ? 9.903 -1.592 -9.472 1.00 83.31 334 GLU A C 1
ATOM 2736 O O . GLU A 1 334 ? 10.232 -0.959 -10.474 1.00 83.31 334 GLU A O 1
ATOM 2741 N N . ALA A 1 335 ? 9.351 -0.981 -8.418 1.00 84.06 335 ALA A N 1
ATOM 2742 C CA . ALA A 1 335 ? 9.025 0.445 -8.402 1.00 84.06 335 ALA A CA 1
ATOM 2743 C C . ALA A 1 335 ? 10.266 1.340 -8.561 1.00 84.06 335 ALA A C 1
ATOM 2745 O O . ALA A 1 335 ? 10.226 2.334 -9.287 1.00 84.06 335 ALA A O 1
ATOM 2746 N N . GLY A 1 336 ? 11.375 0.995 -7.899 1.00 86.44 336 GLY A N 1
ATOM 2747 C CA . GLY A 1 336 ? 12.626 1.734 -8.048 1.00 86.44 336 GLY A CA 1
ATOM 2748 C C . GLY A 1 336 ? 13.258 1.543 -9.426 1.00 86.44 336 GLY A C 1
ATOM 2749 O O . GLY A 1 336 ? 13.770 2.505 -9.992 1.00 86.44 336 GLY A O 1
ATOM 2750 N N . PHE A 1 337 ? 13.156 0.346 -10.008 1.00 89.38 337 PHE A N 1
ATOM 2751 C CA . PHE A 1 337 ? 13.619 0.096 -11.370 1.00 89.38 337 PHE A CA 1
ATOM 2752 C C . PHE A 1 337 ? 12.781 0.848 -12.416 1.00 89.38 337 PHE A C 1
ATOM 2754 O O . PHE A 1 337 ? 13.343 1.468 -13.312 1.00 89.38 337 PHE A O 1
ATOM 2761 N N . ARG A 1 338 ? 11.449 0.897 -12.271 1.00 89.62 338 ARG A N 1
ATOM 2762 C CA . ARG A 1 338 ? 10.566 1.706 -13.134 1.00 89.62 338 ARG A CA 1
ATOM 2763 C C . ARG A 1 338 ? 10.916 3.190 -13.098 1.00 89.62 338 ARG A C 1
ATOM 2765 O O . ARG A 1 338 ? 11.001 3.821 -14.148 1.00 89.62 338 ARG A O 1
ATOM 2772 N N . LEU A 1 339 ? 11.127 3.739 -11.900 1.00 88.19 339 LEU A N 1
ATOM 2773 C CA . LEU A 1 339 ? 11.533 5.135 -11.739 1.00 88.19 339 LEU A CA 1
ATOM 2774 C C . LEU A 1 339 ? 12.867 5.398 -12.445 1.00 88.19 339 LEU A C 1
ATOM 2776 O O . LEU A 1 339 ? 12.988 6.364 -13.191 1.00 88.19 339 LEU A O 1
ATOM 2780 N N . PHE A 1 340 ? 13.829 4.494 -12.275 1.00 90.56 340 PHE A N 1
ATOM 2781 C CA . PHE A 1 340 ? 15.106 4.567 -12.970 1.00 90.56 340 PHE A CA 1
ATOM 2782 C C . PHE A 1 340 ? 14.947 4.552 -14.498 1.00 90.56 340 PHE A C 1
ATOM 2784 O O . PHE A 1 340 ? 15.539 5.385 -15.180 1.00 90.56 340 PHE A O 1
ATOM 2791 N N . LEU A 1 341 ? 14.121 3.654 -15.049 1.00 91.62 341 LEU A N 1
ATOM 2792 C CA . LEU A 1 341 ? 13.839 3.619 -16.489 1.00 91.62 341 LEU A CA 1
ATOM 2793 C C . LEU A 1 341 ? 13.241 4.940 -16.978 1.00 91.62 341 LEU A C 1
ATOM 2795 O O . LEU A 1 341 ? 13.636 5.436 -18.030 1.00 91.62 341 LEU A O 1
ATOM 2799 N N . HIS A 1 342 ? 12.332 5.532 -16.207 1.00 91.06 342 HIS A N 1
ATOM 2800 C CA . HIS A 1 342 ? 11.745 6.828 -16.531 1.00 91.06 342 HIS A CA 1
ATOM 2801 C C . HIS A 1 342 ? 12.806 7.943 -16.538 1.00 91.06 342 HIS A C 1
ATOM 2803 O O . HIS A 1 342 ? 12.935 8.679 -17.513 1.00 91.06 342 HIS A O 1
ATOM 2809 N N . GLU A 1 343 ? 13.640 8.028 -15.499 1.00 88.06 343 GLU A N 1
ATOM 2810 C CA . GLU A 1 343 ? 14.732 9.011 -15.398 1.00 88.06 343 GLU A CA 1
ATOM 2811 C C . GLU A 1 343 ? 15.785 8.861 -16.505 1.00 88.06 343 GLU A C 1
ATOM 2813 O O . GLU A 1 343 ? 16.366 9.849 -16.958 1.00 88.06 343 GLU A O 1
ATOM 2818 N N . LYS A 1 344 ? 16.030 7.629 -16.96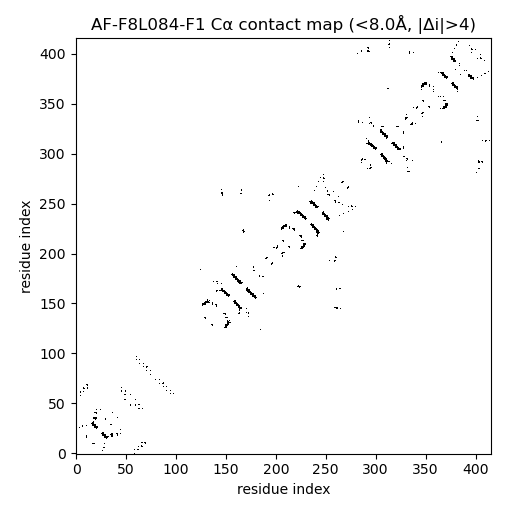2 1.00 86.81 344 LYS A N 1
ATOM 2819 C CA . LYS A 1 344 ? 16.947 7.334 -18.070 1.00 86.81 344 LYS A CA 1
ATOM 2820 C C . LYS A 1 344 ? 16.309 7.469 -19.454 1.00 86.81 344 LYS A C 1
ATOM 2822 O O . LYS A 1 344 ? 17.015 7.283 -20.440 1.00 86.81 344 LYS A O 1
ATOM 2827 N N . GLY A 1 345 ? 15.025 7.819 -19.543 1.00 89.94 345 GLY A N 1
ATOM 2828 C CA . GLY A 1 345 ? 14.324 8.009 -20.816 1.00 89.94 345 GLY A CA 1
ATOM 2829 C C . GLY A 1 345 ? 13.978 6.706 -21.543 1.00 89.94 345 GLY A C 1
ATOM 2830 O O . GLY A 1 345 ? 13.850 6.708 -22.762 1.00 89.94 345 GLY A O 1
ATOM 2831 N N . TYR A 1 346 ? 13.843 5.599 -20.811 1.00 90.94 346 TYR A N 1
ATOM 2832 C CA . TYR A 1 346 ? 13.364 4.311 -21.326 1.00 90.94 346 TYR A CA 1
ATOM 2833 C C . TYR A 1 346 ? 11.861 4.107 -21.100 1.00 90.94 346 TYR A C 1
ATOM 2835 O O . TYR A 1 346 ? 11.267 3.266 -21.770 1.00 90.94 346 TYR A O 1
ATOM 2843 N N . PHE A 1 347 ? 11.243 4.838 -20.165 1.00 93.38 347 PHE A N 1
ATOM 2844 C CA . PHE A 1 347 ? 9.834 4.673 -19.800 1.00 93.38 347 PHE A CA 1
ATOM 2845 C C . PHE A 1 347 ? 9.076 6.003 -19.831 1.00 93.38 347 PHE A C 1
ATOM 2847 O O . PHE A 1 347 ? 9.557 6.994 -19.287 1.00 93.38 347 PHE A O 1
ATOM 2854 N N . PHE A 1 348 ? 7.899 6.009 -20.460 1.00 93.50 348 PHE A N 1
ATOM 2855 C CA . PHE A 1 348 ? 7.105 7.209 -20.734 1.00 93.50 348 PHE A CA 1
ATOM 2856 C C . PHE A 1 348 ? 5.641 7.050 -20.307 1.00 93.50 348 PHE A C 1
ATOM 2858 O O . PHE A 1 348 ? 5.097 5.946 -20.265 1.00 93.50 348 PHE A O 1
ATOM 2865 N N . ASP A 1 349 ? 4.968 8.174 -20.069 1.00 91.56 349 ASP A N 1
ATOM 2866 C CA . ASP A 1 349 ? 3.556 8.191 -19.667 1.00 91.56 349 ASP A CA 1
ATOM 2867 C C . ASP A 1 349 ? 2.593 7.799 -20.801 1.00 91.56 349 ASP A C 1
ATOM 2869 O O . ASP A 1 349 ? 1.432 7.476 -20.547 1.00 91.56 349 ASP A O 1
ATOM 2873 N N . ASN A 1 350 ? 3.027 7.894 -22.063 1.00 93.19 350 ASN A N 1
ATOM 2874 C CA . ASN A 1 350 ? 2.207 7.563 -23.225 1.00 93.19 350 ASN A CA 1
ATOM 2875 C C . ASN A 1 350 ? 3.042 7.252 -24.482 1.00 93.19 350 ASN A C 1
ATOM 2877 O O . ASN A 1 350 ? 4.235 7.544 -24.573 1.00 93.19 350 ASN A O 1
ATOM 2881 N N . GLU A 1 351 ? 2.367 6.667 -25.474 1.00 91.56 351 GLU A N 1
ATOM 2882 C CA . GLU A 1 351 ? 2.957 6.234 -26.744 1.00 91.56 351 GLU A CA 1
ATOM 2883 C C . GLU A 1 351 ? 3.490 7.397 -27.596 1.00 91.56 351 GLU A C 1
ATOM 2885 O O . GLU A 1 351 ? 4.494 7.247 -28.292 1.00 91.56 351 GLU A O 1
ATOM 2890 N N . GLU A 1 352 ? 2.814 8.549 -27.577 1.00 90.69 352 GLU A N 1
ATOM 2891 C CA . GLU A 1 352 ? 3.190 9.711 -28.390 1.00 90.69 352 GLU A CA 1
ATOM 2892 C C . GLU A 1 352 ? 4.540 10.273 -27.933 1.00 90.69 352 GLU A C 1
ATOM 2894 O O . GLU A 1 352 ? 5.415 10.511 -28.769 1.00 90.69 352 GLU A O 1
ATOM 2899 N N . ASP A 1 353 ? 4.741 10.379 -26.619 1.00 91.06 353 ASP A N 1
ATOM 2900 C CA . ASP A 1 353 ? 5.994 10.827 -26.016 1.00 91.06 353 ASP A CA 1
ATOM 2901 C C . ASP A 1 353 ? 7.126 9.823 -26.258 1.00 91.06 353 ASP A C 1
ATOM 2903 O O . ASP A 1 353 ? 8.214 10.219 -26.684 1.00 91.06 353 ASP A O 1
ATOM 2907 N N . ALA A 1 354 ? 6.861 8.521 -26.092 1.00 89.25 354 ALA A N 1
ATOM 2908 C CA . ALA A 1 354 ? 7.838 7.473 -26.390 1.00 89.25 354 ALA A CA 1
ATOM 2909 C C . ALA A 1 354 ? 8.291 7.520 -27.863 1.00 89.25 354 ALA A C 1
ATOM 2911 O O . ALA A 1 354 ? 9.488 7.492 -28.165 1.00 89.25 354 ALA A O 1
ATOM 2912 N N . LYS A 1 355 ? 7.338 7.671 -28.797 1.00 86.25 355 LYS A N 1
ATOM 2913 C CA . LYS A 1 355 ? 7.600 7.838 -30.237 1.00 86.25 355 LYS A CA 1
ATOM 2914 C C . LYS A 1 355 ? 8.414 9.089 -30.535 1.00 86.25 355 LYS A C 1
ATOM 2916 O O . LYS A 1 355 ? 9.355 9.033 -31.330 1.00 86.25 355 LYS A O 1
ATOM 2921 N N . ALA A 1 356 ? 8.014 10.224 -29.969 1.00 86.81 356 ALA A N 1
ATOM 2922 C CA . ALA A 1 356 ? 8.656 11.507 -30.214 1.00 86.81 356 ALA A CA 1
ATOM 2923 C C . ALA A 1 356 ? 10.098 11.502 -29.697 1.00 86.81 356 ALA A C 1
ATOM 2925 O O . ALA A 1 356 ? 11.009 11.896 -30.429 1.00 86.81 356 ALA A O 1
ATOM 2926 N N . TYR A 1 357 ? 10.313 10.983 -28.485 1.00 85.44 357 TYR A N 1
ATOM 2927 C CA . TYR A 1 357 ? 11.639 10.855 -27.891 1.00 85.44 357 TYR A CA 1
ATOM 2928 C C . TYR A 1 357 ? 12.547 9.970 -28.744 1.00 85.44 357 TYR A C 1
ATOM 2930 O O . TYR A 1 357 ? 13.651 10.384 -29.103 1.00 85.44 357 TYR A O 1
ATOM 2938 N N . TYR A 1 358 ? 12.061 8.793 -29.150 1.00 77.19 358 TYR A N 1
ATOM 2939 C CA . TYR A 1 358 ? 12.825 7.870 -29.988 1.00 77.19 358 TYR A CA 1
ATOM 2940 C C . TYR A 1 358 ? 13.231 8.494 -31.333 1.00 77.19 358 TYR A C 1
ATOM 2942 O O . TYR A 1 358 ? 14.390 8.397 -31.743 1.00 77.19 358 TYR A O 1
ATOM 2950 N N . LYS A 1 359 ? 12.302 9.195 -32.002 1.00 80.19 359 LYS A N 1
ATOM 2951 C CA . LYS A 1 359 ? 12.577 9.898 -33.268 1.00 80.19 359 LYS A CA 1
ATOM 2952 C C . LYS A 1 359 ? 13.609 11.017 -33.113 1.00 80.19 359 LYS A C 1
ATOM 2954 O O . LYS A 1 359 ? 14.399 11.231 -34.025 1.00 80.19 359 LYS A O 1
ATOM 2959 N N . ALA A 1 360 ? 13.596 11.732 -31.988 1.00 80.94 360 ALA A N 1
ATOM 2960 C CA . ALA A 1 360 ? 14.482 12.868 -31.750 1.00 80.94 360 ALA A CA 1
ATOM 2961 C C . ALA A 1 360 ? 15.903 12.460 -31.324 1.00 80.94 360 ALA A C 1
ATOM 2963 O O . ALA A 1 360 ? 16.863 13.152 -31.655 1.00 80.94 360 ALA A O 1
ATOM 2964 N N . LYS A 1 361 ? 16.048 11.361 -30.574 1.00 69.62 361 LYS A N 1
ATOM 2965 C CA . LYS A 1 361 ? 17.312 10.975 -29.921 1.00 69.62 361 LYS A CA 1
ATOM 2966 C C . LYS A 1 361 ? 18.165 9.960 -30.684 1.00 69.62 361 LYS A C 1
ATOM 2968 O O . LYS A 1 361 ? 19.247 9.664 -30.206 1.00 69.62 361 LYS A O 1
ATOM 2973 N N . ASN A 1 362 ? 17.735 9.504 -31.864 1.00 54.97 362 ASN A N 1
ATOM 2974 C CA . ASN A 1 362 ? 18.484 8.593 -32.742 1.00 54.97 362 ASN A CA 1
ATOM 2975 C C . ASN A 1 362 ? 18.926 7.276 -32.055 1.00 54.97 362 ASN A C 1
ATOM 2977 O O . ASN A 1 362 ? 20.002 7.192 -31.490 1.00 54.97 362 ASN A O 1
ATOM 2981 N N . LYS A 1 363 ? 18.105 6.222 -32.179 1.00 59.81 363 LYS A N 1
ATOM 2982 C CA . LYS A 1 363 ? 18.453 4.776 -32.210 1.00 59.81 363 LYS A CA 1
ATOM 2983 C C . LYS A 1 363 ? 19.351 4.137 -31.127 1.00 59.81 363 LYS A C 1
ATOM 2985 O O . LYS A 1 363 ? 19.587 2.940 -31.262 1.00 59.81 363 LYS A O 1
ATOM 2990 N N . ASP A 1 364 ? 19.815 4.831 -30.093 1.00 72.00 364 ASP A N 1
ATOM 2991 C CA . ASP A 1 364 ? 20.740 4.241 -29.102 1.00 72.00 364 ASP A CA 1
ATOM 2992 C C . ASP A 1 364 ? 20.039 3.464 -27.980 1.00 72.00 364 ASP A C 1
ATOM 2994 O O . ASP A 1 364 ? 20.683 2.730 -27.236 1.00 72.00 364 ASP A O 1
ATOM 2998 N N . LEU A 1 365 ? 18.716 3.597 -27.855 1.00 78.44 365 LEU A N 1
ATOM 2999 C CA . LEU A 1 365 ? 17.943 2.805 -26.902 1.00 78.44 365 LEU A CA 1
ATOM 3000 C C . LEU A 1 365 ? 17.598 1.441 -27.507 1.00 78.44 365 LEU A C 1
ATOM 3002 O O . LEU A 1 365 ? 16.998 1.362 -28.583 1.00 78.44 365 LEU A O 1
ATOM 3006 N N . GLU A 1 366 ? 17.919 0.380 -26.770 1.00 83.06 366 GLU A N 1
ATOM 3007 C CA . GLU A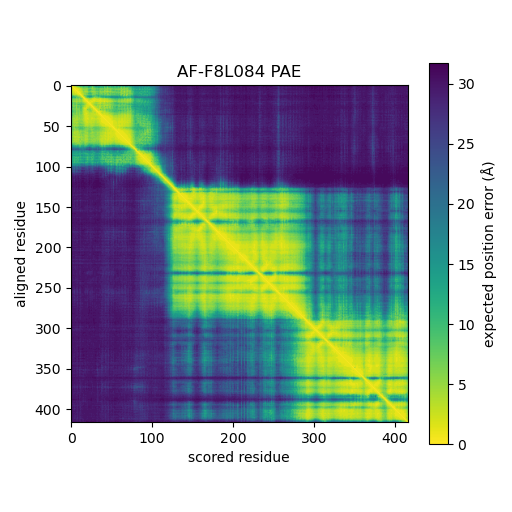 1 366 ? 17.573 -1.005 -27.120 1.00 83.06 366 GLU A CA 1
ATOM 3008 C C . GLU A 1 366 ? 16.068 -1.284 -27.041 1.00 83.06 366 GLU A C 1
ATOM 3010 O O . GLU A 1 366 ? 15.562 -2.204 -27.680 1.00 83.06 366 GLU A O 1
ATOM 3015 N N . PHE A 1 367 ? 15.326 -0.475 -26.289 1.00 88.94 367 PHE A N 1
ATOM 3016 C CA . PHE A 1 367 ? 13.874 -0.541 -26.214 1.00 88.94 367 PHE A CA 1
ATOM 3017 C C . PHE A 1 367 ? 13.298 0.770 -25.671 1.00 88.94 367 PHE A C 1
ATOM 3019 O O . PHE A 1 367 ? 14.001 1.570 -25.053 1.00 88.94 367 PHE A O 1
ATOM 3026 N N . VAL A 1 368 ? 11.999 0.974 -25.877 1.00 90.94 368 VAL A N 1
ATOM 3027 C CA . VAL A 1 368 ? 11.209 2.015 -25.207 1.00 90.94 368 VAL A CA 1
ATOM 3028 C C . VAL A 1 368 ? 9.922 1.418 -24.658 1.00 90.94 368 VAL A C 1
ATOM 3030 O O . VAL A 1 368 ? 9.334 0.519 -25.262 1.00 90.94 368 VAL A O 1
ATOM 3033 N N . LEU A 1 369 ? 9.487 1.923 -23.511 1.00 93.62 369 LEU A N 1
ATOM 3034 C CA . LEU A 1 369 ? 8.295 1.485 -22.797 1.00 93.62 369 LEU A CA 1
ATOM 3035 C C . LEU A 1 369 ? 7.334 2.650 -22.602 1.00 93.62 369 LEU A C 1
ATOM 3037 O O . LEU A 1 369 ? 7.765 3.784 -22.393 1.00 93.62 369 LEU A O 1
ATOM 3041 N N . TRP A 1 370 ? 6.039 2.370 -22.553 1.00 94.00 370 TRP A N 1
ATOM 3042 C CA . TRP A 1 370 ? 5.061 3.349 -22.088 1.00 94.00 370 TRP A CA 1
ATOM 3043 C C . TRP A 1 370 ? 3.879 2.705 -21.381 1.00 94.00 370 TRP A C 1
ATOM 3045 O O . TRP A 1 370 ? 3.538 1.547 -21.625 1.00 94.00 370 TRP A O 1
ATOM 3055 N N . GLU A 1 371 ? 3.246 3.468 -20.496 1.00 92.19 371 GLU A N 1
ATOM 3056 C CA . GLU A 1 371 ? 2.020 3.049 -19.824 1.00 92.19 371 GLU A CA 1
ATOM 3057 C C . GLU A 1 371 ? 0.795 3.307 -20.717 1.00 92.19 371 GLU A C 1
ATOM 3059 O O . GLU A 1 371 ? 0.587 4.397 -21.257 1.00 92.19 371 GLU A O 1
ATOM 3064 N N . ASN A 1 372 ? -0.045 2.290 -20.890 1.00 88.62 372 ASN A N 1
ATOM 3065 C CA . ASN A 1 372 ? -1.303 2.403 -21.617 1.00 88.62 372 ASN A CA 1
ATOM 3066 C C . ASN A 1 372 ? -2.422 2.925 -20.699 1.00 88.62 372 ASN A C 1
ATOM 3068 O O . ASN A 1 372 ? -2.362 2.872 -19.469 1.00 88.62 372 ASN A O 1
ATOM 3072 N N . LYS A 1 373 ? -3.527 3.390 -21.299 1.00 87.44 373 LYS A N 1
ATOM 3073 C CA . LYS A 1 373 ? -4.698 3.891 -20.547 1.00 87.44 373 LYS A CA 1
ATOM 3074 C C . LYS A 1 373 ? -5.332 2.838 -19.633 1.00 87.44 373 LYS A C 1
ATOM 3076 O O . LYS A 1 373 ? -5.994 3.206 -18.665 1.00 87.44 373 LYS A O 1
ATOM 3081 N N . ASP A 1 374 ? -5.166 1.564 -19.967 1.00 81.62 374 ASP A N 1
ATOM 3082 C CA . ASP A 1 374 ? -5.666 0.410 -19.223 1.00 81.62 374 ASP A CA 1
ATOM 3083 C C . ASP A 1 374 ? -4.659 -0.138 -18.199 1.00 81.62 374 ASP A C 1
ATOM 3085 O O . ASP A 1 374 ? -4.892 -1.216 -17.670 1.00 81.62 374 ASP A O 1
ATOM 3089 N N . LYS A 1 375 ? -3.576 0.601 -17.905 1.00 79.75 375 LYS A N 1
ATOM 3090 C CA . LYS A 1 375 ? -2.520 0.233 -16.943 1.00 79.75 375 LYS A CA 1
ATOM 3091 C C . LYS A 1 375 ? -1.598 -0.906 -17.370 1.00 79.75 375 LYS A C 1
ATOM 3093 O O . LYS A 1 375 ? -0.651 -1.215 -16.649 1.00 79.75 375 LYS A O 1
ATOM 3098 N N . THR A 1 376 ? -1.790 -1.470 -18.559 1.00 83.56 376 THR A N 1
ATOM 3099 C CA . THR A 1 376 ? -0.771 -2.333 -19.164 1.00 83.56 376 THR A CA 1
ATOM 3100 C C . THR A 1 376 ? 0.431 -1.507 -19.617 1.00 83.56 376 THR A C 1
ATOM 3102 O O . THR A 1 376 ? 0.330 -0.292 -19.808 1.00 83.56 376 THR A O 1
ATOM 3105 N N . ILE A 1 377 ? 1.580 -2.154 -19.793 1.00 90.19 377 ILE A N 1
ATOM 3106 C CA . ILE A 1 377 ? 2.781 -1.502 -20.315 1.00 90.19 377 ILE A CA 1
ATOM 3107 C C . ILE A 1 377 ? 3.029 -2.033 -21.710 1.00 90.19 377 ILE A C 1
ATOM 3109 O O . ILE A 1 377 ? 3.063 -3.238 -21.930 1.00 90.19 377 ILE A O 1
ATOM 3113 N N . SER A 1 378 ? 3.223 -1.127 -22.650 1.00 92.31 378 SER A N 1
ATOM 3114 C CA . SER A 1 378 ? 3.649 -1.477 -23.992 1.00 92.31 378 SER A CA 1
ATOM 3115 C C . SER A 1 378 ? 5.155 -1.318 -24.117 1.00 92.31 378 SER A C 1
ATOM 3117 O O . SER A 1 378 ? 5.734 -0.395 -23.543 1.00 92.31 378 SER A O 1
ATOM 3119 N N . MET A 1 379 ? 5.776 -2.193 -24.899 1.00 91.56 379 MET A N 1
ATOM 3120 C CA . MET A 1 379 ? 7.192 -2.143 -25.221 1.00 91.56 379 MET A CA 1
ATOM 3121 C C . MET A 1 379 ? 7.412 -2.183 -26.726 1.00 91.56 379 MET A C 1
ATOM 3123 O O . MET A 1 379 ? 6.775 -2.952 -27.453 1.00 91.56 379 MET A O 1
ATOM 3127 N N . TRP A 1 380 ? 8.403 -1.418 -27.168 1.00 88.06 380 TRP A N 1
ATOM 3128 C CA . TRP A 1 380 ? 9.020 -1.595 -28.468 1.00 88.06 380 TRP A CA 1
ATOM 3129 C C . TRP A 1 380 ? 10.514 -1.869 -28.343 1.00 88.06 380 TRP A C 1
ATOM 3131 O O . TRP A 1 380 ? 11.244 -0.981 -27.901 1.00 88.06 380 TRP A O 1
ATOM 3141 N N . PRO A 1 381 ? 10.986 -3.056 -28.762 1.00 83.88 381 PRO A N 1
ATOM 3142 C CA . PRO A 1 381 ? 12.409 -3.322 -28.889 1.00 83.88 381 PRO A CA 1
ATOM 3143 C C . PRO A 1 381 ? 12.984 -2.667 -30.154 1.00 83.88 381 PRO A C 1
ATOM 3145 O O . PRO A 1 381 ? 12.297 -2.457 -31.158 1.00 83.88 381 PRO A O 1
ATOM 3148 N N . ARG A 1 382 ? 14.279 -2.364 -30.128 1.00 77.06 382 ARG A N 1
ATOM 3149 C CA . ARG A 1 382 ? 15.017 -1.668 -31.192 1.00 77.06 382 ARG A CA 1
ATOM 3150 C C . ARG A 1 382 ? 14.924 -2.355 -32.555 1.00 77.06 382 ARG A C 1
ATOM 3152 O O . ARG A 1 382 ? 14.772 -1.670 -33.569 1.00 77.06 382 ARG A O 1
ATOM 3159 N N . LEU A 1 383 ? 14.973 -3.688 -32.589 1.00 63.25 383 LEU A N 1
ATOM 3160 C CA . LEU A 1 383 ? 14.853 -4.483 -33.822 1.00 63.25 383 LEU A CA 1
ATOM 3161 C C . LEU A 1 383 ? 13.524 -4.242 -34.556 1.00 63.25 383 LEU A C 1
ATOM 3163 O O . LEU A 1 383 ? 13.479 -4.208 -35.782 1.00 63.25 383 LEU A O 1
ATOM 3167 N N . VAL A 1 384 ? 12.448 -3.988 -33.813 1.00 58.91 384 VAL A N 1
ATOM 3168 C CA . VAL A 1 384 ? 11.123 -3.679 -34.368 1.00 58.91 384 VAL A CA 1
ATOM 3169 C C . VAL A 1 384 ? 11.056 -2.242 -34.885 1.00 58.91 384 VAL A C 1
ATOM 3171 O O . VAL A 1 384 ? 10.473 -1.965 -35.932 1.00 58.91 384 VAL A O 1
ATOM 3174 N N . LEU A 1 385 ? 11.708 -1.321 -34.179 1.00 55.50 385 LEU A N 1
ATOM 3175 C CA . LEU A 1 385 ? 11.705 0.112 -34.479 1.00 55.50 385 LEU A CA 1
ATOM 3176 C C . LEU A 1 385 ? 12.525 0.490 -35.723 1.00 55.50 385 LEU A C 1
ATOM 3178 O O . LEU A 1 385 ? 12.365 1.591 -36.252 1.00 55.50 385 LEU A O 1
ATOM 3182 N N . THR A 1 386 ? 13.400 -0.403 -36.192 1.00 57.78 386 THR A N 1
ATOM 3183 C CA . THR A 1 386 ? 14.292 -0.163 -37.336 1.00 57.78 386 THR A CA 1
ATOM 3184 C C . THR A 1 386 ? 13.746 -0.665 -38.677 1.00 57.78 386 THR A C 1
ATOM 3186 O O . THR A 1 386 ? 14.148 -0.108 -39.698 1.00 57.78 386 THR A O 1
ATOM 3189 N N . ASN A 1 387 ? 12.803 -1.621 -38.691 1.00 53.75 387 ASN A N 1
ATOM 3190 C CA . ASN A 1 387 ? 12.320 -2.272 -39.923 1.00 53.75 387 ASN A CA 1
ATOM 3191 C C . ASN A 1 387 ? 10.957 -1.778 -40.448 1.00 53.75 387 ASN A C 1
ATOM 3193 O O . ASN A 1 387 ? 10.742 -1.817 -41.653 1.00 53.75 387 ASN A O 1
ATOM 3197 N N . SER A 1 388 ? 10.058 -1.268 -39.603 1.00 51.84 388 SER A N 1
ATOM 3198 C CA . SER A 1 388 ? 8.978 -0.316 -39.937 1.00 51.84 388 SER A CA 1
ATOM 3199 C C . SER A 1 388 ? 8.150 -0.077 -38.669 1.00 51.84 388 SER A C 1
ATOM 3201 O O . SER A 1 388 ? 7.959 -0.984 -37.864 1.00 51.84 388 SER A O 1
ATOM 3203 N N . LEU A 1 389 ? 7.608 1.128 -38.479 1.00 53.94 389 LEU A N 1
ATOM 3204 C CA . LEU A 1 389 ? 6.738 1.453 -37.334 1.00 53.94 389 LEU A CA 1
ATOM 3205 C C . LEU A 1 389 ? 5.346 0.772 -37.394 1.00 53.94 389 LEU A C 1
ATOM 3207 O O . LEU A 1 389 ? 4.458 1.148 -36.632 1.00 53.94 389 LEU A O 1
ATOM 3211 N N . GLU A 1 390 ? 5.129 -0.193 -38.294 1.00 56.12 390 GLU A N 1
ATOM 3212 C CA . GLU A 1 390 ? 3.851 -0.908 -38.452 1.00 56.12 390 GLU A CA 1
ATOM 3213 C C . GLU A 1 390 ? 3.701 -2.115 -37.513 1.00 56.12 390 GLU A C 1
ATOM 3215 O O . GLU A 1 390 ? 2.621 -2.698 -37.401 1.00 56.12 390 GLU A O 1
ATOM 3220 N N . HIS A 1 391 ? 4.759 -2.489 -36.796 1.00 63.66 391 HIS A N 1
ATOM 3221 C CA . HIS A 1 391 ? 4.694 -3.578 -35.833 1.00 63.66 391 HIS A CA 1
ATOM 3222 C C . HIS A 1 391 ? 3.936 -3.179 -34.561 1.00 63.66 391 HIS A C 1
ATOM 3224 O O . HIS A 1 391 ? 4.170 -2.131 -33.948 1.00 63.66 391 HIS A O 1
ATOM 3230 N N . LYS A 1 392 ? 3.035 -4.067 -34.132 1.00 75.44 392 LYS A N 1
ATOM 3231 C CA . LYS A 1 392 ? 2.286 -3.895 -32.886 1.00 75.44 392 LYS A CA 1
ATOM 3232 C C . LYS A 1 392 ? 3.241 -3.905 -31.684 1.00 75.44 392 LYS A C 1
ATOM 3234 O O . LYS A 1 392 ? 4.178 -4.702 -31.674 1.00 75.44 392 LYS A O 1
ATOM 3239 N N . PRO A 1 393 ? 3.014 -3.040 -30.682 1.00 83.75 393 PRO A N 1
ATOM 3240 C CA . PRO A 1 393 ? 3.767 -3.091 -29.440 1.00 83.75 393 PRO A CA 1
ATOM 3241 C C . PRO A 1 393 ? 3.529 -4.397 -28.693 1.00 83.75 393 PRO A C 1
ATOM 3243 O O . PRO A 1 393 ? 2.447 -4.985 -28.764 1.00 83.75 393 PRO A O 1
ATOM 3246 N N . TYR A 1 394 ? 4.542 -4.808 -27.941 1.00 86.94 394 TYR A N 1
ATOM 3247 C CA . TYR A 1 394 ? 4.458 -5.947 -27.041 1.00 86.94 394 TYR A CA 1
ATOM 3248 C C . TYR A 1 394 ? 3.811 -5.505 -25.745 1.00 86.94 394 TYR A C 1
ATOM 3250 O O . TYR A 1 394 ? 4.162 -4.457 -25.210 1.00 86.94 394 TYR A O 1
ATOM 3258 N N . ILE A 1 395 ? 2.874 -6.301 -25.243 1.00 86.75 395 ILE A N 1
ATOM 3259 C CA . ILE A 1 395 ? 2.157 -5.982 -24.013 1.00 86.75 395 ILE A CA 1
ATOM 3260 C C . ILE A 1 395 ? 2.814 -6.740 -22.861 1.00 86.75 395 ILE A C 1
ATOM 3262 O O . ILE A 1 395 ? 2.835 -7.969 -22.834 1.00 86.75 395 ILE A O 1
ATOM 3266 N N . ILE A 1 396 ? 3.335 -5.986 -21.902 1.00 84.44 396 ILE A N 1
ATOM 3267 C CA . ILE A 1 396 ? 3.684 -6.450 -20.564 1.00 84.44 396 ILE A CA 1
ATOM 3268 C C . ILE A 1 396 ? 2.438 -6.257 -19.696 1.00 84.44 396 ILE A C 1
ATOM 3270 O O . ILE A 1 396 ? 1.851 -5.168 -19.639 1.00 84.44 396 ILE A O 1
ATOM 3274 N N . LEU A 1 397 ? 1.991 -7.341 -19.064 1.00 74.25 397 LEU A N 1
ATOM 3275 C CA . LEU A 1 397 ? 0.737 -7.348 -18.315 1.00 74.25 397 LEU A CA 1
ATOM 3276 C C . LEU A 1 397 ? 0.869 -6.501 -17.040 1.00 74.25 397 LEU A C 1
ATOM 3278 O O . LEU A 1 397 ? 1.937 -6.428 -16.446 1.00 74.25 397 LEU A O 1
ATOM 3282 N N . GLU A 1 398 ? -0.229 -5.888 -16.582 1.00 70.25 398 GLU A N 1
ATOM 3283 C CA . GLU A 1 398 ? -0.231 -4.995 -15.402 1.00 70.25 398 GLU A CA 1
ATOM 3284 C C . GLU A 1 398 ? 0.323 -5.666 -14.127 1.00 70.25 398 GLU A C 1
ATOM 3286 O O . GLU A 1 398 ? 0.874 -4.997 -13.257 1.00 70.25 398 GLU A O 1
ATOM 3291 N N . HIS A 1 399 ? 0.180 -6.988 -14.016 1.00 68.00 399 HIS A N 1
ATOM 3292 C CA . HIS A 1 399 ? 0.615 -7.783 -12.865 1.00 68.00 399 HIS A CA 1
ATOM 3293 C C . HIS A 1 399 ? 2.006 -8.41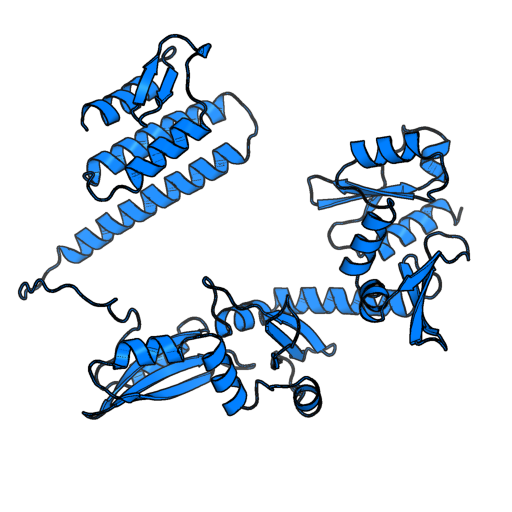5 -13.031 1.00 68.00 399 HIS A C 1
ATOM 3295 O O . HIS A 1 399 ? 2.459 -9.129 -12.140 1.00 68.00 399 HIS A O 1
ATOM 3301 N N . GLU A 1 400 ? 2.662 -8.204 -14.169 1.00 75.06 400 GLU A N 1
ATOM 3302 C CA . GLU A 1 400 ? 3.984 -8.750 -14.463 1.00 75.06 400 GLU A CA 1
ATOM 3303 C C . GLU A 1 400 ? 5.079 -7.772 -13.997 1.00 75.06 400 GLU A C 1
ATOM 3305 O O . GLU A 1 400 ? 4.928 -6.560 -14.169 1.00 75.06 400 GLU A O 1
ATOM 3310 N N . ASP A 1 401 ? 6.197 -8.273 -13.433 1.00 84.12 401 ASP A N 1
ATOM 3311 C CA . ASP A 1 401 ? 7.373 -7.403 -13.229 1.00 84.12 401 ASP A CA 1
ATOM 3312 C C . ASP A 1 401 ? 7.762 -6.827 -14.581 1.00 84.12 401 ASP A C 1
ATOM 3314 O O . ASP A 1 401 ? 7.916 -7.571 -15.557 1.00 84.12 401 ASP A O 1
ATOM 3318 N N . ILE A 1 402 ? 8.015 -5.525 -14.632 1.00 86.94 402 ILE A N 1
ATOM 3319 C CA . ILE A 1 402 ? 8.472 -4.905 -15.868 1.00 86.94 402 ILE A CA 1
ATOM 3320 C C . ILE A 1 402 ? 9.765 -5.558 -16.375 1.00 86.94 402 ILE A C 1
ATOM 3322 O O . ILE A 1 402 ? 9.934 -5.728 -17.574 1.00 86.94 402 ILE A O 1
ATOM 3326 N N . ARG A 1 403 ? 10.643 -6.010 -15.476 1.00 88.69 403 ARG A N 1
ATOM 3327 C CA . ARG A 1 403 ? 11.881 -6.722 -15.801 1.00 88.69 403 ARG A CA 1
ATOM 3328 C C . ARG A 1 403 ? 11.605 -8.036 -16.518 1.00 88.69 403 ARG A 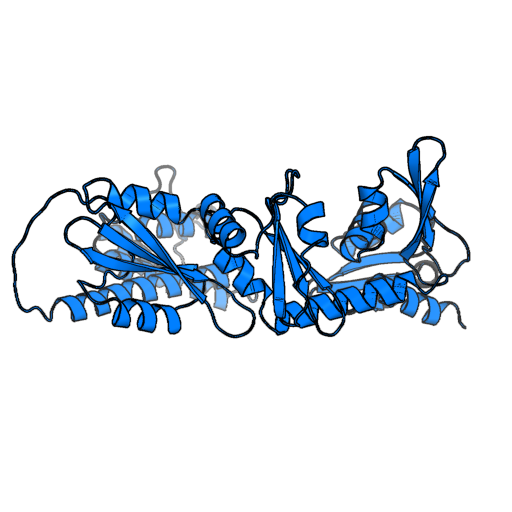C 1
ATOM 3330 O O . ARG A 1 403 ? 12.271 -8.336 -17.503 1.00 88.69 403 ARG A O 1
ATOM 3337 N N . THR A 1 404 ? 10.649 -8.816 -16.013 1.00 85.38 404 THR A N 1
ATOM 3338 C CA . THR A 1 404 ? 10.304 -10.143 -16.548 1.00 85.38 404 THR A CA 1
ATOM 3339 C C . THR A 1 404 ? 9.622 -9.994 -17.895 1.00 85.38 404 THR A C 1
ATOM 3341 O O . THR A 1 404 ? 9.985 -10.685 -18.844 1.00 85.38 404 THR A O 1
ATOM 3344 N N . GLY A 1 405 ? 8.726 -9.011 -18.011 1.00 87.19 405 GLY A N 1
ATOM 3345 C CA . GLY A 1 405 ? 8.101 -8.660 -19.278 1.00 87.19 405 GLY A CA 1
ATOM 3346 C C . GLY A 1 405 ? 9.123 -8.226 -20.327 1.00 87.19 405 GLY A C 1
ATOM 3347 O O . GLY A 1 405 ? 9.091 -8.729 -21.448 1.00 87.19 405 GLY A O 1
ATOM 3348 N N . ILE A 1 406 ? 10.070 -7.352 -19.964 1.00 89.81 406 ILE A N 1
ATOM 3349 C CA . ILE A 1 406 ? 11.145 -6.934 -20.873 1.00 89.81 406 ILE A CA 1
ATOM 3350 C C . ILE A 1 406 ? 12.004 -8.142 -21.282 1.00 89.81 406 ILE A C 1
ATOM 3352 O O . ILE A 1 406 ? 12.237 -8.345 -22.472 1.00 89.81 406 ILE A O 1
ATOM 3356 N N . GLN A 1 407 ? 12.441 -8.972 -20.325 1.00 88.44 407 GLN A N 1
ATOM 3357 C CA . GLN A 1 407 ? 13.244 -10.168 -20.606 1.00 88.44 407 GLN A CA 1
ATOM 3358 C C . GLN A 1 407 ? 12.521 -11.139 -21.539 1.00 88.44 407 GLN A C 1
ATOM 3360 O O . GLN A 1 407 ? 13.140 -11.649 -22.470 1.00 88.44 407 GLN A O 1
ATOM 3365 N N . ARG A 1 408 ? 11.222 -11.377 -21.320 1.00 87.31 408 ARG A N 1
ATOM 3366 C CA . ARG A 1 408 ? 10.407 -12.223 -22.196 1.00 87.31 408 ARG A CA 1
ATOM 3367 C C . ARG A 1 408 ? 10.440 -11.704 -23.626 1.00 87.31 408 ARG A C 1
ATOM 3369 O O . ARG A 1 408 ? 10.727 -12.475 -24.534 1.00 87.31 408 ARG A O 1
ATOM 3376 N N . VAL A 1 409 ? 10.189 -10.409 -23.819 1.00 86.25 409 VAL A N 1
ATOM 3377 C CA . VAL A 1 409 ? 10.190 -9.831 -25.166 1.00 86.25 409 VAL A CA 1
ATOM 3378 C C . VAL A 1 409 ? 11.579 -9.930 -25.800 1.00 86.25 409 VAL A C 1
ATOM 3380 O O . VAL A 1 409 ? 11.679 -10.261 -26.973 1.00 86.25 409 VAL A O 1
ATOM 3383 N N . PHE A 1 410 ? 12.663 -9.717 -25.049 1.00 86.50 410 PHE A N 1
ATOM 3384 C CA . PHE A 1 410 ? 14.010 -9.929 -25.585 1.00 86.50 410 PHE A CA 1
ATOM 3385 C C . PHE A 1 410 ? 14.267 -11.382 -25.998 1.00 86.50 410 PHE A C 1
ATOM 3387 O O . PHE A 1 410 ? 14.766 -11.603 -27.096 1.00 86.50 410 PHE A O 1
ATOM 3394 N N . ASN A 1 411 ? 13.881 -12.368 -25.189 1.00 83.50 411 ASN A N 1
ATOM 3395 C CA . ASN A 1 411 ? 14.025 -13.777 -25.569 1.00 83.50 411 ASN A CA 1
ATOM 3396 C C . ASN A 1 411 ? 13.236 -14.092 -26.851 1.00 83.50 411 ASN A C 1
ATOM 3398 O O . ASN A 1 411 ? 13.748 -14.752 -27.744 1.00 83.50 411 ASN A O 1
ATOM 3402 N N . GLU A 1 412 ? 12.023 -13.547 -26.997 1.00 81.00 412 GLU A N 1
ATOM 3403 C CA . GLU A 1 412 ? 11.212 -13.730 -28.210 1.00 81.00 412 GLU A CA 1
ATOM 3404 C C . GLU A 1 412 ? 11.862 -13.162 -29.488 1.00 81.00 412 GLU A C 1
ATOM 3406 O O . GLU A 1 412 ? 11.547 -13.635 -30.577 1.00 81.00 412 GLU A O 1
ATOM 3411 N N . PHE A 1 413 ? 12.753 -12.168 -29.380 1.00 73.69 413 PHE A N 1
ATOM 3412 C CA . PHE A 1 413 ? 13.404 -11.523 -30.531 1.00 73.69 413 PHE A CA 1
ATOM 3413 C C . PHE A 1 413 ? 14.835 -11.964 -30.810 1.00 73.69 413 PHE A C 1
ATOM 3415 O O . PHE A 1 413 ? 15.297 -11.801 -31.937 1.00 73.69 413 PHE A O 1
ATOM 3422 N N . TYR A 1 414 ? 15.555 -12.410 -29.785 1.00 68.69 414 TYR A N 1
ATOM 3423 C CA . TYR A 1 414 ? 16.996 -12.642 -29.863 1.00 68.69 414 TYR A CA 1
ATOM 3424 C C . TYR A 1 414 ? 17.372 -14.130 -29.705 1.00 68.69 414 TYR A C 1
ATOM 3426 O O . TYR A 1 414 ? 18.536 -14.456 -29.917 1.00 68.69 414 TYR A O 1
ATOM 3434 N N . ASP A 1 415 ? 16.416 -15.026 -29.399 1.00 57.44 415 ASP A N 1
ATOM 3435 C CA . ASP A 1 415 ? 16.605 -16.495 -29.442 1.00 57.44 415 ASP A CA 1
ATOM 3436 C C . ASP A 1 415 ? 16.213 -17.133 -30.803 1.00 57.44 415 ASP A C 1
ATOM 3438 O O . ASP A 1 415 ? 16.162 -18.359 -30.928 1.00 57.44 415 ASP A O 1
ATOM 3442 N N . THR A 1 416 ? 15.952 -16.320 -31.835 1.00 44.22 416 THR A N 1
ATOM 3443 C CA . THR A 1 416 ? 15.867 -16.732 -33.256 1.00 44.22 416 THR A CA 1
ATOM 3444 C C . THR A 1 416 ? 17.084 -16.253 -34.020 1.00 44.22 416 THR A C 1
ATOM 3446 O O . THR A 1 416 ? 17.598 -17.032 -34.855 1.00 44.22 416 THR A O 1
#

Mean predicted aligned error: 19.4 Å

pLDDT: mean 76.17, std 15.01, range [27.39, 94.0]

Sequence (416 aa):
MTPIINFFREAAYSDHTYLKVDKLGELWTVQNKSERSSLRKISAYAKKILENSDIKLEDRKQLAVHFKKIVESFENKKKSTPKILFLKKWIRNLIKKYELEKSYKILRTFDPSYTRIKKKKAKEILAPYFKDNSEQAVDFLQKAPIGTYAVWQQNSKNLMLAFRIPSSKHGLVISQPVPLNANSPAEIERLTTPQNQFKILETNGIAYPTTLQMHENLPLETGCYSVFKTKGYDVDYIMIVKTQDGFVQFNLKNSEDESLFQQIEKNLTPARLEKAEAQKANDIYVANHKNHIGYAKIKMLEDGQWEARIKMDASNDYLLVKDTEQNVTRLKTEAGFRLFLHEKGYFFDNEEDAKAYYKAKNKDLEFVLWENKDKTISMWPRLVLTNSLEHKPYIILEHEDIRTGIQRVFNEFYDT

Secondary structure (DSSP, 8-state):
-HHHHHHHHHHTT-TT-EEEE-SSS-EEEES-GGGPPPHHHHHHHHHHHHH-TTS-HHHHHHHHHHHHHHHHHHHHHSS--HHHHHHHHHHHHHHHHHHHHHHHHHHTTS----------------SPEETT-HHHHHHHHHHSPTT-EEEEE-SSSEEEEEEEE--SSSPEEEEEEEE-STTHHHHHHHHTSHHHHHHHHHHTTSEESSHHHHHHT---STT-EEEEE--SSS-SEEEEEEETTEEEEEEE---SS--HHHHHHHHTSHHHHHHHHHHHHHHHHHHH-TTSTT-EEEEE-TTS-EEEEEE-SSSS-EEEEEE-HHHHHHTTSHHHHHHHHHHTTSEESSHHHHHHHHHHH-S--SEEEEE-TTS-EEEEEHHHHHH-TTSPPEEEPTTS-HHHHHHHHHHHHH--

Foldseek 3Di:
DVVLLVQLVCVLPDPAWAWDQDPVRDIDIDRDPVRHDDPVSVLVSLVVQLPDPVDDLVSNLSSLVSVLSVLVVVCVVDPDDVVSVVSNVVSVVSNVVSVVVVVVVVVVVPDDDDDDDDDDDDPPPPAAEDECDPPVQVVVQQPDDFLHWHWYDPDPFWIKIWGQFDDQPGTDIDIDIATDDPCRVVVNVVCSFQVNVLVVCVVVLQEDADPVSCVVRPDPDALRKHKYADPDPPAGIKMWGQHPQGIFIDGHHGDPVDHPRRVVSVCSDPVNVVLRVLQVVQLVVLQVDLQFALHWDWDQDPVRWIWIFGHHANDNHTDIDIHHPVLSVLSSGLVSVQVVCVVVLQEEADDVSNVVCPVVVDQPHQKHWYADPVRWIWMDGSVNVPPDPPDDTQTDGNSHRPRVSRRVVRCVPPVD

Solvent-accessible surface area (backbone atoms only — not comparable to full-atom values): 23746 Å² total; per-residue (Å²): 110,72,64,60,47,51,50,41,48,49,54,55,75,45,96,66,58,30,53,26,59,59,93,90,71,48,80,49,82,36,70,53,76,88,69,38,43,53,70,68,58,51,49,53,51,54,48,55,54,61,70,36,81,91,52,58,66,68,60,40,50,53,40,52,54,31,50,48,52,47,57,52,58,54,51,79,76,44,89,84,56,74,68,59,57,51,51,51,54,50,54,52,49,51,51,49,54,56,50,47,50,50,52,53,47,56,64,59,68,68,68,84,82,84,83,93,79,92,69,94,72,68,85,69,77,86,49,62,70,29,81,74,31,64,66,61,43,49,56,48,40,77,72,45,64,57,55,43,53,33,34,26,43,77,52,98,55,31,28,34,43,31,36,20,36,72,52,61,86,58,65,43,77,51,71,47,81,38,60,59,58,97,58,35,66,60,51,51,57,55,56,68,32,53,73,41,46,48,49,53,32,34,81,68,74,34,29,29,83,34,66,68,62,35,66,79,56,57,46,87,49,65,58,24,54,30,35,26,44,50,94,56,97,87,37,50,28,41,35,40,34,19,43,93,94,44,78,45,80,47,82,39,60,90,51,96,90,46,52,59,43,41,55,51,47,62,57,69,35,66,75,49,44,54,53,48,49,54,53,50,54,48,40,52,54,46,71,72,35,89,84,36,31,58,22,63,56,71,48,77,45,97,86,73,46,25,38,27,38,26,25,76,50,90,61,97,56,60,52,79,44,78,43,54,63,67,62,52,56,33,39,62,37,69,70,37,37,53,52,50,33,36,78,71,70,35,39,33,82,30,66,68,58,42,52,52,50,49,71,74,67,60,83,79,56,67,45,42,30,21,41,44,98,84,59,31,33,37,37,43,48,39,78,54,67,74,78,44,86,81,65,80,66,44,78,29,56,68,88,49,56,67,40,57,37,51,37,50,55,44,50,75,67,71,76,115